Protein AF-0000000077297675 (afdb_homodimer)

Structure (mmCIF, N/CA/C/O backbone):
data_AF-0000000077297675-model_v1
#
loop_
_entity.id
_entity.type
_entity.pdbx_description
1 polymer 'Major facilitator superfamily (MFS) profile domain-containing protein'
#
loop_
_atom_site.group_PDB
_atom_site.id
_atom_site.type_symbol
_atom_site.label_atom_id
_atom_site.label_alt_id
_atom_site.label_comp_id
_atom_site.label_asym_id
_atom_site.label_entity_id
_atom_site.label_seq_id
_atom_site.pdbx_PDB_ins_code
_atom_site.Cartn_x
_atom_site.Cartn_y
_atom_site.Cartn_z
_atom_site.occupancy
_atom_site.B_iso_or_equiv
_atom_site.auth_seq_id
_atom_site.auth_comp_id
_atom_site.auth_asym_id
_atom_site.auth_atom_id
_atom_site.pdbx_PDB_model_num
ATOM 1 N N . MET A 1 1 ? -4.754 31.578 22.578 1 31.5 1 MET A N 1
ATOM 2 C CA . MET A 1 1 ? -5.328 30.578 21.688 1 31.5 1 MET A CA 1
ATOM 3 C C . MET A 1 1 ? -4.312 30.125 20.641 1 31.5 1 MET A C 1
ATOM 5 O O . MET A 1 1 ? -4.191 28.938 20.359 1 31.5 1 MET A O 1
ATOM 9 N N . GLN A 1 2 ? -3.596 31.109 20.078 1 37.38 2 GLN A N 1
ATOM 10 C CA . GLN A 1 2 ? -2.492 30.844 19.172 1 37.38 2 GLN A CA 1
ATOM 11 C C . GLN A 1 2 ? -1.352 30.125 19.875 1 37.38 2 GLN A C 1
ATOM 13 O O . GLN A 1 2 ? -0.746 29.219 19.312 1 37.38 2 GLN A O 1
ATOM 18 N N . GLN A 1 3 ? -1.033 30.656 21 1 40.38 3 GLN A N 1
ATOM 19 C CA . GLN A 1 3 ? 0.045 30.047 21.781 1 40.38 3 GLN A CA 1
ATOM 20 C C . GLN A 1 3 ? -0.269 28.594 22.109 1 40.38 3 GLN A C 1
ATOM 22 O O . GLN A 1 3 ? 0.629 27.75 22.141 1 40.38 3 GLN A O 1
ATOM 27 N N . GLU A 1 4 ? -1.447 28.344 22.531 1 36.88 4 GLU A N 1
ATOM 28 C CA . GLU A 1 4 ? -1.86 27 22.906 1 36.88 4 GLU A CA 1
ATOM 29 C C . GLU A 1 4 ? -1.846 26.047 21.719 1 36.88 4 GLU A C 1
ATOM 31 O O . GLU A 1 4 ? -1.468 24.875 21.844 1 36.88 4 GLU A O 1
ATOM 36 N N . TRP A 1 5 ? -2.299 26.609 20.609 1 38.66 5 TRP A N 1
ATOM 37 C CA . TRP A 1 5 ? -2.293 25.859 19.344 1 38.66 5 TRP A CA 1
ATOM 38 C C . TRP A 1 5 ? -0.867 25.531 18.922 1 38.66 5 TRP A C 1
ATOM 40 O O . TRP A 1 5 ? -0.585 24.422 18.469 1 38.66 5 TRP A O 1
ATOM 50 N N . GLU A 1 6 ? -0.001 26.594 19.047 1 42.31 6 GLU A N 1
ATOM 51 C CA . GLU A 1 6 ? 1.434 26.438 18.828 1 42.31 6 GLU A CA 1
ATOM 52 C C . GLU A 1 6 ? 2.018 25.406 19.797 1 42.31 6 GLU A C 1
ATOM 54 O O . GLU A 1 6 ? 2.93 24.656 19.422 1 42.31 6 GLU A O 1
ATOM 59 N N . GLU A 1 7 ? 1.528 25.5 20.922 1 42.31 7 GLU A N 1
ATOM 60 C CA . GLU A 1 7 ? 1.979 24.547 21.938 1 42.31 7 GLU A CA 1
ATOM 61 C C . GLU A 1 7 ? 1.49 23.125 21.625 1 42.31 7 GLU A C 1
ATOM 63 O O . GLU A 1 7 ? 2.189 22.156 21.891 1 42.31 7 GLU A O 1
ATOM 68 N N . VAL A 1 8 ? 0.262 23 21.188 1 42.06 8 VAL A N 1
ATOM 69 C CA . VAL A 1 8 ? -0.403 21.75 20.797 1 42.06 8 VAL A CA 1
ATOM 70 C C . VAL A 1 8 ? 0.281 21.156 19.578 1 42.06 8 VAL A C 1
ATOM 72 O O . VAL A 1 8 ? 0.437 19.938 19.484 1 42.06 8 VAL A O 1
ATOM 75 N N . VAL A 1 9 ? 0.647 22.047 18.594 1 44.69 9 VAL A N 1
ATOM 76 C CA . 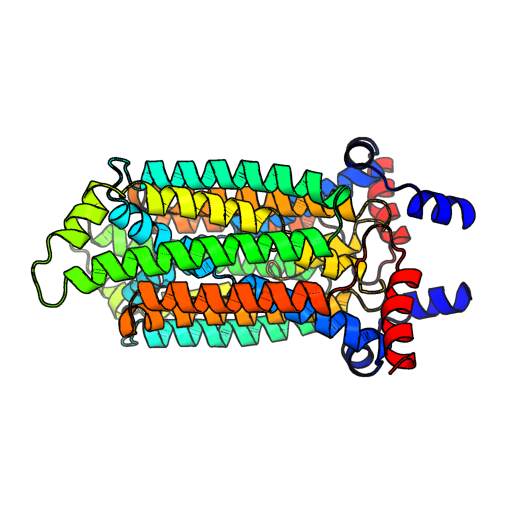VAL A 1 9 ? 1.457 21.734 17.422 1 44.69 9 VAL A CA 1
ATOM 77 C C . VAL A 1 9 ? 2.859 21.312 17.859 1 44.69 9 VAL A C 1
ATOM 79 O O . VAL A 1 9 ? 3.5 20.484 17.203 1 44.69 9 VAL A O 1
ATOM 82 N N . ARG A 1 10 ? 3.256 22.016 18.875 1 43.56 10 ARG A N 1
ATOM 83 C CA . ARG A 1 10 ? 4.609 21.812 19.375 1 43.56 10 ARG A CA 1
ATOM 84 C C . ARG A 1 10 ? 4.719 20.516 20.156 1 43.56 10 ARG A C 1
ATOM 86 O O . ARG A 1 10 ? 5.758 19.844 20.125 1 43.56 10 ARG A O 1
ATOM 93 N N . ASN A 1 11 ? 3.59 20.188 20.906 1 44.19 11 ASN A N 1
ATOM 94 C CA . ASN A 1 11 ? 3.775 19.016 21.766 1 44.19 11 ASN A CA 1
ATOM 95 C C . ASN A 1 11 ? 3.531 17.719 21 1 44.19 11 ASN A C 1
ATOM 97 O O . ASN A 1 11 ? 2.402 17.438 20.578 1 44.19 11 ASN A O 1
ATOM 101 N N . LYS A 1 12 ? 4.508 17.281 20.328 1 51.09 12 LYS A N 1
ATOM 102 C CA . LYS A 1 12 ? 4.59 16 19.641 1 51.09 12 LYS A CA 1
ATOM 103 C C . LYS A 1 12 ? 3.852 14.914 20.422 1 51.09 12 LYS A C 1
ATOM 105 O O . LYS A 1 12 ? 4.23 14.586 21.547 1 51.09 12 LYS A O 1
ATOM 110 N N . ALA A 1 13 ? 2.482 14.891 20.312 1 56.06 13 ALA A N 1
ATOM 111 C CA . ALA A 1 13 ? 1.707 13.875 21.031 1 56.06 13 ALA A CA 1
ATOM 112 C C . ALA A 1 13 ? 2.143 12.469 20.625 1 56.06 13 ALA A C 1
ATOM 114 O O . ALA A 1 13 ? 2.424 12.211 19.453 1 56.06 13 ALA A O 1
ATOM 115 N N . SER A 1 14 ? 2.74 11.766 21.578 1 60.38 14 SER A N 1
ATOM 116 C CA . SER A 1 14 ? 3.113 10.359 21.469 1 60.38 14 SER A CA 1
ATOM 117 C C . SER A 1 14 ? 1.898 9.492 21.172 1 60.38 14 SER A C 1
ATOM 119 O O . SER A 1 14 ? 0.759 9.953 21.266 1 60.38 14 SER A O 1
ATOM 121 N N . LEU A 1 15 ? 2.145 8.383 20.594 1 65.62 15 LEU A N 1
ATOM 122 C CA . LEU A 1 15 ? 1.132 7.352 20.391 1 65.62 15 LEU A CA 1
ATOM 123 C C . LEU A 1 15 ? 0.217 7.23 21.594 1 65.62 15 LEU A C 1
ATOM 125 O O . LEU A 1 15 ? -0.991 7.027 21.453 1 65.62 15 LEU A O 1
ATOM 129 N N . ARG A 1 16 ? 0.778 7.551 22.641 1 65 16 ARG A N 1
ATOM 130 C CA . ARG A 1 16 ? 0.019 7.434 23.875 1 65 16 ARG A CA 1
ATOM 131 C C . ARG A 1 16 ? -1.012 8.555 24 1 65 16 ARG A C 1
ATOM 133 O O . ARG A 1 16 ? -2.135 8.32 24.453 1 65 16 ARG A O 1
ATOM 140 N N . ASP A 1 17 ? -0.664 9.625 23.625 1 66.06 17 ASP A N 1
ATOM 141 C CA . ASP A 1 17 ? -1.58 10.766 23.703 1 66.06 17 ASP A CA 1
ATOM 142 C C . ASP A 1 17 ? -2.766 10.578 22.75 1 66.06 17 ASP A C 1
ATOM 144 O O . ASP A 1 17 ? -3.885 10.992 23.062 1 66.06 17 ASP A O 1
ATOM 148 N N . LEU A 1 18 ? -2.438 9.914 21.719 1 68.25 18 LEU A N 1
ATOM 149 C CA . LEU A 1 18 ? -3.461 9.641 20.703 1 68.25 18 LEU A CA 1
ATOM 150 C C . LEU A 1 18 ? -4.52 8.688 21.25 1 68.25 18 LEU A C 1
ATOM 152 O O . LEU A 1 18 ? -5.711 8.852 20.984 1 68.25 18 LEU A O 1
ATOM 156 N N . LEU A 1 19 ? -4.035 7.867 22.062 1 69.06 19 LEU A N 1
ATOM 157 C CA . LEU A 1 19 ? -4.93 6.809 22.516 1 69.06 19 LEU A CA 1
ATOM 158 C C . LEU A 1 19 ? -5.676 7.234 23.781 1 69.06 19 LEU A C 1
ATOM 160 O O . LEU A 1 19 ? -6.656 6.594 24.172 1 69.06 19 LEU A O 1
ATOM 164 N N . VAL A 1 20 ? -5.316 8.32 24.312 1 66.06 20 VAL A N 1
ATOM 165 C CA . VAL A 1 20 ? -5.887 8.68 25.609 1 66.06 20 VAL A CA 1
ATOM 166 C C . VAL A 1 20 ? -6.934 9.781 25.422 1 66.06 20 VAL A C 1
ATOM 168 O O . VAL A 1 20 ? -7.973 9.773 26.078 1 66.06 20 VAL A O 1
ATOM 171 N N . LYS A 1 21 ? -6.707 10.672 24.5 1 71.31 21 LYS A N 1
ATOM 172 C CA . LYS A 1 21 ? -7.629 11.797 24.375 1 71.31 21 LYS A CA 1
ATOM 173 C C . LYS A 1 21 ? -8.781 11.453 23.438 1 71.31 21 LYS A C 1
ATOM 175 O O . LYS A 1 21 ? -8.57 11.148 22.266 1 71.31 21 LYS A O 1
ATOM 180 N N . PRO A 1 22 ? -9.938 11.406 24.016 1 70.5 22 PRO A N 1
ATOM 181 C CA . PRO A 1 22 ? -11.117 11.039 23.234 1 70.5 22 PRO A CA 1
ATOM 182 C C . PRO A 1 22 ? -11.242 11.844 21.953 1 70.5 22 PRO A C 1
ATOM 184 O O . PRO A 1 22 ? -11.797 11.344 20.953 1 70.5 22 PRO A O 1
ATOM 187 N N . GLN A 1 23 ? -10.75 13 21.953 1 73.69 23 GLN A N 1
ATOM 188 C CA . GLN A 1 23 ? -10.852 13.859 20.781 1 73.69 23 GLN A CA 1
ATOM 189 C C . GLN A 1 23 ? -10.086 13.273 19.609 1 73.69 23 GLN A C 1
ATOM 191 O O . GLN A 1 23 ? -10.453 13.484 18.453 1 73.69 23 GLN A O 1
ATOM 196 N N . HIS A 1 24 ? -9.141 12.477 19.984 1 79 24 HIS A N 1
ATOM 197 C CA . HIS A 1 24 ? -8.312 11.906 18.922 1 79 24 HIS A CA 1
ATOM 198 C C . HIS A 1 24 ? -8.727 10.477 18.609 1 79 24 HIS A C 1
ATOM 200 O O . HIS A 1 24 ? -8.383 9.938 17.547 1 79 24 HIS A O 1
ATOM 206 N N . LEU A 1 25 ? -9.555 9.914 19.422 1 82.94 25 LEU A N 1
ATOM 207 C CA . LEU A 1 25 ? -9.914 8.508 19.266 1 82.94 25 LEU A CA 1
ATOM 208 C C . LEU A 1 25 ? -10.992 8.336 18.203 1 82.94 25 LEU A C 1
ATOM 210 O O . LEU A 1 25 ? -10.984 7.348 17.469 1 82.94 25 LEU A O 1
ATOM 214 N N . ARG A 1 26 ? -11.875 9.25 18.156 1 85.75 26 ARG A N 1
ATOM 215 C CA . ARG A 1 26 ? -12.961 9.117 17.203 1 85.75 26 ARG A CA 1
ATOM 216 C C . ARG A 1 26 ? -12.438 9.234 15.766 1 85.75 26 ARG A C 1
ATOM 218 O O . ARG A 1 26 ? -12.727 8.383 14.922 1 85.75 26 ARG A O 1
ATOM 225 N N . PRO A 1 27 ? -11.602 10.266 15.523 1 87.38 27 PRO A N 1
ATOM 226 C CA . PRO A 1 27 ? -11.016 10.336 14.18 1 87.38 27 PRO A CA 1
ATOM 227 C C . PRO A 1 27 ? -10.133 9.125 13.859 1 87.38 27 PRO A C 1
ATOM 229 O O . PRO A 1 27 ? -10.102 8.672 12.711 1 87.38 27 PRO A O 1
ATOM 232 N N . LEU A 1 28 ? -9.492 8.68 14.852 1 88.88 28 LEU A N 1
ATOM 233 C CA . LEU A 1 28 ? -8.648 7.504 14.656 1 88.88 28 LEU A CA 1
ATOM 234 C C . LEU A 1 28 ? -9.5 6.281 14.32 1 88.88 28 LEU A C 1
ATOM 236 O O . LEU A 1 28 ? -9.156 5.508 13.422 1 88.88 28 LEU A O 1
ATOM 240 N N . PHE A 1 29 ? -10.562 6.117 15.039 1 90.88 29 PHE A N 1
ATOM 241 C CA . PHE A 1 29 ? -11.469 5 14.805 1 90.88 29 PHE A CA 1
ATOM 242 C C . PHE A 1 29 ? -12.031 5.051 13.391 1 90.88 29 PHE A C 1
ATOM 244 O O . PHE A 1 29 ? -12.07 4.035 12.695 1 90.88 29 PHE A O 1
ATOM 251 N N . VAL A 1 30 ? -12.438 6.18 12.961 1 91.69 30 VAL A N 1
ATOM 252 C CA . VAL A 1 30 ? -13.031 6.348 11.641 1 91.69 30 VAL A CA 1
ATOM 253 C C . VAL A 1 30 ? -12 6.031 10.562 1 91.69 30 VAL A C 1
ATOM 255 O O . VAL A 1 30 ? -12.281 5.289 9.617 1 91.69 30 VAL A O 1
ATOM 258 N N . THR A 1 31 ? -10.836 6.574 10.719 1 92.19 31 THR A N 1
ATOM 259 C CA . THR A 1 31 ? -9.797 6.395 9.711 1 92.19 31 THR A CA 1
ATOM 260 C C . THR A 1 31 ? -9.352 4.938 9.648 1 92.19 31 THR A C 1
ATOM 262 O O . THR A 1 31 ? -9.18 4.375 8.57 1 92.19 31 THR A O 1
ATOM 265 N N . VAL A 1 32 ? -9.195 4.324 10.758 1 93.38 32 VAL A N 1
ATOM 266 C CA . VAL A 1 32 ? -8.781 2.926 10.828 1 93.38 32 VAL A CA 1
ATOM 267 C C . VAL A 1 32 ? -9.844 2.035 10.195 1 93.38 32 VAL A C 1
ATOM 269 O O . VAL A 1 32 ? -9.523 1.135 9.414 1 93.38 32 VAL A O 1
ATOM 272 N N . CYS A 1 33 ? -11.07 2.27 10.539 1 94.75 33 CYS A N 1
ATOM 273 C CA . CYS A 1 33 ? -12.164 1.464 10.008 1 94.75 33 CYS A CA 1
ATOM 274 C C . CYS A 1 33 ? -12.25 1.594 8.484 1 94.75 33 CYS A C 1
ATOM 276 O O . CYS A 1 33 ? -12.438 0.6 7.785 1 94.75 33 CYS A O 1
ATOM 278 N N . VAL A 1 34 ? -12.148 2.77 8.031 1 94.25 34 VAL A N 1
ATOM 279 C CA . VAL A 1 34 ? -12.234 2.994 6.59 1 94.25 34 VAL A CA 1
ATOM 280 C C . VAL A 1 34 ? -11.07 2.291 5.887 1 94.25 34 VAL A C 1
ATOM 282 O O . VAL A 1 34 ? -11.242 1.738 4.801 1 94.25 34 VAL A O 1
ATOM 285 N N . MET A 1 35 ? -9.953 2.258 6.52 1 93.12 35 MET A N 1
ATOM 286 C CA . MET A 1 35 ? -8.797 1.576 5.957 1 93.12 35 MET A CA 1
ATOM 287 C C . MET A 1 35 ? -9.016 0.067 5.918 1 93.12 35 MET A C 1
ATOM 289 O O . MET A 1 35 ? -8.656 -0.592 4.941 1 93.12 35 MET A O 1
ATOM 293 N N . VAL A 1 36 ? -9.539 -0.368 6.945 1 94 36 VAL A N 1
ATOM 294 C CA . VAL A 1 36 ? -9.836 -1.794 7.02 1 94 36 VAL A CA 1
ATOM 295 C C . VAL A 1 36 ? -10.828 -2.174 5.922 1 94 36 VAL A C 1
ATOM 297 O O . VAL A 1 36 ? -10.656 -3.197 5.254 1 94 36 VAL A O 1
ATOM 300 N N . PHE A 1 37 ? -11.82 -1.339 5.773 1 94.94 37 PHE A N 1
ATOM 301 C CA . PHE A 1 37 ? -12.82 -1.604 4.742 1 94.94 37 PHE A CA 1
ATOM 302 C C . PHE A 1 37 ? -12.211 -1.482 3.352 1 94.94 37 PHE A C 1
ATOM 304 O O . PHE A 1 37 ? -12.609 -2.197 2.43 1 94.94 37 PHE A O 1
ATOM 311 N N . MET A 1 38 ? -11.281 -0.607 3.193 1 92.94 38 MET A N 1
ATOM 312 C CA . MET A 1 38 ? -10.586 -0.476 1.919 1 92.94 38 MET A CA 1
ATOM 313 C C . MET A 1 38 ? -9.867 -1.772 1.555 1 92.94 38 MET A C 1
ATOM 315 O O . MET A 1 38 ? -9.969 -2.242 0.42 1 92.94 38 MET A O 1
ATOM 319 N N . GLN A 1 39 ? -9.242 -2.336 2.506 1 89.69 39 GLN A N 1
ATOM 320 C CA . GLN A 1 39 ? -8.5 -3.566 2.252 1 89.69 39 GLN A CA 1
ATOM 321 C C . GLN A 1 39 ? -9.445 -4.754 2.09 1 89.69 39 GLN A C 1
ATOM 323 O O . GLN A 1 39 ? -9.188 -5.652 1.284 1 89.69 39 GLN A O 1
ATOM 328 N N . THR A 1 40 ? -10.539 -4.746 2.822 1 91.06 40 THR A N 1
ATOM 329 C CA . THR A 1 40 ? -11.461 -5.875 2.787 1 91.06 40 THR A CA 1
ATOM 330 C C . THR A 1 40 ? -12.406 -5.77 1.589 1 91.06 40 THR A C 1
ATOM 332 O O . THR A 1 40 ? -13.203 -6.672 1.341 1 91.06 40 THR A O 1
ATOM 335 N N . SER A 1 41 ? -12.305 -4.688 0.915 1 89.81 41 SER A N 1
ATOM 336 C CA . SER A 1 41 ? -13.117 -4.523 -0.287 1 89.81 41 SER A CA 1
ATOM 337 C C . SER A 1 41 ? -12.68 -5.488 -1.386 1 89.81 41 SER A C 1
ATOM 339 O O . SER A 1 41 ? -13.414 -5.723 -2.344 1 89.81 41 SER A O 1
ATOM 341 N N . GLY A 1 42 ? -11.539 -6.133 -1.254 1 82.75 42 GLY A N 1
ATOM 342 C CA . GLY A 1 42 ? -11.164 -7.219 -2.143 1 82.75 42 GLY A CA 1
ATOM 343 C C . GLY A 1 42 ? -10.234 -6.777 -3.258 1 82.75 42 GLY A C 1
ATOM 344 O O . GLY A 1 42 ? -10.141 -7.441 -4.293 1 82.75 42 GLY A O 1
ATOM 345 N N . ILE A 1 43 ? -9.586 -5.629 -3.088 1 81.31 43 ILE A N 1
ATOM 346 C CA . ILE A 1 43 ? -8.727 -5.141 -4.164 1 81.31 43 ILE A CA 1
ATOM 347 C C . ILE A 1 43 ? -7.582 -6.125 -4.395 1 81.31 43 ILE A C 1
ATOM 349 O O . ILE A 1 43 ? -7.293 -6.496 -5.535 1 81.31 43 ILE A O 1
ATOM 353 N N . MET A 1 44 ? -7.055 -6.672 -3.41 1 78.56 44 MET A N 1
ATOM 354 C CA . MET A 1 44 ? -5.914 -7.578 -3.529 1 78.56 44 MET A CA 1
ATOM 355 C C . MET A 1 44 ? -6.352 -8.93 -4.074 1 78.56 44 MET A C 1
ATOM 357 O O . MET A 1 44 ? -5.785 -9.422 -5.055 1 78.56 44 MET A O 1
ATOM 361 N N . PRO A 1 45 ? -7.352 -9.508 -3.539 1 77.56 45 PRO A N 1
ATOM 362 C CA . PRO A 1 45 ? -7.816 -10.781 -4.09 1 77.56 45 PRO A CA 1
ATOM 363 C C . PRO A 1 45 ? -8.289 -10.656 -5.539 1 77.56 45 PRO A C 1
ATOM 365 O O . PRO A 1 45 ? -8.102 -11.586 -6.332 1 77.56 45 PRO A O 1
ATOM 368 N N . VAL A 1 46 ? -8.953 -9.578 -5.852 1 81.12 46 VAL A N 1
ATOM 369 C CA . VAL A 1 46 ? -9.461 -9.391 -7.207 1 81.12 46 VAL A CA 1
ATOM 370 C C . VAL A 1 46 ? -8.289 -9.273 -8.18 1 81.12 46 VAL A C 1
ATOM 372 O O . VAL A 1 46 ? -8.305 -9.875 -9.258 1 81.12 46 VAL A O 1
ATOM 375 N N . LEU A 1 47 ? -7.223 -8.578 -7.773 1 74.88 47 LEU A N 1
ATOM 376 C CA . LEU A 1 47 ? -6.035 -8.445 -8.609 1 74.88 47 LEU A CA 1
ATOM 377 C C . LEU A 1 47 ? -5.312 -9.781 -8.742 1 74.88 47 LEU A C 1
ATOM 379 O O . LEU A 1 47 ? -4.738 -10.078 -9.797 1 74.88 47 LEU A O 1
ATOM 383 N N . GLY A 1 48 ? -5.398 -10.547 -7.777 1 71.25 48 GLY A N 1
ATOM 384 C CA . GLY A 1 48 ? -4.77 -11.859 -7.797 1 71.25 48 GLY A CA 1
ATOM 385 C C . GLY A 1 48 ? -5.543 -12.883 -8.609 1 71.25 48 GLY A C 1
ATOM 386 O O . GLY A 1 48 ? -5 -13.914 -9 1 71.25 48 GLY A O 1
ATOM 387 N N . ASN A 1 49 ? -6.773 -12.617 -8.852 1 74.5 49 ASN A N 1
ATOM 388 C CA . ASN A 1 49 ? -7.629 -13.555 -9.57 1 74.5 49 ASN A CA 1
ATOM 389 C C . ASN A 1 49 ? -7.941 -13.055 -10.984 1 74.5 49 ASN A C 1
ATOM 391 O O . ASN A 1 49 ? -8.914 -13.5 -11.594 1 74.5 49 ASN A O 1
ATOM 395 N N . LEU A 1 50 ? -7.16 -12.172 -11.305 1 74 50 LEU A N 1
ATOM 396 C CA . LEU A 1 50 ? -7.434 -11.625 -12.633 1 74 50 LEU A CA 1
ATOM 397 C C . LEU A 1 50 ? -7.434 -12.719 -13.688 1 74 50 LEU A C 1
ATOM 399 O O . LEU A 1 50 ? -8.312 -12.75 -14.555 1 74 50 LEU A O 1
ATOM 403 N N . SER A 1 51 ? -6.516 -13.656 -13.555 1 70.94 51 SER A N 1
ATOM 404 C CA . SER A 1 51 ? -6.402 -14.719 -14.547 1 70.94 51 SER A CA 1
ATOM 405 C C . SER A 1 51 ? -7.633 -15.625 -14.531 1 70.94 51 SER A C 1
ATOM 407 O O . SER A 1 51 ? -8.117 -16.047 -15.578 1 70.94 51 SER A O 1
ATOM 409 N N . VAL A 1 52 ? -8.086 -15.883 -13.391 1 69.25 52 VAL A N 1
ATOM 410 C CA . VAL A 1 52 ? -9.258 -16.75 -13.227 1 69.25 52 VAL A CA 1
ATOM 411 C C . VAL A 1 52 ? -10.492 -16.047 -13.805 1 69.25 52 VAL A C 1
ATOM 413 O O . VAL A 1 52 ? -11.312 -16.688 -14.469 1 69.25 52 VAL A O 1
ATOM 416 N N . ILE A 1 53 ? -10.562 -14.828 -13.547 1 74.5 53 ILE A N 1
ATOM 417 C CA . ILE A 1 53 ? -11.711 -14.047 -14.023 1 74.5 53 ILE A CA 1
ATOM 418 C C . ILE A 1 53 ? -11.656 -13.93 -15.539 1 74.5 53 ILE A C 1
ATOM 420 O O . ILE A 1 53 ? -12.688 -14.062 -16.219 1 74.5 53 ILE A O 1
ATOM 424 N N . PHE A 1 54 ? -10.469 -13.773 -16.031 1 75.31 54 PHE A N 1
ATOM 425 C CA . PHE A 1 54 ? -10.305 -13.656 -17.469 1 75.31 54 PHE A CA 1
ATOM 426 C C . PHE A 1 54 ? -10.625 -14.984 -18.156 1 75.31 54 PHE A C 1
ATOM 428 O O . PHE A 1 54 ? -11.25 -15 -19.219 1 75.31 54 PHE A O 1
ATOM 435 N N . LYS A 1 55 ? -10.133 -16.047 -17.594 1 73.06 55 LYS A N 1
ATOM 436 C CA . LYS A 1 55 ? -10.43 -17.375 -18.156 1 73.06 55 LYS A CA 1
ATOM 437 C C . LYS A 1 55 ? -11.922 -17.656 -18.125 1 73.06 55 LYS A C 1
ATOM 439 O O . LYS A 1 55 ? -12.469 -18.234 -19.078 1 73.06 55 LYS A O 1
ATOM 444 N N . ALA A 1 56 ? -12.477 -17.297 -17.047 1 69.38 56 ALA A N 1
ATOM 445 C CA . ALA A 1 56 ? -13.914 -17.531 -16.906 1 69.38 56 ALA A CA 1
ATOM 446 C C . ALA A 1 56 ? -14.695 -16.703 -17.922 1 69.38 56 ALA A C 1
ATOM 448 O O . ALA A 1 56 ? -15.781 -17.094 -18.344 1 69.38 56 ALA A O 1
ATOM 449 N N . ALA A 1 57 ? -14.109 -15.492 -18.125 1 65.94 57 ALA A N 1
ATOM 450 C CA . ALA A 1 57 ? -14.75 -14.633 -19.125 1 65.94 57 ALA A CA 1
ATOM 451 C C . ALA A 1 57 ? -14.648 -15.242 -20.516 1 65.94 57 ALA A C 1
ATOM 453 O O . ALA A 1 57 ? -15.383 -14.852 -21.438 1 65.94 57 ALA A O 1
ATOM 454 N N . GLY A 1 58 ? -13.898 -16.359 -20.562 1 60.72 58 GLY A N 1
ATOM 455 C CA . GLY A 1 58 ? -13.797 -17 -21.859 1 60.72 58 GLY A CA 1
ATOM 456 C C . GLY A 1 58 ? -13.406 -16.047 -22.969 1 60.72 58 GLY A C 1
ATOM 457 O O . GLY A 1 58 ? -13.766 -16.25 -24.125 1 60.72 58 GLY A O 1
ATOM 458 N N . SER A 1 59 ? -13.031 -14.867 -22.531 1 57.34 59 SER A N 1
ATOM 459 C CA . SER A 1 59 ? -12.797 -13.859 -23.562 1 57.34 59 SER A CA 1
ATOM 460 C C . SER A 1 59 ? -11.695 -14.297 -24.516 1 57.34 59 SER A C 1
ATOM 462 O O . SER A 1 59 ? -10.766 -15.008 -24.125 1 57.34 59 SER A O 1
ATOM 464 N N . SER A 1 60 ? -12.07 -14.312 -25.719 1 61.44 60 SER A N 1
ATOM 465 C CA . SER A 1 60 ? -11.109 -14.523 -26.797 1 61.44 60 SER A CA 1
ATOM 466 C C . SER A 1 60 ? -9.867 -13.648 -26.609 1 61.44 60 SER A C 1
ATOM 468 O O . SER A 1 60 ? -8.875 -13.812 -27.312 1 61.44 60 SER A O 1
ATOM 470 N N . LEU A 1 61 ? -10.008 -12.914 -25.625 1 64.06 61 LEU A N 1
ATOM 471 C CA . LEU A 1 61 ? -8.859 -12.039 -25.453 1 64.06 61 LEU A CA 1
ATOM 472 C C . LEU A 1 61 ? -7.766 -12.727 -24.641 1 64.06 61 LEU A C 1
ATOM 474 O O . LEU A 1 61 ? -8.062 -13.5 -23.719 1 64.06 61 LEU A O 1
ATOM 478 N N . SER A 1 62 ? -6.68 -12.633 -25.125 1 68.81 62 SER A N 1
ATOM 479 C CA . SER A 1 62 ? -5.535 -13.156 -24.391 1 68.81 62 SER A CA 1
ATOM 480 C C . SER A 1 62 ? -5.449 -12.555 -23 1 68.81 62 SER A C 1
ATOM 482 O O . SER A 1 62 ? -5.887 -11.43 -22.766 1 68.81 62 SER A O 1
ATOM 484 N N . PRO A 1 63 ? -5.137 -13.344 -21.969 1 67.94 63 PRO A N 1
ATOM 485 C CA . PRO A 1 63 ? -4.953 -12.844 -20.594 1 67.94 63 PRO A CA 1
ATOM 486 C C . PRO A 1 63 ? -4.141 -11.555 -20.547 1 67.94 63 PRO A C 1
ATOM 488 O O . PRO A 1 63 ? -4.43 -10.664 -19.734 1 67.94 63 PRO A O 1
ATOM 491 N N . ASN A 1 64 ? -3.287 -11.414 -21.484 1 70.56 64 ASN A N 1
ATOM 492 C CA . ASN A 1 64 ? -2.451 -10.219 -21.531 1 70.56 64 ASN A CA 1
ATOM 493 C C . ASN A 1 64 ? -3.246 -8.992 -21.984 1 70.56 64 ASN A C 1
ATOM 495 O O . ASN A 1 64 ? -3.082 -7.902 -21.438 1 70.56 64 ASN A O 1
ATOM 499 N N . THR A 1 65 ? -4.055 -9.242 -22.906 1 74.12 65 THR A N 1
ATOM 500 C CA . THR A 1 65 ? -4.859 -8.141 -23.438 1 74.12 65 THR A CA 1
ATOM 501 C C . THR A 1 65 ? -5.902 -7.707 -22.406 1 74.12 65 THR A C 1
ATOM 503 O O . THR A 1 65 ? -6.164 -6.512 -22.25 1 74.12 65 THR A O 1
ATOM 506 N N . SER A 1 66 ? -6.434 -8.68 -21.719 1 75.25 66 SER A N 1
ATOM 507 C CA . SER A 1 66 ? -7.418 -8.367 -20.703 1 75.25 66 SER A CA 1
ATOM 508 C C . SER A 1 66 ? -6.789 -7.586 -19.547 1 75.25 66 SER A C 1
ATOM 510 O O . SER A 1 66 ? -7.391 -6.641 -19.031 1 75.25 66 SER A O 1
ATOM 512 N N . ALA A 1 67 ? -5.594 -7.961 -19.219 1 72.56 67 ALA A N 1
ATOM 513 C CA . ALA A 1 67 ? -4.867 -7.273 -18.156 1 72.56 67 ALA A CA 1
ATOM 514 C C . ALA A 1 67 ? -4.562 -5.828 -18.547 1 72.56 67 ALA A C 1
ATOM 516 O O . ALA A 1 67 ? -4.676 -4.918 -17.719 1 72.56 67 ALA A O 1
ATOM 517 N N . MET A 1 68 ? -4.277 -5.703 -19.75 1 76.62 68 MET A N 1
ATOM 518 C CA . MET A 1 68 ? -3.979 -4.367 -20.25 1 76.62 68 MET A CA 1
ATOM 519 C C . MET A 1 68 ? -5.223 -3.484 -20.219 1 76.62 68 MET A C 1
ATOM 521 O O . MET A 1 68 ? -5.141 -2.303 -19.891 1 76.62 68 MET A O 1
ATOM 525 N N . LEU A 1 69 ? -6.273 -4.07 -20.641 1 79 69 LEU A N 1
ATOM 526 C CA . LEU A 1 69 ? -7.527 -3.32 -20.641 1 79 69 LEU A CA 1
ATOM 527 C C . LEU A 1 69 ? -7.895 -2.857 -19.234 1 79 69 LEU A C 1
ATOM 529 O O . LEU A 1 69 ? -8.273 -1.701 -19.047 1 79 69 LEU A O 1
ATOM 533 N N . VAL A 1 70 ? -7.758 -3.773 -18.344 1 79.94 70 VAL A N 1
ATOM 534 C CA . VAL A 1 70 ? -8.062 -3.439 -16.953 1 79.94 70 VAL A CA 1
ATOM 535 C C . VAL A 1 70 ? -7.109 -2.355 -16.469 1 79.94 70 VAL A C 1
ATOM 537 O O . VAL A 1 70 ? -7.52 -1.426 -15.766 1 79.94 70 VAL A O 1
ATOM 540 N N . GLY A 1 71 ? -5.895 -2.432 -16.875 1 79.12 71 GLY A N 1
ATOM 541 C CA . GLY A 1 71 ? -4.906 -1.429 -16.516 1 79.12 71 GLY A CA 1
ATOM 542 C C . GLY A 1 71 ? -5.242 -0.044 -17.031 1 79.12 71 GLY A C 1
ATOM 543 O O . GLY A 1 71 ? -5.16 0.939 -16.297 1 79.12 71 GLY A O 1
ATOM 544 N N . VAL A 1 72 ? -5.621 -0.006 -18.219 1 82.88 72 VAL A N 1
ATOM 545 C CA . VAL A 1 72 ? -5.965 1.263 -18.844 1 82.88 72 VAL A CA 1
ATOM 546 C C . VAL A 1 72 ? -7.168 1.882 -18.141 1 82.88 72 VAL A C 1
ATOM 548 O O . VAL A 1 72 ? -7.191 3.086 -17.875 1 82.88 72 VAL A O 1
ATOM 551 N N . VAL A 1 73 ? -8.117 1.065 -17.922 1 84.62 73 VAL A N 1
ATOM 552 C CA . VAL A 1 73 ? -9.328 1.541 -17.266 1 84.62 73 VAL A CA 1
ATOM 553 C C . VAL A 1 73 ? -8.992 2.053 -15.859 1 84.62 73 VAL A C 1
ATOM 555 O O . VAL A 1 73 ? -9.539 3.061 -15.414 1 84.62 73 VAL A O 1
ATOM 558 N N . GLN A 1 74 ? -8.117 1.345 -15.25 1 83.06 74 GLN A N 1
ATOM 559 C CA . GLN A 1 74 ? -7.719 1.746 -13.906 1 83.06 74 GLN A CA 1
ATOM 560 C C . GLN A 1 74 ? -7.035 3.109 -13.914 1 83.06 74 GLN A C 1
ATOM 562 O O . GLN A 1 74 ? -7.25 3.926 -13.016 1 83.06 74 GLN A O 1
ATOM 567 N N . VAL A 1 75 ? -6.246 3.309 -14.906 1 82.31 75 VAL A N 1
ATOM 568 C CA . VAL A 1 75 ? -5.566 4.59 -15.039 1 82.31 75 VAL A CA 1
ATOM 569 C C . VAL A 1 75 ? -6.59 5.703 -15.25 1 82.31 75 VAL A C 1
ATOM 571 O O . VAL A 1 75 ? -6.551 6.73 -14.578 1 82.31 75 VAL A O 1
ATOM 574 N N . LEU A 1 76 ? -7.465 5.477 -16.062 1 85.44 76 LEU A N 1
ATOM 575 C CA . LEU A 1 76 ? -8.484 6.477 -16.359 1 85.44 76 LEU A CA 1
ATOM 576 C C . LEU A 1 76 ? -9.375 6.734 -15.148 1 85.44 76 LEU A C 1
ATOM 578 O O . LEU A 1 76 ? -9.703 7.887 -14.852 1 85.44 76 LEU A O 1
ATOM 582 N N . ALA A 1 77 ? -9.719 5.684 -14.547 1 86.62 77 ALA A N 1
ATOM 583 C CA . ALA A 1 77 ? -10.57 5.812 -13.367 1 86.62 77 ALA A CA 1
ATOM 584 C C . ALA A 1 77 ? -9.844 6.566 -12.258 1 86.62 77 ALA A C 1
ATOM 586 O O . ALA A 1 77 ? -10.453 7.371 -11.547 1 86.62 77 ALA A O 1
ATOM 587 N N . SER A 1 78 ? -8.617 6.293 -12.117 1 84.19 78 SER A N 1
ATOM 588 C CA . SER A 1 78 ? -7.824 6.965 -11.086 1 84.19 78 SER A CA 1
ATOM 589 C C . SER A 1 78 ? -7.734 8.461 -11.352 1 84.19 78 SER A C 1
ATOM 591 O O . SER A 1 78 ? -7.863 9.273 -10.43 1 84.19 78 SER A O 1
ATOM 593 N N . VAL A 1 79 ? -7.531 8.789 -12.562 1 82.44 79 VAL A N 1
ATOM 594 C CA . VAL A 1 79 ? -7.449 10.188 -12.953 1 82.44 79 VAL A CA 1
ATOM 595 C C . VAL A 1 79 ? -8.789 10.883 -12.68 1 82.44 79 VAL A C 1
ATOM 597 O O . VAL A 1 79 ? -8.828 11.977 -12.133 1 82.44 79 VAL A O 1
ATOM 600 N N . THR A 1 80 ? -9.773 10.242 -13.07 1 82.5 80 THR A N 1
ATOM 601 C CA . THR A 1 80 ? -11.109 10.797 -12.867 1 82.5 80 THR A CA 1
ATOM 602 C C . THR A 1 80 ? -11.406 10.969 -11.383 1 82.5 80 THR A C 1
ATOM 604 O O . THR A 1 80 ? -12 11.969 -10.969 1 82.5 80 THR A O 1
ATOM 607 N N . SER A 1 81 ? -11.016 10.016 -10.633 1 80.62 81 SER A N 1
ATOM 608 C CA . SER A 1 81 ? -11.25 10.062 -9.195 1 80.62 81 SER A CA 1
ATOM 609 C C . SER A 1 81 ? -10.508 11.234 -8.555 1 80.62 81 SER A C 1
ATOM 611 O O . SER A 1 81 ? -11.047 11.922 -7.691 1 80.62 81 SER A O 1
ATOM 613 N N . ALA A 1 82 ? -9.312 11.469 -8.992 1 76.19 82 ALA A N 1
ATOM 614 C CA . ALA A 1 82 ? -8.508 12.562 -8.453 1 76.19 82 ALA A CA 1
ATOM 615 C C . ALA A 1 82 ? -9.188 13.914 -8.695 1 76.19 82 ALA A C 1
ATOM 617 O O . ALA A 1 82 ? -9.102 14.812 -7.867 1 76.19 82 ALA A O 1
ATOM 618 N N . LEU A 1 83 ? -9.852 13.977 -9.766 1 76.12 83 LEU A N 1
ATOM 619 C CA . LEU A 1 83 ? -10.523 15.227 -10.125 1 76.12 83 LEU A CA 1
ATOM 620 C C . LEU A 1 83 ? -11.844 15.367 -9.383 1 76.12 83 LEU A C 1
ATOM 622 O O . LEU A 1 83 ? -12.242 16.469 -9.023 1 76.12 83 LEU A O 1
ATOM 626 N N . LEU A 1 84 ? -12.453 14.297 -9.109 1 77.06 84 LEU A N 1
ATOM 627 C CA . LEU A 1 84 ? -13.773 14.312 -8.492 1 77.06 84 LEU A CA 1
ATOM 628 C C . LEU A 1 84 ? -13.664 14.555 -6.992 1 77.06 84 LEU A C 1
ATOM 630 O O . LEU A 1 84 ? -14.594 15.086 -6.375 1 77.06 84 LEU A O 1
ATOM 634 N N . VAL A 1 85 ? -12.555 14.188 -6.422 1 73.75 85 VAL A N 1
ATOM 635 C CA . VAL A 1 85 ? -12.383 14.258 -4.977 1 73.75 85 VAL A CA 1
ATOM 636 C C . VAL A 1 85 ? -12.422 15.711 -4.52 1 73.75 85 VAL A C 1
ATOM 638 O O . VAL A 1 85 ? -12.859 16.016 -3.406 1 73.75 85 VAL A O 1
ATOM 641 N N . ASP A 1 86 ? -12.031 16.625 -5.402 1 71.69 86 ASP A N 1
ATOM 642 C CA . ASP A 1 86 ? -12.008 18.047 -5.055 1 71.69 86 ASP A CA 1
ATOM 643 C C . ASP A 1 86 ? -13.398 18.656 -5.145 1 71.69 86 ASP A C 1
ATOM 645 O O . ASP A 1 86 ? -13.664 19.719 -4.551 1 71.69 86 ASP A O 1
ATOM 649 N N . HIS A 1 87 ? -14.234 17.922 -5.801 1 76.88 87 HIS A N 1
ATOM 650 C CA . HIS A 1 87 ? -15.516 18.547 -6.066 1 76.88 87 HIS A CA 1
ATOM 651 C C . HIS A 1 87 ? -16.656 17.844 -5.332 1 76.88 87 HIS A C 1
ATOM 653 O O . HIS A 1 87 ? -17.688 18.438 -5.062 1 76.88 87 HIS A O 1
ATOM 659 N N . THR A 1 88 ? -16.453 16.625 -5.066 1 80.19 88 THR A N 1
ATOM 660 C CA . THR A 1 88 ? -17.5 15.836 -4.441 1 80.19 88 THR A CA 1
ATOM 661 C C . THR A 1 88 ? -17.141 15.492 -2.998 1 80.19 88 THR A C 1
ATOM 663 O O . THR A 1 88 ? -15.953 15.367 -2.666 1 80.19 88 THR A O 1
ATOM 666 N N . GLY A 1 89 ? -18.125 15.477 -2.193 1 83 89 GLY A N 1
ATOM 667 C CA . GLY A 1 89 ? -17.906 15.133 -0.795 1 83 89 GLY A CA 1
ATOM 668 C C . GLY A 1 89 ? -17.297 13.758 -0.605 1 83 89 GLY A C 1
ATOM 669 O O . GLY A 1 89 ? -17.453 12.875 -1.444 1 83 89 GLY A O 1
ATOM 670 N N . ARG A 1 90 ? -16.562 13.625 0.486 1 86.38 90 ARG A N 1
ATOM 671 C CA . ARG A 1 90 ? -15.883 12.375 0.804 1 86.38 90 ARG A CA 1
ATOM 672 C C . ARG A 1 90 ? -16.891 11.273 1.129 1 86.38 90 ARG A C 1
ATOM 674 O O . ARG A 1 90 ? -16.75 10.148 0.655 1 86.38 90 ARG A O 1
ATOM 681 N N . LYS A 1 91 ? -17.891 11.68 1.812 1 90.44 91 LYS A N 1
ATOM 682 C CA . LYS A 1 91 ? -18.875 10.703 2.252 1 90.44 91 LYS A CA 1
ATOM 683 C C . LYS A 1 91 ? -19.625 10.109 1.065 1 90.44 91 LYS A C 1
ATOM 685 O O . LYS A 1 91 ? -19.812 8.898 0.98 1 90.44 91 LYS A O 1
ATOM 690 N N . VAL A 1 92 ? -20.031 10.898 0.219 1 91.19 92 VAL A N 1
ATOM 691 C CA . VAL A 1 92 ? -20.812 10.477 -0.939 1 91.19 92 VAL A CA 1
ATOM 692 C C . VAL A 1 92 ? -19.969 9.578 -1.834 1 91.19 92 VAL A C 1
ATOM 694 O O . VAL A 1 92 ? -20.453 8.547 -2.318 1 91.19 92 VAL A O 1
ATOM 697 N N . LEU A 1 93 ? -18.797 9.922 -2.027 1 91.75 93 LEU A N 1
ATOM 698 C CA . LEU A 1 93 ? -17.906 9.141 -2.883 1 91.75 93 LEU A CA 1
ATOM 699 C C . LEU A 1 93 ? -17.641 7.773 -2.27 1 91.75 93 LEU A C 1
ATOM 701 O O . LEU A 1 93 ? -17.578 6.77 -2.984 1 91.75 93 LEU A O 1
ATOM 705 N N . LEU A 1 94 ? -17.484 7.734 -0.97 1 93.88 94 LEU A N 1
ATOM 706 C CA . LEU A 1 94 ? -17.234 6.465 -0.293 1 93.88 94 LEU A CA 1
ATOM 707 C C . LEU A 1 94 ? -18.438 5.539 -0.413 1 93.88 94 LEU A C 1
ATOM 709 O O . LEU A 1 94 ? -18.281 4.352 -0.711 1 93.88 94 LEU A O 1
ATOM 713 N N . VAL A 1 95 ? -19.594 6.094 -0.173 1 95.31 95 VAL A N 1
ATOM 714 C CA . VAL A 1 95 ? -20.812 5.297 -0.218 1 95.31 95 VAL A CA 1
ATOM 715 C C . VAL A 1 95 ? -21.047 4.793 -1.639 1 95.31 95 VAL A C 1
ATOM 717 O O . VAL A 1 95 ? -21.391 3.625 -1.84 1 95.31 95 VAL A O 1
ATOM 720 N N . LEU A 1 96 ? -20.828 5.641 -2.568 1 93.88 96 LEU A N 1
ATOM 721 C CA . LEU A 1 96 ? -21.016 5.258 -3.965 1 93.88 96 LEU A CA 1
ATOM 722 C C . LEU A 1 96 ? -20 4.188 -4.367 1 93.88 96 LEU A C 1
ATOM 724 O O . LEU A 1 96 ? -20.344 3.221 -5.043 1 93.88 96 LEU A O 1
ATOM 728 N N . SER A 1 97 ? -18.781 4.395 -4.008 1 94.88 97 SER A N 1
ATOM 729 C CA . SER A 1 97 ? -17.719 3.436 -4.297 1 94.88 97 SER A CA 1
ATOM 730 C C . SER A 1 97 ? -18.031 2.062 -3.717 1 94.88 97 SER A C 1
ATOM 732 O O . SER A 1 97 ? -17.984 1.056 -4.426 1 94.88 97 SER A O 1
ATOM 734 N N . ALA A 1 98 ? -18.375 2.047 -2.477 1 96.06 98 ALA A N 1
ATOM 735 C CA . ALA A 1 98 ? -18.672 0.787 -1.794 1 96.06 98 ALA A CA 1
ATOM 736 C C . ALA A 1 98 ? -19.891 0.101 -2.398 1 96.06 98 ALA A C 1
ATOM 738 O O . ALA A 1 98 ? -19.922 -1.124 -2.537 1 96.06 98 ALA A O 1
ATOM 739 N N . SER A 1 99 ? -20.906 0.874 -2.707 1 96.69 99 SER A N 1
ATOM 740 C CA . SER A 1 99 ? -22.125 0.318 -3.283 1 96.69 99 SER A CA 1
ATOM 741 C C . SER A 1 99 ? -21.859 -0.306 -4.648 1 96.69 99 SER A C 1
ATOM 743 O O . SER A 1 99 ? -22.328 -1.409 -4.938 1 96.69 99 SER A O 1
ATOM 745 N N . VAL A 1 100 ? -21.156 0.414 -5.48 1 96 100 VAL A N 1
ATOM 746 C CA . VAL A 1 100 ? -20.828 -0.084 -6.812 1 96 100 VAL A CA 1
ATOM 747 C C . VAL A 1 100 ? -19.984 -1.352 -6.699 1 96 100 VAL A C 1
ATOM 749 O O . VAL A 1 100 ? -20.219 -2.33 -7.41 1 96 100 VAL A O 1
ATOM 752 N N . MET A 1 101 ? -19.078 -1.364 -5.828 1 95.94 101 MET A N 1
ATOM 753 C CA . MET A 1 101 ? -18.219 -2.527 -5.637 1 95.94 101 MET A CA 1
ATOM 754 C C . MET A 1 101 ? -19.016 -3.717 -5.117 1 95.94 101 MET A C 1
ATOM 756 O O . MET A 1 101 ? -18.797 -4.852 -5.547 1 95.94 101 MET A O 1
ATOM 760 N N . SER A 1 102 ? -19.859 -3.393 -4.191 1 96.56 102 SER A N 1
ATOM 761 C CA . SER A 1 102 ? -20.688 -4.461 -3.656 1 96.56 102 SER A CA 1
ATOM 762 C C . SER A 1 102 ? -21.531 -5.102 -4.75 1 96.56 102 SER A C 1
ATOM 764 O O . SER A 1 102 ? -21.578 -6.328 -4.879 1 96.56 102 SER A O 1
ATOM 766 N N . LEU A 1 103 ? -22.172 -4.301 -5.473 1 96 103 LEU A N 1
ATOM 767 C CA . LEU A 1 103 ? -23.047 -4.789 -6.531 1 96 103 LEU A CA 1
ATOM 768 C C . LEU A 1 103 ? -22.266 -5.605 -7.551 1 96 103 LEU A C 1
ATOM 770 O O . LEU A 1 103 ? -22.703 -6.668 -7.984 1 96 103 LEU A O 1
ATOM 774 N N . THR A 1 104 ? -21.125 -5.133 -7.961 1 95.06 104 THR A N 1
ATOM 775 C CA . THR A 1 104 ? -20.312 -5.816 -8.953 1 95.06 104 THR A CA 1
ATOM 776 C C . THR A 1 104 ? -19.812 -7.16 -8.422 1 95.06 104 THR A C 1
ATOM 778 O O . THR A 1 104 ? -19.812 -8.156 -9.141 1 95.06 104 THR A O 1
ATOM 781 N N . LEU A 1 105 ? -19.422 -7.215 -7.164 1 93.94 105 LEU A N 1
ATOM 782 C CA . LEU A 1 105 ? -18.922 -8.453 -6.566 1 93.94 105 LEU A CA 1
ATOM 783 C C . LEU A 1 105 ? -20.047 -9.469 -6.406 1 93.94 105 LEU A C 1
ATOM 785 O O . LEU A 1 105 ? -19.812 -10.68 -6.523 1 93.94 105 LEU A O 1
ATOM 789 N N . VAL A 1 106 ? -21.25 -8.992 -6.137 1 94.38 106 VAL A N 1
ATOM 790 C CA . VAL A 1 106 ? -22.391 -9.891 -6.051 1 94.38 106 VAL A CA 1
ATOM 791 C C . VAL A 1 106 ? -22.641 -10.547 -7.41 1 94.38 106 VAL A C 1
ATOM 793 O O . VAL A 1 106 ? -22.875 -11.758 -7.492 1 94.38 106 VAL A O 1
ATOM 796 N N . VAL A 1 107 ? -22.578 -9.742 -8.43 1 92.12 107 VAL A N 1
ATOM 797 C CA . VAL A 1 107 ? -22.828 -10.25 -9.773 1 92.12 107 VAL A CA 1
ATOM 798 C C . VAL A 1 107 ? -21.75 -11.25 -10.156 1 92.12 107 VAL A C 1
ATOM 800 O O . VAL A 1 107 ? -22.031 -12.312 -10.719 1 92.12 107 VAL A O 1
ATOM 803 N N . LEU A 1 108 ? -20.516 -10.977 -9.867 1 88.06 108 LEU A N 1
ATOM 804 C CA . LEU A 1 108 ? -19.422 -11.883 -10.164 1 88.06 108 LEU A CA 1
ATOM 805 C C . LEU A 1 108 ? -19.547 -13.172 -9.359 1 88.06 108 LEU A C 1
ATOM 807 O O . LEU A 1 108 ? -19.266 -14.258 -9.875 1 88.06 108 LEU A O 1
ATOM 811 N N . GLY A 1 109 ? -19.828 -12.961 -8.094 1 87.69 109 GLY A N 1
ATOM 812 C CA . GLY A 1 109 ? -20.031 -14.133 -7.262 1 87.69 109 GLY A CA 1
ATOM 813 C C . GLY A 1 109 ? -21.109 -15.062 -7.793 1 87.69 109 GLY A C 1
ATOM 814 O O . GLY A 1 109 ? -20.922 -16.281 -7.816 1 87.69 109 GLY A O 1
ATOM 815 N N . ILE A 1 110 ? -22.219 -14.516 -8.188 1 87.12 110 ILE A N 1
ATOM 816 C CA . ILE A 1 110 ? -23.328 -15.297 -8.734 1 87.12 110 ILE A CA 1
ATOM 817 C C . ILE A 1 110 ? -22.891 -15.938 -10.055 1 87.12 110 ILE A C 1
ATOM 819 O O . ILE A 1 110 ? -23.234 -17.094 -10.336 1 87.12 110 ILE A O 1
ATOM 823 N N . TYR A 1 111 ? -22.188 -15.203 -10.828 1 84.56 111 TYR A N 1
ATOM 824 C CA . TYR A 1 111 ? -21.688 -15.727 -12.094 1 84.56 111 TYR A CA 1
ATOM 825 C C . TYR A 1 111 ? -20.812 -16.953 -11.875 1 84.56 111 TYR A C 1
ATOM 827 O O . TYR A 1 111 ? -20.984 -17.969 -12.547 1 84.56 111 TYR A O 1
ATOM 835 N N . PHE A 1 112 ? -19.922 -16.969 -10.984 1 83.19 112 PHE A N 1
ATOM 836 C CA . PHE A 1 112 ? -19.016 -18.078 -10.719 1 83.19 112 PHE A CA 1
ATOM 837 C C . PHE A 1 112 ? -19.766 -19.234 -10.062 1 83.19 112 PHE A C 1
ATOM 839 O O . PHE A 1 112 ? -19.438 -20.406 -10.281 1 83.19 112 PHE A O 1
ATOM 846 N N . ALA A 1 113 ? -20.734 -18.891 -9.312 1 81.88 113 ALA A N 1
ATOM 847 C CA . ALA A 1 113 ? -21.547 -19.938 -8.727 1 81.88 113 ALA A CA 1
ATOM 848 C C . ALA A 1 113 ? -22.297 -20.734 -9.797 1 81.88 113 ALA A C 1
ATOM 850 O O . ALA A 1 113 ? -22.453 -21.953 -9.688 1 81.88 113 ALA A O 1
ATOM 851 N N . LEU A 1 114 ? -22.688 -20.016 -10.789 1 77.5 114 LEU A N 1
ATOM 852 C CA . LEU A 1 114 ? -23.422 -20.656 -11.875 1 77.5 114 LEU A CA 1
ATOM 853 C C . LEU A 1 114 ? -22.5 -21.516 -12.727 1 77.5 114 LEU A C 1
ATOM 855 O O . LEU A 1 114 ? -22.906 -22.578 -13.219 1 77.5 114 LEU A O 1
ATOM 859 N N . ILE A 1 115 ? -21.297 -21.078 -12.844 1 73.56 115 ILE A N 1
ATOM 860 C CA . ILE A 1 115 ? -20.328 -21.828 -13.641 1 73.56 115 ILE A CA 1
ATOM 861 C C . ILE A 1 115 ? -19.812 -23.016 -12.836 1 73.56 115 ILE A C 1
ATOM 863 O O . ILE A 1 115 ? -19.656 -24.109 -13.375 1 73.56 115 ILE A O 1
ATOM 867 N N . GLU A 1 116 ? -19.344 -22.75 -11.562 1 66.06 116 GLU A N 1
ATOM 868 C CA . GLU A 1 116 ? -18.828 -23.812 -10.688 1 66.06 116 GLU A CA 1
ATOM 869 C C . GLU A 1 116 ? -19.906 -24.859 -10.398 1 66.06 116 GLU A C 1
ATOM 871 O O . GLU A 1 116 ? -19.594 -26.031 -10.234 1 66.06 116 GLU A O 1
ATOM 876 N N . GLY A 1 117 ? -20.953 -24.453 -9.953 1 58.78 117 GLY A N 1
ATOM 877 C CA . GLY A 1 117 ? -22.031 -25.406 -9.727 1 58.78 117 GLY A CA 1
ATOM 878 C C . GLY A 1 117 ? -22.25 -26.344 -10.898 1 58.78 117 GLY A C 1
ATOM 879 O O . GLY A 1 117 ? -22.766 -27.453 -10.727 1 58.78 117 GLY A O 1
ATOM 880 N N . ASP A 1 118 ? -21.969 -25.891 -12.086 1 50.97 118 ASP A N 1
ATOM 881 C CA . ASP A 1 118 ? -22.125 -26.812 -13.195 1 50.97 118 ASP A CA 1
ATOM 882 C C . ASP A 1 118 ? -21.016 -27.859 -13.211 1 50.97 118 ASP A C 1
ATOM 884 O O . ASP A 1 118 ? -21.156 -28.922 -13.812 1 50.97 118 ASP A O 1
ATOM 888 N N . GLU A 1 119 ? -19.844 -27.562 -12.852 1 45.38 119 GLU A N 1
ATOM 889 C CA . GLU A 1 119 ? -18.812 -28.594 -12.945 1 45.38 119 GLU A CA 1
ATOM 890 C C . GLU A 1 119 ? -19.078 -29.734 -11.961 1 45.38 119 GLU A C 1
ATOM 892 O O . GLU A 1 119 ? -18.469 -30.797 -12.055 1 45.38 119 GLU A O 1
ATOM 897 N N . GLY A 1 120 ? -19.219 -29.625 -10.656 1 39.72 120 GLY A N 1
ATOM 898 C CA . GLY A 1 120 ? -19.438 -30.844 -9.898 1 39.72 120 GLY A CA 1
ATOM 899 C C . GLY A 1 120 ? -20.453 -31.766 -10.555 1 39.72 120 GLY A C 1
ATOM 900 O O . GLY A 1 120 ? -20.219 -32.969 -10.648 1 39.72 120 GLY A O 1
ATOM 901 N N . GLY A 1 121 ? -21.719 -32.062 -10.148 1 36.44 121 GLY A N 1
ATOM 902 C CA . GLY A 1 121 ? -22.656 -33.062 -10.641 1 36.44 121 GLY A CA 1
ATOM 903 C C . GLY A 1 121 ? -23.188 -32.719 -12.031 1 36.44 121 GLY A C 1
ATOM 904 O O . GLY A 1 121 ? -22.625 -31.906 -12.742 1 36.44 121 GLY A O 1
ATOM 905 N N . GLY A 1 122 ? -24.641 -32.469 -12.156 1 33.94 122 GLY A N 1
ATOM 906 C CA . GLY A 1 122 ? -25.5 -32.562 -13.328 1 33.94 122 GLY A CA 1
ATOM 907 C C . GLY A 1 122 ? -25.078 -31.594 -14.438 1 33.94 122 GLY A C 1
ATOM 908 O O . GLY A 1 122 ? -24.484 -30.547 -14.172 1 33.94 122 GLY A O 1
ATOM 909 N N . GLY A 1 123 ? -24.641 -31.922 -15.719 1 38.62 123 GLY A N 1
ATOM 910 C CA . GLY A 1 123 ? -24.609 -31.578 -17.125 1 38.62 123 GLY A CA 1
ATOM 911 C C . GLY A 1 123 ? -25.328 -30.281 -17.438 1 38.62 123 GLY A C 1
ATOM 912 O O . GLY A 1 123 ? -25.828 -30.078 -18.547 1 38.62 123 GLY A O 1
ATOM 913 N N . SER A 1 124 ? -25.812 -29.562 -16.469 1 43.56 124 SER A N 1
ATOM 914 C CA . SER A 1 124 ? -26.938 -28.734 -16.891 1 43.56 124 SER A CA 1
ATOM 915 C C . SER A 1 124 ? -26.469 -27.625 -17.828 1 43.56 124 SER A C 1
ATOM 917 O O . SER A 1 124 ? -25.422 -27.016 -17.609 1 43.56 124 SER A O 1
ATOM 919 N N . ARG A 1 125 ? -26.828 -27.531 -19.094 1 48.88 125 ARG A N 1
ATOM 920 C CA . ARG A 1 125 ? -26.906 -26.656 -20.266 1 48.88 125 ARG A CA 1
ATOM 921 C C . ARG A 1 125 ? -26.656 -25.203 -19.875 1 48.88 125 ARG A C 1
ATOM 923 O O . ARG A 1 125 ? -26.5 -24.344 -20.75 1 48.88 125 ARG A O 1
ATOM 930 N N . SER A 1 126 ? -26.641 -24.781 -18.5 1 51.69 126 SER A N 1
ATOM 931 C CA . SER A 1 126 ? -26.734 -23.391 -18.094 1 51.69 126 SER A CA 1
ATOM 932 C C . SER A 1 126 ? -25.359 -22.781 -17.906 1 51.69 126 SER A C 1
ATOM 934 O O . SER A 1 126 ? -25.125 -21.625 -18.312 1 51.69 126 SER A O 1
ATOM 936 N N . GLY A 1 127 ? -24.312 -23.5 -17.328 1 55.84 127 GLY A N 1
ATOM 937 C CA . GLY A 1 127 ? -22.969 -22.984 -17.172 1 55.84 127 GLY A CA 1
ATOM 938 C C . GLY A 1 127 ? -22.266 -22.734 -18.5 1 55.84 127 GLY A C 1
ATOM 939 O O . GLY A 1 127 ? -21.594 -21.719 -18.672 1 55.84 127 GLY A O 1
ATOM 940 N N . GLU A 1 128 ? -22.375 -23.797 -19.281 1 58.41 128 GLU A N 1
ATOM 941 C CA . GLU A 1 128 ? -21.844 -23.672 -20.625 1 58.41 128 GLU A CA 1
ATOM 942 C C . GLU A 1 128 ? -22.5 -22.5 -21.359 1 58.41 128 GLU A C 1
ATOM 944 O O . GLU A 1 128 ? -21.828 -21.766 -22.094 1 58.41 128 GLU A O 1
ATOM 949 N N . TRP A 1 129 ? -23.828 -22.469 -21.156 1 56.84 129 TRP A N 1
ATOM 950 C CA . TRP A 1 129 ? -24.547 -21.359 -21.781 1 56.84 129 TRP A CA 1
ATOM 951 C C . TRP A 1 129 ? -24.016 -20.016 -21.25 1 56.84 129 TRP A C 1
ATOM 953 O O . TRP A 1 129 ? -23.812 -19.078 -22.016 1 56.84 129 TRP A O 1
ATOM 963 N N . VAL A 1 130 ? -23.781 -20 -19.984 1 58 130 VAL A N 1
ATOM 964 C CA . VAL A 1 130 ? -23.328 -18.766 -19.344 1 58 130 VAL A CA 1
ATOM 965 C C . VAL A 1 130 ? -21.922 -18.422 -19.828 1 58 130 VAL A C 1
ATOM 967 O O . VAL A 1 130 ? -21.625 -17.266 -20.141 1 58 130 VAL A O 1
ATOM 970 N N . GLU A 1 131 ? -21.156 -19.422 -19.859 1 60.62 131 GLU A N 1
ATOM 971 C CA . GLU A 1 131 ? -19.797 -19.203 -20.344 1 60.62 131 GLU A CA 1
ATOM 972 C C . GLU A 1 131 ? -19.781 -18.766 -21.797 1 60.62 131 GLU A C 1
ATOM 974 O O . GLU A 1 131 ? -18.984 -17.906 -22.188 1 60.62 131 GLU A O 1
ATOM 979 N N . GLU A 1 132 ? -20.703 -19.391 -22.5 1 61.56 132 GLU A N 1
ATOM 980 C CA . GLU A 1 132 ? -20.766 -19.109 -23.938 1 61.56 132 GLU A CA 1
ATOM 981 C C . GLU A 1 132 ? -21.406 -17.75 -24.203 1 61.56 132 GLU A C 1
ATOM 983 O O . GLU A 1 132 ? -20.969 -17.016 -25.094 1 61.56 132 GLU A O 1
ATOM 988 N N . HIS A 1 133 ? -22.344 -17.391 -23.438 1 62.12 133 HIS A N 1
ATOM 989 C CA . HIS A 1 133 ? -23.109 -16.203 -23.781 1 62.12 133 HIS A CA 1
ATOM 990 C C . HIS A 1 133 ? -22.75 -15.031 -22.891 1 62.12 133 HIS A C 1
ATOM 992 O O . HIS A 1 133 ? -22.922 -13.875 -23.266 1 62.12 133 HIS A O 1
ATOM 998 N N . LEU A 1 134 ? -22.219 -15.305 -21.828 1 65.38 134 LEU A N 1
ATOM 999 C CA . LEU A 1 134 ? -22 -14.227 -20.859 1 65.38 134 LEU A CA 1
ATOM 1000 C C . LEU A 1 134 ? -20.516 -14.109 -20.5 1 65.38 134 LEU A C 1
ATOM 1002 O O . LEU A 1 134 ? -20.172 -13.727 -19.391 1 65.38 134 LEU A O 1
ATOM 1006 N N . SER A 1 135 ? -19.719 -14.422 -21.438 1 68.31 135 SER A N 1
ATOM 1007 C CA . SER A 1 135 ? -18.281 -14.438 -21.203 1 68.31 135 SER A CA 1
ATOM 1008 C C . SER A 1 135 ? -17.734 -13.023 -21 1 68.31 135 SER A C 1
ATOM 1010 O O . SER A 1 135 ? -16.656 -12.836 -20.438 1 68.31 135 SER A O 1
ATOM 1012 N N . TRP A 1 136 ? -18.594 -12.062 -21.469 1 74.44 136 TRP A N 1
ATOM 1013 C CA . TRP A 1 136 ? -18.125 -10.688 -21.375 1 74.44 136 TRP A CA 1
ATOM 1014 C C . TRP A 1 136 ? -18.469 -10.086 -20.016 1 74.44 136 TRP A C 1
ATOM 1016 O O . TRP A 1 136 ? -17.922 -9.055 -19.625 1 74.44 136 TRP A O 1
ATOM 1026 N N . LEU A 1 137 ? -19.328 -10.734 -19.281 1 81.88 137 LEU A N 1
ATOM 1027 C CA . LEU A 1 137 ? -19.875 -10.18 -18.047 1 81.88 137 LEU A CA 1
ATOM 1028 C C . LEU A 1 137 ? -18.797 -10.031 -16.984 1 81.88 137 LEU A C 1
ATOM 1030 O O . LEU A 1 137 ? -18.672 -8.977 -16.359 1 81.88 137 LEU A O 1
ATOM 1034 N N . PRO A 1 138 ? -17.938 -11.078 -16.828 1 83.38 138 PRO A N 1
ATOM 1035 C CA . PRO A 1 138 ? -16.938 -10.953 -15.773 1 83.38 138 PRO A CA 1
ATOM 1036 C C . PRO A 1 138 ? -15.961 -9.805 -16.016 1 83.38 138 PRO A C 1
ATOM 1038 O O . PRO A 1 138 ? -15.609 -9.078 -15.086 1 83.38 138 PRO A O 1
ATOM 1041 N N . LEU A 1 139 ? -15.656 -9.625 -17.234 1 83.69 139 LEU A N 1
ATOM 1042 C CA . LEU A 1 139 ? -14.711 -8.562 -17.562 1 83.69 139 LEU A CA 1
ATOM 1043 C C . LEU A 1 139 ? -15.352 -7.191 -17.375 1 83.69 139 LEU A C 1
ATOM 1045 O O . LEU A 1 139 ? -14.719 -6.281 -16.828 1 83.69 139 LEU A O 1
ATOM 1049 N N . THR A 1 140 ? -16.5 -7.094 -17.859 1 87.38 140 THR A N 1
ATOM 1050 C CA . THR A 1 140 ? -17.203 -5.824 -17.75 1 87.38 140 THR A CA 1
ATOM 1051 C C . THR A 1 140 ? -17.422 -5.441 -16.297 1 87.38 140 THR A C 1
ATOM 1053 O O . THR A 1 140 ? -17.188 -4.297 -15.906 1 87.38 140 THR A O 1
ATOM 1056 N N . PHE A 1 141 ? -17.828 -6.375 -15.516 1 89.94 141 PHE A N 1
ATOM 1057 C CA . PHE A 1 141 ? -18.109 -6.082 -14.117 1 89.94 141 PHE A CA 1
ATOM 1058 C C . PHE A 1 141 ? -16.812 -5.891 -13.336 1 89.94 141 PHE A C 1
ATOM 1060 O O . PHE A 1 141 ? -16.797 -5.168 -12.336 1 89.94 141 PHE A O 1
ATOM 1067 N N . LEU A 1 142 ? -15.773 -6.535 -13.828 1 88.31 142 LEU A N 1
ATOM 1068 C CA . LEU A 1 142 ? -14.453 -6.277 -13.25 1 88.31 142 LEU A CA 1
ATOM 1069 C C . LEU A 1 142 ? -14.031 -4.832 -13.484 1 88.31 142 LEU A C 1
ATOM 1071 O O . LEU A 1 142 ? -13.5 -4.184 -12.586 1 88.31 142 LEU A O 1
ATOM 1075 N N . ILE A 1 143 ? -14.305 -4.375 -14.648 1 88.81 143 ILE A N 1
ATOM 1076 C CA . ILE A 1 143 ? -13.969 -3.006 -15.016 1 88.81 143 ILE A CA 1
ATOM 1077 C C . ILE A 1 143 ? -14.766 -2.029 -14.156 1 88.81 143 ILE A C 1
ATOM 1079 O O . ILE A 1 143 ? -14.211 -1.066 -13.617 1 88.81 143 ILE A O 1
ATOM 1083 N N . ILE A 1 144 ? -15.969 -2.32 -13.977 1 93.12 144 ILE A N 1
ATOM 1084 C CA . ILE A 1 144 ? -16.828 -1.466 -13.164 1 93.12 144 ILE A CA 1
ATOM 1085 C C . ILE A 1 144 ? -16.359 -1.497 -11.711 1 93.12 144 ILE A C 1
ATOM 1087 O O . ILE A 1 144 ? -16.422 -0.483 -11.016 1 93.12 144 ILE A O 1
ATOM 1091 N N . TYR A 1 145 ? -15.945 -2.611 -11.328 1 93.62 145 TYR A N 1
ATOM 1092 C CA . TYR A 1 145 ? -15.422 -2.75 -9.977 1 93.62 145 TYR A CA 1
ATOM 1093 C C . TYR A 1 145 ? -14.234 -1.82 -9.75 1 93.62 145 TYR A C 1
ATOM 1095 O O . TYR A 1 145 ? -14.188 -1.089 -8.758 1 93.62 145 TYR A O 1
ATOM 1103 N N . PHE A 1 146 ? -13.328 -1.822 -10.633 1 89.62 146 PHE A N 1
ATOM 1104 C CA . PHE A 1 146 ? -12.125 -1.016 -10.492 1 89.62 146 PHE A CA 1
ATOM 1105 C C . PHE A 1 146 ? -12.453 0.47 -10.578 1 89.62 146 PHE A C 1
ATOM 1107 O O . PHE A 1 146 ? -11.844 1.285 -9.883 1 89.62 146 PHE A O 1
ATOM 1114 N N . ILE A 1 147 ? -13.359 0.771 -11.43 1 90.69 147 ILE A N 1
ATOM 1115 C CA . ILE A 1 147 ? -13.805 2.158 -11.523 1 90.69 147 ILE A CA 1
ATOM 1116 C C . ILE A 1 147 ? -14.398 2.6 -10.188 1 90.69 147 ILE A C 1
ATOM 1118 O O . ILE A 1 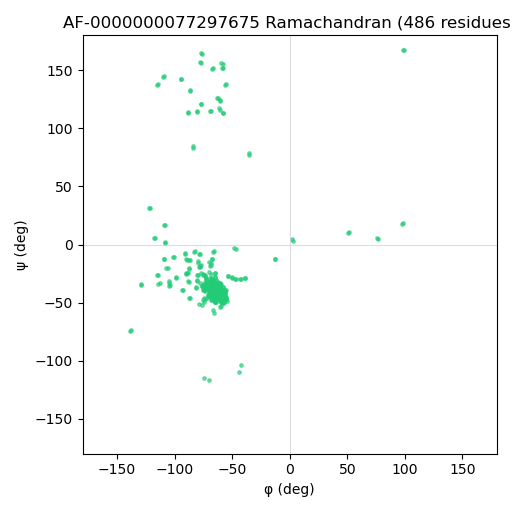147 ? -14.102 3.691 -9.695 1 90.69 147 ILE A O 1
ATOM 1122 N N . GLY A 1 148 ? -15.25 1.72 -9.672 1 92.56 148 GLY A N 1
ATOM 1123 C CA . GLY A 1 148 ? -15.836 2.01 -8.375 1 92.56 148 GLY A CA 1
ATOM 1124 C C . GLY A 1 148 ? -14.812 2.148 -7.266 1 92.56 148 GLY A C 1
ATOM 1125 O O . GLY A 1 148 ? -14.906 3.057 -6.438 1 92.56 148 GLY A O 1
ATOM 1126 N N . PHE A 1 149 ? -13.844 1.404 -7.297 1 91.88 149 PHE A N 1
ATOM 1127 C CA . PHE A 1 149 ? -12.797 1.443 -6.285 1 91.88 149 PHE A CA 1
ATOM 1128 C C . PHE A 1 149 ? -12 2.742 -6.375 1 91.88 149 PHE A C 1
ATOM 1130 O O . PHE A 1 149 ? -11.75 3.393 -5.359 1 91.88 149 PHE A O 1
ATOM 1137 N N . CYS A 1 150 ? -11.641 3.133 -7.566 1 87.5 150 CYS A N 1
ATOM 1138 C CA . CYS A 1 150 ? -10.82 4.32 -7.773 1 87.5 150 CYS A CA 1
ATOM 1139 C C . CYS A 1 150 ? -11.594 5.586 -7.426 1 87.5 150 CYS A C 1
ATOM 1141 O O . CYS A 1 150 ? -11.008 6.582 -7.004 1 87.5 150 CYS A O 1
ATOM 1143 N N . LEU A 1 151 ? -12.852 5.504 -7.516 1 86 151 LEU A N 1
ATOM 1144 C CA . LEU A 1 151 ? -13.68 6.688 -7.301 1 86 151 LEU A CA 1
ATOM 1145 C C . LEU A 1 151 ? -13.773 7.023 -5.816 1 86 151 LEU A C 1
ATOM 1147 O O . LEU A 1 151 ? -13.969 8.188 -5.449 1 86 151 LEU A O 1
ATOM 1151 N N . GLY A 1 152 ? -13.602 6.008 -4.977 1 89.5 152 GLY A N 1
ATOM 1152 C CA . GLY A 1 152 ? -13.82 6.285 -3.564 1 89.5 152 GLY A CA 1
ATOM 1153 C C . GLY A 1 152 ? -12.781 5.645 -2.662 1 89.5 152 GLY A C 1
ATOM 1154 O O . GLY A 1 152 ? -11.797 6.281 -2.295 1 89.5 152 GLY A O 1
ATOM 1155 N N . PHE A 1 153 ? -12.867 4.414 -2.516 1 90.69 153 PHE A N 1
ATOM 1156 C CA . PHE A 1 153 ? -12.078 3.699 -1.52 1 90.69 153 PHE A CA 1
ATOM 1157 C C . PHE A 1 153 ? -10.609 3.678 -1.909 1 90.69 153 PHE A C 1
ATOM 1159 O O . PHE A 1 153 ? -9.742 3.463 -1.062 1 90.69 153 PHE A O 1
ATOM 1166 N N . GLY A 1 154 ? -10.359 3.979 -3.094 1 86.38 154 GLY A N 1
ATOM 1167 C CA . GLY A 1 154 ? -8.969 3.986 -3.521 1 86.38 154 GLY A CA 1
ATOM 1168 C C . GLY A 1 154 ? -8.227 5.234 -3.094 1 86.38 154 GLY A C 1
ATOM 1169 O O . GLY A 1 154 ? -6.996 5.23 -3.002 1 86.38 154 GLY A O 1
ATOM 1170 N N . THR A 1 155 ? -8.898 6.285 -2.777 1 86.12 155 THR A N 1
ATOM 1171 C CA . THR A 1 155 ? -8.227 7.559 -2.549 1 86.12 155 THR A CA 1
ATOM 1172 C C . THR A 1 155 ? -8.656 8.164 -1.215 1 86.12 155 THR A C 1
ATOM 1174 O O . THR A 1 155 ? -7.82 8.672 -0.462 1 86.12 155 THR A O 1
ATOM 1177 N N . ILE A 1 156 ? -9.883 7.957 -0.861 1 87.94 156 ILE A N 1
ATOM 1178 C CA . ILE A 1 156 ? -10.508 8.734 0.202 1 87.94 156 ILE A CA 1
ATOM 1179 C C . ILE A 1 156 ? -9.914 8.344 1.551 1 87.94 156 ILE A C 1
ATOM 1181 O O . ILE A 1 156 ? -9.672 9.195 2.404 1 87.94 156 ILE A O 1
ATOM 1185 N N . PRO A 1 157 ? -9.617 7.082 1.756 1 90.44 157 PRO A N 1
ATOM 1186 C CA . PRO A 1 157 ? -9.055 6.727 3.062 1 90.44 157 PRO A CA 1
ATOM 1187 C C . PRO A 1 157 ? -7.734 7.43 3.35 1 90.44 157 PRO A C 1
ATOM 1189 O O . PRO A 1 157 ? -7.484 7.844 4.484 1 90.44 157 PRO A O 1
ATOM 1192 N N . TRP A 1 158 ? -7.043 7.629 2.396 1 86.44 158 TRP A N 1
ATOM 1193 C CA . TRP A 1 158 ? -5.758 8.297 2.561 1 86.44 158 TRP A CA 1
ATOM 1194 C C . TRP A 1 158 ? -5.945 9.797 2.773 1 86.44 158 TRP A C 1
ATOM 1196 O O . TRP A 1 158 ? -5.199 10.422 3.531 1 86.44 158 TRP A O 1
ATOM 1206 N N . LEU A 1 159 ? -6.891 10.336 2.137 1 84 159 LEU A N 1
ATOM 1207 C CA . LEU A 1 159 ? -7.207 11.742 2.334 1 84 159 LEU A CA 1
ATOM 1208 C C . LEU A 1 159 ? -7.719 11.992 3.748 1 84 159 LEU A C 1
ATOM 1210 O O . LEU A 1 159 ? -7.355 12.992 4.375 1 84 159 LEU A O 1
ATOM 1214 N N . LEU A 1 160 ? -8.555 11.039 4.176 1 87.38 160 LEU A N 1
ATOM 1215 C CA . LEU A 1 160 ? -9.086 11.18 5.523 1 87.38 160 LEU A CA 1
ATOM 1216 C C . LEU A 1 160 ? -7.973 11.141 6.562 1 87.38 160 LEU A C 1
ATOM 1218 O O . LEU A 1 160 ? -8.023 11.859 7.562 1 87.38 160 LEU A O 1
ATOM 1222 N N . MET A 1 161 ? -7.027 10.359 6.281 1 86.38 161 MET A N 1
ATOM 1223 C CA . MET A 1 161 ? -5.887 10.242 7.184 1 86.38 161 MET A CA 1
ATOM 1224 C C . MET A 1 161 ? -5.133 11.562 7.281 1 86.38 161 MET A C 1
ATOM 1226 O O . MET A 1 161 ? -4.641 11.93 8.352 1 86.38 161 MET A O 1
ATOM 1230 N N . SER A 1 162 ? -5.125 12.336 6.262 1 80 162 SER A N 1
ATOM 1231 C CA . SER A 1 162 ? -4.402 13.609 6.238 1 80 162 SER A CA 1
ATOM 1232 C C . SER A 1 162 ? -5.266 14.742 6.781 1 80 162 SER A C 1
ATOM 1234 O O . SER A 1 162 ? -4.742 15.742 7.281 1 80 162 SER A O 1
ATOM 1236 N N . GLU A 1 163 ? -6.527 14.633 6.805 1 79.44 163 GLU A N 1
ATOM 1237 C CA . GLU A 1 163 ? -7.445 15.719 7.141 1 79.44 163 GLU A CA 1
ATOM 1238 C C . GLU A 1 163 ? -7.898 15.625 8.594 1 79.44 163 GLU A C 1
ATOM 1240 O O . GLU A 1 163 ? -8.242 16.641 9.211 1 79.44 163 GLU A O 1
ATOM 1245 N N . LEU A 1 164 ? -7.93 14.477 9.125 1 83.62 164 LEU A N 1
ATOM 1246 C CA . LEU A 1 164 ? -8.625 14.281 10.391 1 83.62 164 LEU A CA 1
ATOM 1247 C C . LEU A 1 164 ? -7.672 14.508 11.562 1 83.62 164 LEU A C 1
ATOM 1249 O O . LEU A 1 164 ? -8.117 14.703 12.703 1 83.62 164 LEU A O 1
ATOM 1253 N N . PHE A 1 165 ? -6.445 14.57 11.273 1 81.5 165 PHE A N 1
ATOM 1254 C CA . PHE A 1 165 ? -5.504 14.648 12.383 1 81.5 165 PHE A CA 1
ATOM 1255 C C . PHE A 1 165 ? -4.77 15.977 12.375 1 81.5 165 PHE A C 1
ATOM 1257 O O . PHE A 1 165 ? -4.41 16.484 11.312 1 81.5 165 PHE A O 1
ATOM 1264 N N . SER A 1 166 ? -4.664 16.5 13.602 1 75.94 166 SER A N 1
ATOM 1265 C CA . SER A 1 166 ? -3.838 17.703 13.758 1 75.94 166 SER A CA 1
ATOM 1266 C C . SER A 1 166 ? -2.367 17.391 13.492 1 75.94 166 SER A C 1
ATOM 1268 O O . SER A 1 166 ? -1.926 16.25 13.664 1 75.94 166 SER A O 1
ATOM 1270 N N . PRO A 1 167 ? -1.685 18.391 13.047 1 71.62 167 PRO A N 1
ATOM 1271 C CA . PRO A 1 167 ? -0.264 18.188 12.75 1 71.62 167 PRO A CA 1
ATOM 1272 C C . PRO A 1 167 ? 0.501 17.594 13.938 1 71.62 167 PRO A C 1
ATOM 1274 O O . PRO A 1 167 ? 1.464 16.844 13.742 1 71.62 167 PRO A O 1
ATOM 1277 N N . ALA A 1 168 ? 0.015 17.859 15.125 1 71.25 168 ALA A N 1
ATOM 1278 C CA . ALA A 1 168 ? 0.722 17.438 16.328 1 71.25 168 ALA A CA 1
ATOM 1279 C C . ALA A 1 168 ? 0.615 15.922 16.531 1 71.25 168 ALA A C 1
ATOM 1281 O O . ALA A 1 168 ? 1.522 15.297 17.078 1 71.25 168 ALA A O 1
ATOM 1282 N N . VAL A 1 169 ? -0.431 15.352 16.078 1 78 169 VAL A N 1
ATOM 1283 C CA . VAL A 1 169 ? -0.655 13.93 16.344 1 78 169 VAL A CA 1
ATOM 1284 C C . VAL A 1 169 ? -0.696 13.164 15.016 1 78 169 VAL A C 1
ATOM 1286 O O . VAL A 1 169 ? -0.904 11.945 15.008 1 78 169 VAL A O 1
ATOM 1289 N N . ARG A 1 170 ? -0.443 13.789 13.992 1 77.75 170 ARG A N 1
ATOM 1290 C CA . ARG A 1 170 ? -0.617 13.219 12.656 1 77.75 170 ARG A CA 1
ATOM 1291 C C . ARG A 1 170 ? 0.386 12.102 12.406 1 77.75 170 ARG A C 1
ATOM 1293 O O . ARG A 1 170 ? 0.033 11.055 11.844 1 77.75 170 ARG A O 1
ATO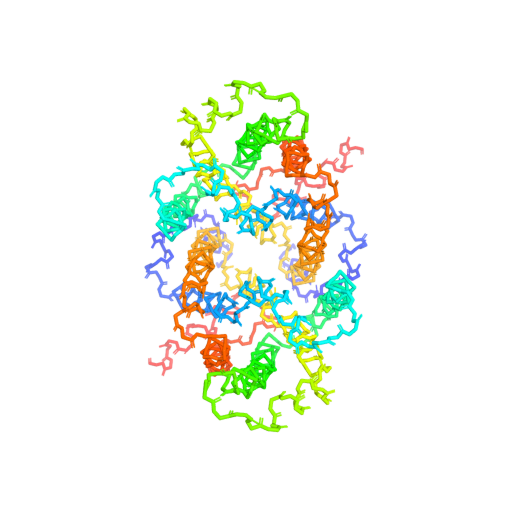M 1300 N N . ASP A 1 171 ? 1.545 12.297 12.828 1 74.75 171 ASP A N 1
ATOM 1301 C CA . ASP A 1 171 ? 2.578 11.305 12.562 1 74.75 171 ASP A CA 1
ATOM 1302 C C . ASP A 1 171 ? 2.264 9.984 13.266 1 74.75 171 ASP A C 1
ATOM 1304 O O . ASP A 1 171 ? 2.311 8.922 12.648 1 74.75 171 ASP A O 1
ATOM 1308 N N . ALA A 1 172 ? 1.94 10.094 14.484 1 78.75 172 ALA A N 1
ATOM 1309 C CA . ALA A 1 172 ? 1.622 8.906 15.273 1 78.75 172 ALA A CA 1
ATOM 1310 C C . ALA A 1 172 ? 0.354 8.227 14.766 1 78.75 172 ALA A C 1
ATOM 1312 O O . ALA A 1 172 ? 0.298 7.004 14.656 1 78.75 172 ALA A O 1
ATOM 1313 N N . ALA A 1 173 ? -0.624 9.039 14.5 1 83.75 173 ALA A N 1
ATOM 1314 C CA . ALA A 1 173 ? -1.893 8.5 14.016 1 83.75 173 ALA A CA 1
ATOM 1315 C C . ALA A 1 173 ? -1.72 7.844 12.648 1 83.75 173 ALA A C 1
ATOM 1317 O O . ALA A 1 173 ? -2.244 6.754 12.406 1 83.75 173 ALA A O 1
ATOM 1318 N N . SER A 1 174 ? -0.997 8.469 11.797 1 84 174 SER A N 1
ATOM 1319 C CA . SER A 1 174 ? -0.765 7.926 10.469 1 84 174 SER A CA 1
ATOM 1320 C C . SER A 1 174 ? 0.029 6.625 10.531 1 84 174 SER A C 1
ATOM 1322 O O . SER A 1 174 ? -0.225 5.695 9.766 1 84 174 SER A O 1
ATOM 1324 N N . GLY A 1 175 ? 1.022 6.656 11.445 1 80.56 175 GLY A N 1
ATOM 1325 C CA . GLY A 1 175 ? 1.763 5.422 11.641 1 80.56 175 GLY A CA 1
ATOM 1326 C C . GLY A 1 175 ? 0.877 4.25 12.016 1 80.56 175 GLY A C 1
ATOM 1327 O O . GLY A 1 175 ? 1.023 3.152 11.469 1 80.56 175 GLY A O 1
ATOM 1328 N N . LEU A 1 176 ? -0.026 4.488 12.844 1 84.56 176 LEU A N 1
ATOM 1329 C CA . LEU A 1 176 ? -0.937 3.445 13.305 1 84.56 176 LEU A CA 1
ATOM 1330 C C . LEU A 1 176 ? -1.887 3.02 12.195 1 84.56 176 LEU A C 1
ATOM 1332 O O . LEU A 1 176 ? -2.152 1.828 12.023 1 84.56 176 LEU A O 1
ATOM 1336 N N . VAL A 1 177 ? -2.404 3.969 11.516 1 88.94 177 VAL A N 1
ATOM 1337 C CA . VAL A 1 177 ? -3.35 3.697 10.438 1 88.94 177 VAL A CA 1
ATOM 1338 C C . VAL A 1 177 ? -2.67 2.865 9.352 1 88.94 177 VAL A C 1
ATOM 1340 O O . VAL A 1 177 ? -3.24 1.888 8.859 1 88.94 177 VAL A O 1
ATOM 1343 N N . ILE A 1 178 ? -1.49 3.211 9.047 1 86.56 178 ILE A N 1
ATOM 1344 C CA . ILE A 1 178 ? -0.75 2.516 8 1 86.56 178 ILE A CA 1
ATOM 1345 C C . ILE A 1 178 ? -0.399 1.104 8.461 1 86.56 178 ILE A C 1
ATOM 1347 O O . ILE A 1 178 ? -0.456 0.154 7.68 1 86.56 178 ILE A O 1
ATOM 1351 N N . MET A 1 179 ? -0.093 1.065 9.719 1 85.56 179 MET A N 1
ATOM 1352 C CA . MET A 1 179 ? 0.169 -0.25 10.297 1 85.56 179 MET A CA 1
ATOM 1353 C C . MET A 1 179 ? -1.045 -1.16 10.148 1 85.56 179 MET A C 1
ATOM 1355 O O . MET A 1 179 ? -0.915 -2.314 9.734 1 85.56 179 MET A O 1
ATOM 1359 N N . VAL A 1 180 ? -2.137 -0.688 10.516 1 89.12 180 VAL A N 1
ATOM 1360 C CA . VAL A 1 180 ? -3.367 -1.466 10.422 1 89.12 180 VAL A CA 1
ATOM 1361 C C . VAL A 1 180 ? -3.645 -1.813 8.961 1 89.12 180 VAL A C 1
ATOM 1363 O O . VAL A 1 180 ? -4.094 -2.922 8.648 1 89.12 180 VAL A O 1
ATOM 1366 N N . ASN A 1 181 ? -3.389 -0.852 8.117 1 87.94 181 ASN A N 1
ATOM 1367 C CA . ASN A 1 181 ? -3.574 -1.08 6.684 1 87.94 181 ASN A CA 1
ATOM 1368 C C . ASN A 1 181 ? -2.787 -2.297 6.207 1 87.94 181 ASN A C 1
ATOM 1370 O O . ASN A 1 181 ? -3.34 -3.178 5.547 1 87.94 181 ASN A O 1
ATOM 1374 N N . TRP A 1 182 ? -1.604 -2.377 6.574 1 82.69 182 TRP A N 1
ATOM 1375 C CA . TRP A 1 182 ? -0.744 -3.457 6.105 1 82.69 182 TRP A CA 1
ATOM 1376 C C . TRP A 1 182 ? -1.086 -4.77 6.805 1 82.69 182 TRP A C 1
ATOM 1378 O O . TRP A 1 182 ? -1.032 -5.84 6.191 1 82.69 182 TRP A O 1
ATOM 1388 N N . ILE A 1 183 ? -1.4 -4.684 8.039 1 85.62 183 ILE A N 1
ATOM 1389 C CA . ILE A 1 183 ? -1.793 -5.887 8.766 1 85.62 183 ILE A CA 1
ATOM 1390 C C . ILE A 1 183 ? -3.025 -6.508 8.109 1 85.62 183 ILE A C 1
ATOM 1392 O O . ILE A 1 183 ? -3.066 -7.715 7.867 1 85.62 183 ILE A O 1
ATOM 1396 N N . VAL A 1 184 ? -3.992 -5.723 7.836 1 89.06 184 VAL A N 1
ATOM 1397 C CA . VAL A 1 184 ? -5.223 -6.199 7.215 1 89.06 184 VAL A CA 1
ATOM 1398 C C . VAL A 1 184 ? -4.945 -6.633 5.777 1 89.06 184 VAL A C 1
ATOM 1400 O O . VAL A 1 184 ? -5.477 -7.645 5.316 1 89.06 184 VAL A O 1
ATOM 1403 N N . SER A 1 185 ? -4.164 -5.812 5.086 1 85.31 185 SER A N 1
ATOM 1404 C CA . SER A 1 185 ? -3.812 -6.141 3.709 1 85.31 185 SER A CA 1
ATOM 1405 C C . SER A 1 185 ? -3.148 -7.512 3.621 1 85.31 185 SER A C 1
ATOM 1407 O O . SER A 1 185 ? -3.518 -8.336 2.779 1 85.31 185 SER A O 1
ATOM 1409 N N . PHE A 1 186 ? -2.254 -7.789 4.465 1 80.38 186 PHE A N 1
ATOM 1410 C CA . PHE A 1 186 ? -1.562 -9.07 4.48 1 80.38 186 PHE A CA 1
ATOM 1411 C C . PHE A 1 186 ? -2.496 -10.188 4.93 1 80.38 186 PHE A C 1
ATOM 1413 O O . PHE A 1 186 ? -2.443 -11.297 4.402 1 80.38 186 PHE A O 1
ATOM 1420 N N . GLY A 1 187 ? -3.232 -9.867 5.891 1 83.62 187 GLY A N 1
ATOM 1421 C CA . GLY A 1 187 ? -4.219 -10.844 6.332 1 83.62 187 GLY A CA 1
ATOM 1422 C C . GLY A 1 187 ? -5.145 -11.305 5.223 1 83.62 187 GLY A C 1
ATOM 1423 O O . GLY A 1 187 ? -5.348 -12.508 5.039 1 83.62 187 GLY A O 1
ATOM 1424 N N . ILE A 1 188 ? -5.625 -10.391 4.488 1 83.56 188 ILE A N 1
ATOM 1425 C CA . ILE A 1 188 ? -6.555 -10.703 3.408 1 83.56 188 ILE A CA 1
ATOM 1426 C C . ILE A 1 188 ? -5.82 -11.438 2.293 1 83.56 188 ILE A C 1
ATOM 1428 O O . ILE A 1 188 ? -6.367 -12.367 1.694 1 83.56 188 ILE A O 1
ATOM 1432 N N . THR A 1 189 ? -4.613 -11.016 1.983 1 76.31 189 THR A N 1
ATOM 1433 C CA . THR A 1 189 ? -3.826 -11.625 0.916 1 76.31 189 THR A CA 1
ATOM 1434 C C . THR A 1 189 ? -3.525 -13.086 1.232 1 76.31 189 THR A C 1
ATOM 1436 O O . THR A 1 189 ? -3.594 -13.945 0.35 1 76.31 189 THR A O 1
ATOM 1439 N N . PHE A 1 190 ? -3.297 -13.445 2.475 1 76.31 190 PHE A N 1
ATOM 1440 C CA . PHE A 1 190 ? -2.877 -14.789 2.852 1 76.31 190 PHE A CA 1
ATOM 1441 C C . PHE A 1 190 ? -4.086 -15.672 3.135 1 76.31 190 PHE A C 1
ATOM 1443 O O . PHE A 1 190 ? -4.008 -16.891 3.004 1 76.31 190 PHE A O 1
ATOM 1450 N N . VAL A 1 191 ? -5.102 -15.047 3.486 1 77.12 191 VAL A N 1
ATOM 1451 C CA . VAL A 1 191 ? -6.281 -15.828 3.846 1 77.12 191 VAL A CA 1
ATOM 1452 C C . VAL A 1 191 ? -7.133 -16.078 2.604 1 77.12 191 VAL A C 1
ATOM 1454 O O . VAL A 1 191 ? -7.867 -17.078 2.537 1 77.12 191 VAL A O 1
ATOM 1457 N N . PHE A 1 192 ? -7.035 -15.297 1.689 1 77 192 PHE A N 1
ATOM 1458 C CA . PHE A 1 192 ? -7.93 -15.344 0.54 1 77 192 PHE A CA 1
ATOM 1459 C C . PHE A 1 192 ? -7.691 -16.594 -0.286 1 77 192 PHE A C 1
ATOM 1461 O O . PHE A 1 192 ? -8.641 -17.281 -0.677 1 77 192 PHE A O 1
ATOM 1468 N N . GLN A 1 193 ? -6.453 -16.891 -0.545 1 72.38 193 GLN A N 1
ATOM 1469 C CA . GLN A 1 193 ? -6.172 -18.016 -1.428 1 72.38 193 GLN A CA 1
ATOM 1470 C C . GLN A 1 193 ? -6.629 -19.344 -0.803 1 72.38 193 GLN A C 1
ATOM 1472 O O . GLN A 1 193 ? -7.344 -20.109 -1.438 1 72.38 193 GLN A O 1
ATOM 1477 N N . PRO A 1 194 ? -6.199 -19.531 0.47 1 73.06 194 PRO A N 1
ATOM 1478 C CA . PRO A 1 194 ? -6.703 -20.75 1.108 1 73.06 194 PRO A CA 1
ATOM 1479 C C . PRO A 1 194 ? -8.227 -20.781 1.204 1 73.06 194 PRO A C 1
ATOM 1481 O O . PRO A 1 194 ? -8.836 -21.844 1.106 1 73.06 194 PRO A O 1
ATOM 1484 N N . LEU A 1 195 ? -8.812 -19.688 1.405 1 79.62 195 LEU A N 1
ATOM 1485 C CA . LEU A 1 195 ? -10.266 -19.625 1.475 1 79.62 195 LEU A CA 1
ATOM 1486 C C . LEU A 1 195 ? -10.891 -19.938 0.122 1 79.62 195 LEU A C 1
ATOM 1488 O O . LEU A 1 195 ? -11.914 -20.625 0.054 1 79.62 195 LEU A O 1
ATOM 1492 N N . GLN A 1 196 ? -10.336 -19.5 -0.88 1 79.25 196 GLN A N 1
ATOM 1493 C CA . GLN A 1 196 ? -10.828 -19.766 -2.227 1 79.25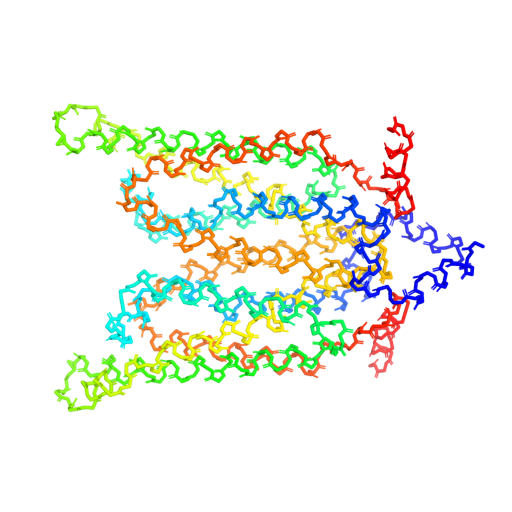 196 GLN A CA 1
ATOM 1494 C C . GLN A 1 196 ? -10.68 -21.25 -2.58 1 79.25 196 GLN A C 1
ATOM 1496 O O . GLN A 1 196 ? -11.539 -21.812 -3.256 1 79.25 196 GLN A O 1
ATOM 1501 N N . ASP A 1 197 ? -9.633 -21.828 -2.166 1 75 197 ASP A N 1
ATOM 1502 C CA . ASP A 1 197 ? -9.383 -23.25 -2.436 1 75 197 ASP A CA 1
ATOM 1503 C C . ASP A 1 197 ? -10.359 -24.125 -1.664 1 75 197 ASP A C 1
ATOM 1505 O O . ASP A 1 197 ? -10.695 -25.234 -2.107 1 75 197 ASP A O 1
ATOM 1509 N N . SER A 1 198 ? -10.758 -23.594 -0.562 1 79.94 198 SER A N 1
ATOM 1510 C CA . SER A 1 198 ? -11.625 -24.406 0.293 1 79.94 198 SER A CA 1
ATOM 1511 C C . SER A 1 198 ? -13.094 -24.25 -0.098 1 79.94 198 SER A C 1
ATOM 1513 O O . SER A 1 198 ? -13.812 -25.234 -0.225 1 79.94 198 SER A O 1
ATOM 1515 N N . VAL A 1 199 ? -13.57 -22.969 -0.317 1 80.62 199 VAL A N 1
ATOM 1516 C CA . VAL A 1 199 ? -15 -22.734 -0.482 1 80.62 199 VAL A CA 1
ATOM 1517 C C . VAL A 1 199 ? -15.305 -22.375 -1.938 1 80.62 199 VAL A C 1
ATOM 1519 O O . VAL A 1 199 ? -16.453 -22.422 -2.367 1 80.62 199 VAL A O 1
ATOM 1522 N N . GLY A 1 200 ? -14.336 -22.109 -2.662 1 77.75 200 GLY A N 1
ATOM 1523 C CA . GLY A 1 200 ? -14.539 -21.75 -4.059 1 77.75 200 GLY A CA 1
ATOM 1524 C C . GLY A 1 200 ? -14.531 -20.25 -4.301 1 77.75 200 GLY A C 1
ATOM 1525 O O . GLY A 1 200 ? -14.625 -19.469 -3.361 1 77.75 200 GLY A O 1
ATOM 1526 N N . ALA A 1 201 ? -14.445 -19.891 -5.512 1 78.12 201 ALA A N 1
ATOM 1527 C CA . ALA A 1 201 ? -14.352 -18.484 -5.918 1 78.12 201 ALA A CA 1
ATOM 1528 C C . ALA A 1 201 ? -15.672 -17.766 -5.695 1 78.12 201 ALA A C 1
ATOM 1530 O O . ALA A 1 201 ? -15.688 -16.594 -5.309 1 78.12 201 ALA A O 1
ATOM 1531 N N . SER A 1 202 ? -16.781 -18.422 -5.918 1 84.56 202 SER A N 1
ATOM 1532 C CA . SER A 1 202 ? -18.109 -17.812 -5.805 1 84.56 202 SER A CA 1
ATOM 1533 C C . SER A 1 202 ? -18.359 -17.297 -4.395 1 84.56 202 SER A C 1
ATOM 1535 O O . SER A 1 202 ? -18.75 -16.156 -4.207 1 84.56 202 SER A O 1
ATOM 1537 N N . TRP A 1 203 ? -18.062 -18.094 -3.441 1 86.81 203 TRP A N 1
ATOM 1538 C CA . TRP A 1 203 ? -18.328 -17.734 -2.053 1 86.81 203 TRP A CA 1
ATOM 1539 C C . TRP A 1 203 ? -17.391 -16.609 -1.599 1 86.81 203 TRP A C 1
ATOM 1541 O O . TRP A 1 203 ? -17.797 -15.75 -0.817 1 86.81 203 TRP A O 1
ATOM 1551 N N . VAL A 1 204 ? -16.203 -16.625 -2.068 1 85.62 204 VAL A N 1
ATOM 1552 C CA . VAL A 1 204 ? -15.234 -15.602 -1.695 1 85.62 204 VAL A CA 1
ATOM 1553 C C . VAL A 1 204 ? -15.711 -14.242 -2.193 1 85.62 204 VAL A C 1
ATOM 1555 O O . VAL A 1 204 ? -15.672 -13.258 -1.454 1 85.62 204 VAL A O 1
ATOM 1558 N N . PHE A 1 205 ? -16.219 -14.219 -3.412 1 89.69 205 PHE A N 1
ATOM 1559 C CA . PHE A 1 205 ? -16.672 -12.953 -3.973 1 89.69 205 PHE A CA 1
ATOM 1560 C C . PHE A 1 205 ? -17.922 -12.461 -3.24 1 89.69 205 PHE A C 1
ATOM 1562 O O . PHE A 1 205 ? -18.094 -11.25 -3.037 1 89.69 205 PHE A O 1
ATOM 1569 N N . LEU A 1 206 ? -18.688 -13.359 -2.809 1 92.12 206 LEU A N 1
ATOM 1570 C CA . LEU A 1 206 ? -19.891 -12.977 -2.08 1 92.12 206 LEU A CA 1
ATOM 1571 C C . LEU A 1 206 ? -19.547 -12.453 -0.692 1 92.12 206 LEU A C 1
ATOM 1573 O O . LEU A 1 206 ? -20.188 -11.523 -0.196 1 92.12 206 LEU A O 1
ATOM 1577 N N . ILE A 1 207 ? -18.609 -13.031 -0.106 1 93.06 207 ILE A N 1
ATOM 1578 C CA . ILE A 1 207 ? -18.156 -12.555 1.197 1 93.06 207 ILE A CA 1
ATOM 1579 C C . ILE A 1 207 ? -17.594 -11.148 1.066 1 93.06 207 ILE A C 1
ATOM 1581 O O . ILE A 1 207 ? -17.891 -10.266 1.878 1 93.06 207 ILE A O 1
ATOM 1585 N N . LEU A 1 208 ? -16.828 -10.984 0.062 1 93.19 208 LEU A N 1
ATOM 1586 C CA . LEU A 1 208 ? -16.266 -9.664 -0.191 1 93.19 208 LEU A CA 1
ATOM 1587 C C . LEU A 1 208 ? -17.359 -8.648 -0.461 1 93.19 208 LEU A C 1
ATOM 1589 O O . LEU A 1 208 ? -17.266 -7.492 -0.039 1 93.19 208 LEU A O 1
ATOM 1593 N N . ALA A 1 209 ? -18.344 -9.125 -1.188 1 95.56 209 ALA A N 1
ATOM 1594 C CA . ALA A 1 209 ? -19.484 -8.25 -1.45 1 95.56 209 ALA A CA 1
ATOM 1595 C C . ALA A 1 209 ? -20.156 -7.816 -0.148 1 95.56 209 ALA A C 1
ATOM 1597 O O . ALA A 1 209 ? -20.578 -6.668 -0.014 1 95.56 209 ALA A O 1
ATOM 1598 N N . GLY A 1 210 ? -20.266 -8.758 0.738 1 96.06 210 GLY A N 1
ATOM 1599 C CA . GLY A 1 210 ? -20.828 -8.445 2.045 1 96.06 210 GLY A CA 1
ATOM 1600 C C . GLY A 1 210 ? -20.031 -7.398 2.797 1 96.06 210 GLY A C 1
ATOM 1601 O O . GLY A 1 210 ? -20.594 -6.5 3.418 1 96.06 210 GLY A O 1
ATOM 1602 N N . PHE A 1 211 ? -18.766 -7.477 2.732 1 95.38 211 PHE A N 1
ATOM 1603 C CA . PHE A 1 211 ? -17.906 -6.496 3.381 1 95.38 211 PHE A CA 1
ATOM 1604 C C . PHE A 1 211 ? -18.062 -5.125 2.732 1 95.38 211 PHE A C 1
ATOM 1606 O O . PHE A 1 211 ? -18.016 -4.102 3.416 1 95.38 211 PHE A O 1
ATOM 1613 N N . CYS A 1 212 ? -18.188 -5.152 1.45 1 96.19 212 CYS A N 1
ATOM 1614 C CA . CYS A 1 212 ? -18.391 -3.889 0.751 1 96.19 212 CYS A CA 1
ATOM 1615 C C . CYS A 1 212 ? -19.703 -3.24 1.158 1 96.19 212 CYS A C 1
ATOM 1617 O O . CYS A 1 212 ? -19.781 -2.018 1.29 1 96.19 212 CYS A O 1
ATOM 1619 N N . LEU A 1 213 ? -20.703 -4.09 1.32 1 96.5 213 LEU A N 1
ATOM 1620 C CA . LEU A 1 213 ? -21.984 -3.568 1.773 1 96.5 213 LEU A CA 1
ATOM 1621 C C . LEU A 1 213 ? -21.859 -2.971 3.172 1 96.5 213 LEU A C 1
ATOM 1623 O O . LEU A 1 213 ? -22.422 -1.904 3.443 1 96.5 213 LEU A O 1
ATOM 1627 N N . LEU A 1 214 ? -21.188 -3.664 3.973 1 96.62 214 LEU A N 1
ATOM 1628 C CA . LEU A 1 214 ? -20.953 -3.154 5.32 1 96.62 214 LEU A CA 1
ATOM 1629 C C . LEU A 1 214 ? -20.188 -1.844 5.277 1 96.62 214 LEU A C 1
ATOM 1631 O O . LEU A 1 214 ? -20.422 -0.947 6.09 1 96.62 214 LEU A O 1
ATOM 1635 N N . ALA A 1 215 ? -19.25 -1.798 4.438 1 95.88 215 ALA A N 1
ATOM 1636 C CA . ALA A 1 215 ? -18.469 -0.58 4.27 1 95.88 215 ALA A CA 1
ATOM 1637 C C . ALA A 1 215 ? -19.344 0.586 3.832 1 95.88 215 ALA A C 1
ATOM 1639 O O . ALA A 1 215 ? -19.156 1.721 4.273 1 95.88 215 ALA A O 1
ATOM 1640 N N . ALA A 1 216 ? -20.297 0.287 2.941 1 96.19 216 ALA A N 1
ATOM 1641 C CA . ALA A 1 216 ? -21.219 1.321 2.484 1 96.19 216 ALA A CA 1
ATOM 1642 C C . ALA A 1 216 ? -22.078 1.845 3.637 1 96.19 216 ALA A C 1
ATOM 1644 O O . ALA A 1 216 ? -22.25 3.057 3.787 1 96.19 216 ALA A O 1
ATOM 1645 N N . ILE A 1 217 ? -22.531 0.939 4.398 1 96.12 217 ILE A N 1
ATOM 1646 C CA . ILE A 1 217 ? -23.375 1.302 5.535 1 96.12 217 ILE A CA 1
ATOM 1647 C C . ILE A 1 217 ? -22.547 2.09 6.555 1 96.12 217 ILE A C 1
ATOM 1649 O O . ILE A 1 217 ? -23 3.119 7.062 1 96.12 217 ILE A O 1
ATOM 1653 N N . PHE A 1 218 ? -21.422 1.646 6.828 1 95.12 218 PHE A N 1
ATOM 1654 C CA . PHE A 1 218 ? -20.547 2.32 7.777 1 95.12 218 PHE A CA 1
ATOM 1655 C C . PHE A 1 218 ? -20.203 3.725 7.297 1 95.12 218 PHE A C 1
ATOM 1657 O O . PHE A 1 218 ? -20.219 4.676 8.086 1 95.12 218 PHE A O 1
ATOM 1664 N N . SER A 1 219 ? -19.844 3.803 6.082 1 94 219 SER A N 1
ATOM 1665 C CA . SER A 1 219 ? -19.469 5.102 5.52 1 94 219 SER A CA 1
ATOM 1666 C C . SER A 1 219 ? -20.656 6.07 5.559 1 94 219 SER A C 1
ATOM 1668 O O . SER A 1 219 ? -20.469 7.266 5.801 1 94 219 SER A O 1
ATOM 1670 N N . ALA A 1 220 ? -21.859 5.637 5.363 1 93.06 220 ALA A N 1
ATOM 1671 C CA . ALA A 1 220 ? -23.047 6.484 5.348 1 93.06 220 ALA A CA 1
ATOM 1672 C C . ALA A 1 220 ? -23.422 6.941 6.754 1 93.06 220 ALA A C 1
ATOM 1674 O O . ALA A 1 220 ? -23.906 8.055 6.941 1 93.06 220 ALA A O 1
ATOM 1675 N N . LEU A 1 221 ? -23.031 6.156 7.715 1 91.44 221 LEU A N 1
ATOM 1676 C CA . LEU A 1 221 ? -23.531 6.441 9.055 1 91.44 221 LEU A CA 1
ATOM 1677 C C . LEU A 1 221 ? -22.453 7.078 9.922 1 91.44 221 LEU A C 1
ATOM 1679 O O . LEU A 1 221 ? -22.75 7.879 10.805 1 91.44 221 LEU A O 1
ATOM 1683 N N . VAL A 1 222 ? -21.25 6.77 9.727 1 89.19 222 VAL A N 1
ATOM 1684 C CA . VAL A 1 222 ? -20.25 7.109 10.727 1 89.19 222 VAL A CA 1
ATOM 1685 C C . VAL A 1 222 ? -19.266 8.133 10.148 1 89.19 222 VAL A C 1
ATOM 1687 O O . VAL A 1 222 ? -18.797 9.023 10.867 1 89.19 222 VAL A O 1
ATOM 1690 N N . VAL A 1 223 ? -18.953 8.117 8.938 1 88.94 223 VAL A N 1
ATOM 1691 C CA . VAL A 1 223 ? -17.938 8.977 8.359 1 88.94 223 VAL A CA 1
ATOM 1692 C C . VAL A 1 223 ? -18.484 10.391 8.18 1 88.94 223 VAL A C 1
ATOM 1694 O O . VAL A 1 223 ? -19.531 10.578 7.559 1 88.94 223 VAL A O 1
ATOM 1697 N N . PRO A 1 224 ? -17.875 11.336 8.773 1 83.62 224 PRO A N 1
ATOM 1698 C CA . PRO A 1 224 ? -18.312 12.727 8.602 1 83.62 224 PRO A CA 1
ATOM 1699 C C . PRO A 1 224 ? -17.859 13.32 7.273 1 83.62 224 PRO A C 1
ATOM 1701 O O . PRO A 1 224 ? -16.938 12.797 6.637 1 83.62 224 PRO A O 1
ATOM 1704 N N . GLU A 1 225 ? -18.578 14.289 6.898 1 80.5 225 GLU A N 1
ATOM 1705 C CA . GLU A 1 225 ? -18.188 15.031 5.707 1 80.5 225 GLU A CA 1
ATOM 1706 C C . GLU A 1 225 ? -17.078 16.047 6.031 1 80.5 225 GLU A C 1
ATOM 1708 O O . GLU A 1 225 ? -17.297 16.953 6.836 1 80.5 225 GLU A O 1
ATOM 1713 N N . THR A 1 226 ? -15.883 15.883 5.496 1 76.69 226 THR A N 1
ATOM 1714 C CA . THR A 1 226 ? -14.734 16.719 5.852 1 76.69 226 THR A CA 1
ATOM 1715 C C . THR A 1 226 ? -14.375 17.656 4.711 1 76.69 226 THR A C 1
ATOM 1717 O O . THR A 1 226 ? -13.477 18.484 4.84 1 76.69 226 THR A O 1
ATOM 1720 N N . LYS A 1 227 ? -15.125 17.578 3.705 1 76.19 227 LYS A N 1
ATOM 1721 C CA . LYS A 1 227 ? -14.766 18.422 2.568 1 76.19 227 LYS A CA 1
ATOM 1722 C C . LYS A 1 227 ? -14.828 19.906 2.932 1 76.19 227 LYS A C 1
ATOM 1724 O O . LYS A 1 227 ? -15.852 20.375 3.439 1 76.19 227 LYS A O 1
ATOM 1729 N N . GLY A 1 228 ? -13.727 20.594 2.676 1 68.38 228 GLY A N 1
ATOM 1730 C CA . GLY A 1 228 ? -13.719 22.047 2.832 1 68.38 228 GLY A CA 1
ATOM 1731 C C . GLY A 1 228 ? -13.656 22.484 4.281 1 68.38 228 GLY A C 1
ATOM 1732 O O . GLY A 1 228 ? -13.789 23.672 4.578 1 68.38 228 GLY A O 1
ATOM 1733 N N . LEU A 1 229 ? -13.508 21.5 5.152 1 72 229 LEU A N 1
ATOM 1734 C CA . LEU A 1 229 ? -13.484 21.859 6.566 1 72 229 LEU A CA 1
ATOM 1735 C C . LEU A 1 229 ? -12.055 22.047 7.055 1 72 229 LEU A C 1
ATOM 1737 O O . LEU A 1 229 ? -11.141 21.375 6.57 1 72 229 LEU A O 1
ATOM 1741 N N . THR A 1 230 ? -11.984 23.031 7.91 1 68.06 230 THR A N 1
ATOM 1742 C CA . THR A 1 230 ? -10.711 23.219 8.594 1 68.06 230 THR A CA 1
ATOM 1743 C C . THR A 1 230 ? -10.539 22.172 9.695 1 68.06 230 THR A C 1
ATOM 1745 O O . THR A 1 230 ? -11.492 21.484 10.062 1 68.06 230 THR A O 1
ATOM 1748 N N . LEU A 1 231 ? -9.336 22.062 10.125 1 68.19 231 LEU A N 1
ATOM 1749 C CA . LEU A 1 231 ? -9.039 21.078 11.172 1 68.19 231 LEU A CA 1
ATOM 1750 C C . LEU A 1 231 ? -9.891 21.359 12.414 1 68.19 231 LEU A C 1
ATOM 1752 O O . LEU A 1 231 ? -10.344 20.422 13.07 1 68.19 231 LEU A O 1
ATOM 1756 N N . GLN A 1 232 ? -10.062 22.594 12.641 1 68.75 232 GLN A N 1
ATOM 1757 C CA . GLN A 1 232 ? -10.852 22.969 13.812 1 68.75 232 GLN A CA 1
ATOM 1758 C C . GLN A 1 232 ? -12.312 22.547 13.648 1 68.75 232 GLN A C 1
ATOM 1760 O O . GLN A 1 232 ? -12.93 22.047 14.594 1 68.75 232 GLN A O 1
ATOM 1765 N N . GLN A 1 233 ? -12.789 22.75 12.484 1 73.12 233 GLN A N 1
ATOM 1766 C CA . GLN A 1 233 ? -14.172 22.391 12.203 1 73.12 233 GLN A CA 1
ATOM 1767 C C . GLN A 1 233 ? -14.359 20.875 12.242 1 73.12 233 GLN A C 1
ATOM 1769 O O . GLN A 1 233 ? -15.383 20.375 12.711 1 73.12 233 GLN A O 1
ATOM 1774 N N . VAL A 1 234 ? -13.336 20.188 11.805 1 72.38 234 VAL A N 1
ATOM 1775 C CA . VAL A 1 234 ? -13.367 18.734 11.82 1 72.38 234 VAL A CA 1
ATOM 1776 C C . VAL A 1 234 ? -13.359 18.234 13.258 1 72.38 234 VAL A C 1
ATOM 1778 O O . VAL A 1 234 ? -14.102 17.297 13.602 1 72.38 234 VAL A O 1
ATOM 1781 N N . SER A 1 235 ? -12.531 18.797 14.055 1 70.75 235 SER A N 1
ATOM 1782 C CA . SER A 1 235 ? -12.461 18.422 15.461 1 70.75 235 SER A CA 1
ATOM 1783 C C . SER A 1 235 ? -13.789 18.688 16.172 1 70.75 235 SER A C 1
ATOM 1785 O O . SER A 1 235 ? -14.203 17.906 17.031 1 70.75 235 SER A O 1
ATOM 1787 N N . ALA A 1 236 ? -14.438 19.75 15.789 1 73.56 236 ALA A N 1
ATOM 1788 C CA . ALA A 1 236 ? -15.719 20.109 16.391 1 73.56 236 ALA A CA 1
ATOM 1789 C C . ALA A 1 236 ? -16.797 19.094 16.031 1 73.56 236 ALA A C 1
ATOM 1791 O O . ALA A 1 236 ? -17.734 18.875 16.812 1 73.56 236 ALA A O 1
ATOM 1792 N N . LEU A 1 237 ? -16.641 18.5 14.875 1 72.56 237 LEU A N 1
ATOM 1793 C CA . LEU A 1 237 ? -17.594 17.469 14.453 1 72.56 237 LEU A CA 1
ATOM 1794 C C . LEU A 1 237 ? -17.516 16.25 15.367 1 72.56 237 LEU A C 1
ATOM 1796 O O . LEU A 1 237 ? -18.531 15.617 15.625 1 72.56 237 LEU A O 1
ATOM 1800 N N . PHE A 1 238 ? -16.359 15.953 15.891 1 74.69 238 PHE A N 1
ATOM 1801 C CA . PHE A 1 238 ? -16.188 14.758 16.703 1 74.69 238 PHE A CA 1
ATOM 1802 C C . PHE A 1 238 ? -16.5 15.055 18.172 1 74.69 238 PHE A C 1
ATOM 1804 O O . PHE A 1 238 ? -16.844 14.148 18.938 1 74.69 238 PHE A O 1
ATOM 1811 N N . THR A 1 239 ? -16.25 16.203 18.547 1 66.5 239 THR A N 1
ATOM 1812 C CA . THR A 1 239 ? -16.578 16.594 19.922 1 66.5 239 THR A CA 1
ATOM 1813 C C . THR A 1 239 ? -18.078 16.812 20.078 1 66.5 239 THR A C 1
ATOM 1815 O O . THR A 1 239 ? -18.641 16.516 21.141 1 66.5 239 THR A O 1
ATOM 1818 N N . ALA A 1 240 ? -18.625 17.516 19.188 1 59.22 240 ALA A N 1
ATOM 1819 C CA . ALA A 1 240 ? -20.062 17.766 19.266 1 59.22 240 ALA A CA 1
ATOM 1820 C C . ALA A 1 240 ? -20.844 16.453 19.328 1 59.22 240 ALA A C 1
ATOM 1822 O O . ALA A 1 240 ? -21.875 16.375 20 1 59.22 240 ALA A O 1
ATOM 1823 N N . THR A 1 241 ? -20.359 15.539 18.562 1 53.69 241 THR A N 1
ATOM 1824 C CA . THR A 1 241 ? -21.062 14.266 18.594 1 53.69 241 THR A CA 1
ATOM 1825 C C . THR A 1 241 ? -20.906 13.578 19.953 1 53.69 241 THR A C 1
ATOM 1827 O O . THR A 1 241 ? -21.797 12.844 20.391 1 53.69 241 THR A O 1
ATOM 1830 N N . SER A 1 242 ? -19.781 13.781 20.578 1 51.56 242 SER A N 1
ATOM 1831 C CA . SER A 1 242 ? -19.594 13.227 21.922 1 51.56 242 SER A CA 1
ATOM 1832 C C . SER A 1 242 ? -20.5 13.914 22.938 1 51.56 242 SER A C 1
ATOM 1834 O O . SER A 1 242 ? -20.906 13.312 23.922 1 51.56 242 SER A O 1
ATOM 1836 N N . SER A 1 243 ? -20.703 15.242 22.688 1 45.09 243 SER A N 1
ATOM 1837 C CA . SER A 1 243 ? -21.562 15.938 23.641 1 45.09 243 SER A CA 1
ATOM 1838 C C . SER A 1 243 ? -23.031 15.547 23.438 1 45.09 243 SER A C 1
ATOM 1840 O O . SER A 1 243 ? -23.844 15.695 24.359 1 45.09 243 SER A O 1
ATOM 1842 N N . GLU A 1 244 ? -23.391 15.336 22.266 1 39.84 244 GLU A N 1
ATOM 1843 C CA . GLU A 1 244 ? -24.797 14.992 22.125 1 39.84 244 GLU A CA 1
ATOM 1844 C C . GLU A 1 244 ? -25.047 13.531 22.5 1 39.84 244 GLU A C 1
ATOM 1846 O O . GLU A 1 244 ? -26.203 13.102 22.609 1 39.84 244 GLU A O 1
ATOM 1851 N N . ALA A 1 245 ? -23.922 12.906 22.688 1 39.19 245 ALA A N 1
ATOM 1852 C CA . ALA A 1 245 ? -24.25 11.641 23.328 1 39.19 245 ALA A CA 1
ATOM 1853 C C . ALA A 1 245 ? -24.141 11.75 24.844 1 39.19 245 ALA A C 1
ATOM 1855 O O . ALA A 1 245 ? -23.297 12.484 25.375 1 39.19 245 ALA A O 1
ATOM 1856 N N . MET B 1 1 ? -0.335 38.312 8.867 1 31.06 1 MET B N 1
ATOM 1857 C CA . MET B 1 1 ? 0.289 37 8.648 1 31.06 1 MET B CA 1
ATOM 1858 C C . MET B 1 1 ? -0.697 35.875 8.93 1 31.06 1 MET B C 1
ATOM 1860 O O . MET B 1 1 ? -0.774 34.906 8.172 1 31.06 1 MET B O 1
ATOM 1864 N N . GLN B 1 2 ? -1.429 36 10.055 1 37.31 2 GLN B N 1
ATOM 1865 C CA . GLN B 1 2 ? -2.51 35.094 10.398 1 37.31 2 GLN B CA 1
ATOM 1866 C C . GLN B 1 2 ? -3.635 35.156 9.375 1 37.31 2 GLN B C 1
ATOM 1868 O O . GLN B 1 2 ? -4.203 34.125 9 1 37.31 2 GLN B O 1
ATOM 1873 N N . GLN B 1 3 ? -3.975 36.344 9.062 1 40.25 3 GLN B N 1
ATOM 1874 C CA . GLN B 1 3 ? -5.043 36.562 8.086 1 40.25 3 GLN B CA 1
ATOM 1875 C C . GLN B 1 3 ? -4.691 35.938 6.742 1 40.25 3 GLN B C 1
ATOM 1877 O O . GLN B 1 3 ? -5.559 35.406 6.055 1 40.25 3 GLN B O 1
ATOM 1882 N N . GLU B 1 4 ? -3.512 36.125 6.312 1 36.91 4 GLU B N 1
ATOM 1883 C CA . GLU B 1 4 ? -3.059 35.625 5.02 1 36.91 4 GLU B CA 1
ATOM 1884 C C . GLU B 1 4 ? -3.023 34.094 5.008 1 36.91 4 GLU B C 1
ATOM 1886 O O . GLU B 1 4 ? -3.363 33.469 4.004 1 36.91 4 GLU B O 1
ATOM 1891 N N . TRP B 1 5 ? -2.576 33.594 6.133 1 38.72 5 TRP B N 1
ATOM 1892 C CA . TRP B 1 5 ? -2.537 32.156 6.32 1 38.72 5 TRP B CA 1
ATOM 1893 C C . TRP B 1 5 ? -3.945 31.562 6.316 1 38.72 5 TRP B C 1
ATOM 1895 O O . TRP B 1 5 ? -4.184 30.5 5.719 1 38.72 5 TRP B O 1
ATOM 1905 N N . GLU B 1 6 ? -4.84 32.312 7.055 1 42.44 6 GLU B N 1
ATOM 1906 C CA . GLU B 1 6 ? -6.266 31.984 7.035 1 42.44 6 GLU B CA 1
ATOM 1907 C C . GLU B 1 6 ? -6.828 32.062 5.617 1 42.44 6 GLU B C 1
ATOM 1909 O O . GLU B 1 6 ? -7.711 31.297 5.246 1 42.44 6 GLU B O 1
ATOM 1914 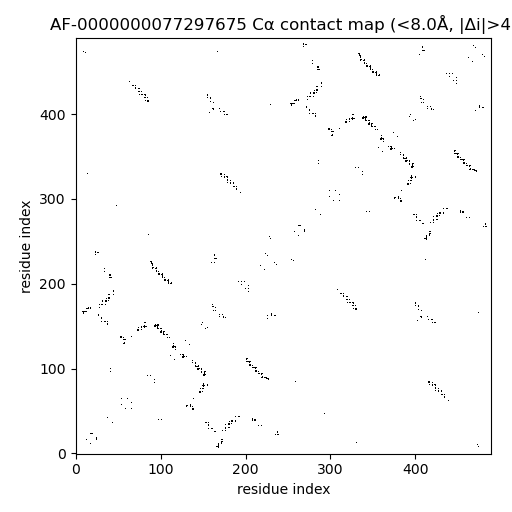N N . GLU B 1 7 ? -6.363 33.031 5.012 1 42.53 7 GLU B N 1
ATOM 1915 C CA . GLU B 1 7 ? -6.797 33.219 3.629 1 42.53 7 GLU B CA 1
ATOM 1916 C C . GLU B 1 7 ? -6.254 32.094 2.729 1 42.53 7 GLU B C 1
ATOM 1918 O O . GLU B 1 7 ? -6.922 31.688 1.784 1 42.53 7 GLU B O 1
ATOM 1923 N N . VAL B 1 8 ? -5.02 31.734 2.908 1 42.56 8 VAL B N 1
ATOM 1924 C CA . VAL B 1 8 ? -4.305 30.688 2.182 1 42.56 8 VAL B CA 1
ATOM 1925 C C . VAL B 1 8 ? -4.945 29.328 2.465 1 42.56 8 VAL B C 1
ATOM 1927 O O . VAL B 1 8 ? -5.059 28.484 1.568 1 42.56 8 VAL B O 1
ATOM 1930 N N . VAL B 1 9 ? -5.309 29.094 3.764 1 44.66 9 VAL B N 1
ATOM 1931 C CA . VAL B 1 9 ? -6.09 27.953 4.23 1 44.66 9 VAL B CA 1
ATOM 1932 C C . VAL B 1 9 ? -7.48 27.984 3.596 1 44.66 9 VAL B C 1
ATOM 1934 O O . VAL B 1 9 ? -8.07 26.938 3.336 1 44.66 9 VAL B O 1
ATOM 1937 N N . ARG B 1 10 ? -7.918 29.203 3.494 1 43.56 10 ARG B N 1
ATOM 1938 C CA . ARG B 1 10 ? -9.273 29.422 2.99 1 43.56 10 ARG B CA 1
ATOM 1939 C C . ARG B 1 10 ? -9.336 29.203 1.481 1 43.56 10 ARG B C 1
ATOM 1941 O O . ARG B 1 10 ? -10.344 28.719 0.959 1 43.56 10 ARG B O 1
ATOM 1948 N N . ASN B 1 11 ? -8.211 29.625 0.78 1 44.09 11 ASN B N 1
ATOM 1949 C CA . ASN B 1 11 ? -8.359 29.547 -0.669 1 44.09 11 ASN B CA 1
ATOM 1950 C C . ASN B 1 11 ? -8.047 28.156 -1.2 1 44.09 11 ASN B C 1
ATOM 1952 O O . ASN B 1 11 ? -6.898 27.703 -1.134 1 44.09 11 ASN B O 1
ATOM 1956 N N . LYS B 1 12 ? -8.984 27.328 -1.172 1 51.28 12 LYS B N 1
ATOM 1957 C CA . LYS B 1 12 ? -9.008 26 -1.76 1 51.28 12 LYS B CA 1
ATOM 1958 C C . LYS B 1 12 ? -8.227 25.969 -3.074 1 51.28 12 LYS B C 1
ATOM 1960 O O . LYS B 1 12 ? -8.602 26.641 -4.035 1 51.28 12 LYS B O 1
ATOM 1965 N N . ALA B 1 13 ? -6.867 25.938 -2.996 1 56 13 ALA B N 1
ATOM 1966 C CA . ALA B 1 13 ? -6.059 25.906 -4.215 1 56 13 ALA B CA 1
ATOM 1967 C C . ALA B 1 13 ? -6.418 24.703 -5.082 1 56 13 ALA B C 1
ATOM 1969 O O . ALA B 1 13 ? -6.652 23.609 -4.57 1 56 13 ALA B O 1
ATOM 1970 N N . SER B 1 14 ? -6.996 25 -6.258 1 60.34 14 SER B N 1
ATOM 1971 C CA . SER B 1 14 ? -7.301 24.016 -7.301 1 60.34 14 SER B CA 1
ATOM 1972 C C . SER B 1 14 ? -6.039 23.312 -7.777 1 60.34 14 SER B C 1
ATOM 1974 O O . SER B 1 14 ? -4.926 23.719 -7.449 1 60.34 14 SER B O 1
ATOM 1976 N N . LEU B 1 15 ? -6.199 22.172 -8.289 1 65.5 15 LEU B N 1
ATOM 1977 C CA . LEU B 1 15 ? -5.133 21.406 -8.945 1 65.5 15 LEU B CA 1
ATOM 1978 C C . LEU B 1 15 ? -4.242 22.344 -9.766 1 65.5 15 LEU B C 1
ATOM 1980 O O . LEU B 1 15 ? -3.021 22.156 -9.805 1 65.5 15 LEU B O 1
ATOM 1984 N N . ARG B 1 16 ? -4.84 23.328 -10.18 1 65.19 16 ARG B N 1
ATOM 1985 C CA . ARG B 1 16 ? -4.105 24.266 -11.016 1 65.19 16 ARG B CA 1
ATOM 1986 C C . ARG B 1 16 ? -3.133 25.094 -10.188 1 65.19 16 ARG B C 1
ATOM 1988 O O . ARG B 1 16 ? -2.01 25.375 -10.617 1 65.19 16 ARG B O 1
ATOM 1995 N N . ASP B 1 17 ? -3.531 25.438 -9.117 1 66.38 17 ASP B N 1
ATOM 1996 C CA . ASP B 1 17 ? -2.67 26.25 -8.258 1 66.38 17 ASP B CA 1
ATOM 1997 C C . ASP B 1 17 ? -1.454 25.438 -7.793 1 66.38 17 ASP B C 1
ATOM 1999 O O . ASP B 1 17 ? -0.364 26 -7.637 1 66.38 17 ASP B O 1
ATOM 2003 N N . LEU B 1 18 ? -1.708 24.203 -7.684 1 68.62 18 LEU B N 1
ATOM 2004 C CA . LEU B 1 18 ? -0.65 23.297 -7.254 1 68.62 18 LEU B CA 1
ATOM 2005 C C . LEU B 1 18 ? 0.439 23.188 -8.32 1 68.62 18 LEU B C 1
ATOM 2007 O O . LEU B 1 18 ? 1.627 23.141 -7.992 1 68.62 18 LEU B O 1
ATOM 2011 N N . LEU B 1 19 ? -0.037 23.312 -9.461 1 69.06 19 LEU B N 1
ATOM 2012 C CA . LEU B 1 19 ? 0.897 23.062 -10.547 1 69.06 19 LEU B CA 1
ATOM 2013 C C . LEU B 1 19 ? 1.594 24.344 -10.977 1 69.06 19 LEU B C 1
ATOM 2015 O O . LEU B 1 19 ? 2.588 24.312 -11.703 1 69.06 19 LEU B O 1
ATOM 2019 N N . VAL B 1 20 ? 1.16 25.422 -10.461 1 66.31 20 VAL B N 1
ATOM 2020 C CA . VAL B 1 20 ? 1.681 26.688 -10.969 1 66.31 20 VAL B CA 1
ATOM 2021 C C . VAL B 1 20 ? 2.678 27.266 -9.969 1 66.31 20 VAL B C 1
ATOM 2023 O O . VAL B 1 20 ? 3.703 27.828 -10.359 1 66.31 20 VAL B O 1
ATOM 2026 N N . LYS B 1 21 ? 2.447 27.078 -8.711 1 71.44 21 LYS B N 1
ATOM 2027 C CA . LYS B 1 21 ? 3.318 27.703 -7.723 1 71.44 21 LYS B CA 1
ATOM 2028 C C . LYS B 1 21 ? 4.508 26.812 -7.383 1 71.44 21 LYS B C 1
ATOM 2030 O O . LYS B 1 21 ? 4.328 25.688 -6.906 1 71.44 21 LYS B O 1
ATOM 2035 N N . PRO B 1 22 ? 5.648 27.297 -7.762 1 70.38 22 PRO B N 1
ATOM 2036 C CA . PRO B 1 22 ? 6.863 26.5 -7.539 1 70.38 22 PRO B CA 1
ATOM 2037 C C . PRO B 1 22 ? 6.98 26 -6.105 1 70.38 22 PRO B C 1
ATOM 2039 O O . PRO B 1 22 ? 7.57 24.938 -5.871 1 70.38 22 PRO B O 1
ATOM 2042 N N . GLN B 1 23 ? 6.434 26.688 -5.227 1 73.75 23 GLN B N 1
ATOM 2043 C CA . GLN B 1 23 ? 6.52 26.312 -3.822 1 73.75 23 GLN B CA 1
ATOM 2044 C C . GLN B 1 23 ? 5.801 24.984 -3.568 1 73.75 23 GLN B C 1
ATOM 2046 O O . GLN B 1 23 ? 6.18 24.234 -2.674 1 73.75 23 GLN B O 1
ATOM 2051 N N . HIS B 1 24 ? 4.887 24.75 -4.445 1 78.94 24 HIS B N 1
ATOM 2052 C CA . HIS B 1 24 ? 4.105 23.531 -4.254 1 78.94 24 HIS B CA 1
ATOM 2053 C C . HIS B 1 24 ? 4.594 22.422 -5.172 1 78.94 24 HIS B C 1
ATOM 2055 O O . HIS B 1 24 ? 4.297 21.234 -4.941 1 78.94 24 HIS B O 1
ATOM 2061 N N . LEU B 1 25 ? 5.43 22.766 -6.102 1 82.88 25 LEU B N 1
ATOM 2062 C CA . LEU B 1 25 ? 5.855 21.781 -7.098 1 82.88 25 LEU B CA 1
ATOM 2063 C C . LEU B 1 25 ? 6.961 20.891 -6.543 1 82.88 25 LEU B C 1
ATOM 2065 O O . LEU B 1 25 ? 7.023 19.703 -6.867 1 82.88 25 LEU B O 1
ATOM 2069 N N . ARG B 1 26 ? 7.809 21.469 -5.781 1 85.81 26 ARG B N 1
ATOM 2070 C CA . ARG B 1 26 ? 8.922 20.672 -5.266 1 85.81 26 ARG B CA 1
ATOM 2071 C C . ARG B 1 26 ? 8.43 19.609 -4.301 1 85.81 26 ARG B C 1
ATOM 2073 O O . ARG B 1 26 ? 8.781 18.422 -4.438 1 85.81 26 ARG B O 1
ATOM 2080 N N . PRO B 1 27 ? 7.543 20.016 -3.357 1 87.31 27 PRO B N 1
ATOM 2081 C CA . PRO B 1 27 ? 6.988 18.969 -2.49 1 87.31 27 PRO B CA 1
ATOM 2082 C C . PRO B 1 27 ? 6.18 17.922 -3.26 1 87.31 27 PRO B C 1
ATOM 2084 O O . PRO B 1 27 ? 6.191 16.75 -2.904 1 87.31 27 PRO B O 1
ATOM 2087 N N . LEU B 1 28 ? 5.547 18.406 -4.238 1 88.75 28 LEU B N 1
ATOM 2088 C CA . LEU B 1 28 ? 4.77 17.484 -5.059 1 88.75 28 LEU B CA 1
ATOM 2089 C C . LEU B 1 28 ? 5.684 16.516 -5.793 1 88.75 28 LEU B C 1
ATOM 2091 O O . LEU B 1 28 ? 5.398 15.312 -5.855 1 88.75 28 LEU B O 1
ATOM 2095 N N . PHE B 1 29 ? 6.723 17.031 -6.324 1 90.75 29 PHE B N 1
ATOM 2096 C CA . PHE B 1 29 ? 7.688 16.188 -7.035 1 90.75 29 PHE B CA 1
ATOM 2097 C C . PHE B 1 29 ? 8.281 15.141 -6.105 1 90.75 29 PHE B C 1
ATOM 2099 O O . PHE B 1 29 ? 8.398 13.969 -6.473 1 90.75 29 PHE B O 1
ATOM 2106 N N . VAL B 1 30 ? 8.641 15.516 -4.961 1 91.62 30 VAL B N 1
ATOM 2107 C CA . VAL B 1 30 ? 9.258 14.617 -3.998 1 91.62 30 VAL B CA 1
ATOM 2108 C C . VAL B 1 30 ? 8.273 13.523 -3.6 1 91.62 30 VAL B C 1
ATOM 2110 O O . VAL B 1 30 ? 8.617 12.344 -3.588 1 91.62 30 VAL B O 1
ATOM 2113 N N . THR B 1 31 ? 7.09 13.922 -3.287 1 92.25 31 THR B N 1
ATOM 2114 C CA . THR B 1 31 ? 6.086 12.969 -2.828 1 92.25 31 THR B CA 1
ATOM 2115 C C . THR B 1 31 ? 5.707 12 -3.947 1 92.25 31 THR B C 1
ATOM 2117 O O . THR B 1 31 ? 5.594 10.797 -3.721 1 92.25 31 THR B O 1
ATOM 2120 N N . VAL B 1 32 ? 5.555 12.484 -5.137 1 93.31 32 VAL B N 1
ATOM 2121 C CA . VAL B 1 32 ? 5.203 11.656 -6.285 1 93.31 32 VAL B CA 1
ATOM 2122 C C . VAL B 1 32 ? 6.328 10.664 -6.566 1 93.31 32 VAL B C 1
ATOM 2124 O O . VAL B 1 32 ? 6.07 9.477 -6.801 1 93.31 32 VAL B O 1
ATOM 2127 N N . CYS B 1 33 ? 7.535 11.133 -6.543 1 94.69 33 CYS B N 1
ATOM 2128 C CA . CYS B 1 33 ? 8.68 10.273 -6.82 1 94.69 33 CYS B CA 1
ATOM 2129 C C . CYS B 1 33 ? 8.797 9.164 -5.777 1 94.69 33 CYS B C 1
ATOM 2131 O O . CYS B 1 33 ? 9.047 8.008 -6.113 1 94.69 33 CYS B O 1
ATOM 2133 N N . VAL B 1 34 ? 8.641 9.531 -4.586 1 94.25 34 VAL B N 1
ATOM 2134 C CA . VAL B 1 34 ? 8.75 8.547 -3.514 1 94.25 34 VAL B CA 1
ATOM 2135 C C . VAL B 1 34 ? 7.645 7.508 -3.656 1 94.25 34 VAL B C 1
ATOM 2137 O O . VAL B 1 34 ? 7.863 6.32 -3.408 1 94.25 34 VAL B O 1
ATOM 2140 N N . MET B 1 35 ? 6.52 7.926 -4.09 1 93.19 35 MET B N 1
ATOM 2141 C CA . MET B 1 35 ? 5.41 7.004 -4.305 1 93.19 35 MET B CA 1
ATOM 2142 C C . MET B 1 35 ? 5.703 6.051 -5.461 1 93.19 35 MET B C 1
ATOM 2144 O O . MET B 1 35 ? 5.398 4.859 -5.383 1 93.19 35 MET B O 1
ATOM 2148 N N . VAL B 1 36 ? 6.219 6.625 -6.426 1 94.06 36 VAL B N 1
ATOM 2149 C CA . VAL B 1 36 ? 6.586 5.816 -7.586 1 94.06 36 VAL B CA 1
ATOM 2150 C C . VAL B 1 36 ? 7.617 4.766 -7.18 1 94.06 36 VAL B C 1
ATOM 2152 O O . VAL B 1 36 ? 7.516 3.602 -7.574 1 94.06 36 VAL B O 1
ATOM 2155 N N . PHE B 1 37 ? 8.57 5.207 -6.41 1 94.94 37 PHE B N 1
ATOM 2156 C CA . PHE B 1 37 ? 9.609 4.281 -5.957 1 94.94 37 PHE B CA 1
ATOM 2157 C C . PHE B 1 37 ? 9.023 3.236 -5.016 1 94.94 37 PHE B C 1
ATOM 2159 O O . PHE B 1 37 ? 9.477 2.09 -4.996 1 94.94 37 PHE B O 1
ATOM 2166 N N . MET B 1 38 ? 8.07 3.604 -4.246 1 93 38 MET B N 1
ATOM 2167 C CA . MET B 1 38 ? 7.391 2.65 -3.373 1 93 38 MET B CA 1
ATOM 2168 C C . MET B 1 38 ? 6.75 1.528 -4.184 1 93 38 MET B C 1
ATOM 2170 O O . MET B 1 38 ? 6.898 0.352 -3.852 1 93 38 MET B O 1
ATOM 2174 N N . GLN B 1 39 ? 6.117 1.897 -5.242 1 89.69 39 GLN B N 1
ATOM 2175 C CA . GLN B 1 39 ? 5.445 0.901 -6.066 1 89.69 39 GLN B CA 1
ATOM 2176 C C . GLN B 1 39 ? 6.449 0.089 -6.883 1 89.69 39 GLN B C 1
ATOM 2178 O O . GLN B 1 39 ? 6.258 -1.109 -7.094 1 89.69 39 GLN B O 1
ATOM 2183 N N . THR B 1 40 ? 7.543 0.739 -7.281 1 91.06 40 THR B N 1
ATOM 2184 C CA . THR B 1 40 ? 8.523 0.06 -8.125 1 91.06 40 THR B CA 1
ATOM 2185 C C . THR B 1 40 ? 9.477 -0.773 -7.277 1 91.06 40 THR B C 1
ATOM 2187 O O . THR B 1 40 ? 10.32 -1.494 -7.812 1 91.06 40 THR B O 1
ATOM 2190 N N . SER B 1 41 ? 9.352 -0.649 -6.027 1 89.88 41 SER B N 1
ATOM 2191 C CA . SER B 1 41 ? 10.18 -1.453 -5.137 1 89.88 41 SER B CA 1
ATOM 2192 C C . SER B 1 41 ? 9.812 -2.932 -5.223 1 89.88 41 SER B C 1
ATOM 2194 O O . SER B 1 41 ? 10.578 -3.793 -4.793 1 89.88 41 SER B O 1
ATOM 2196 N N . GLY B 1 42 ? 8.695 -3.277 -5.836 1 82.94 42 GLY B N 1
ATOM 2197 C CA . GLY B 1 42 ? 8.383 -4.664 -6.145 1 82.94 42 GLY B CA 1
ATOM 2198 C C . GLY B 1 42 ? 7.465 -5.312 -5.133 1 82.94 42 GLY B C 1
ATOM 2199 O O . GLY B 1 42 ? 7.418 -6.539 -5.023 1 82.94 42 GLY B O 1
ATOM 2200 N N . ILE B 1 43 ? 6.789 -4.508 -4.344 1 81.5 43 ILE B N 1
ATOM 2201 C CA . ILE B 1 43 ? 5.93 -5.09 -3.316 1 81.5 43 ILE B CA 1
ATOM 2202 C C . ILE B 1 43 ? 4.836 -5.93 -3.969 1 81.5 43 ILE B C 1
ATOM 2204 O O . ILE B 1 43 ? 4.586 -7.066 -3.557 1 81.5 43 ILE B O 1
ATOM 2208 N N . MET B 1 44 ? 4.281 -5.5 -5.035 1 78.56 44 MET B N 1
ATOM 2209 C CA . MET B 1 44 ? 3.186 -6.207 -5.695 1 78.56 44 MET B CA 1
ATOM 2210 C C . MET B 1 44 ? 3.695 -7.453 -6.414 1 78.56 44 MET B C 1
ATOM 2212 O O . MET B 1 44 ? 3.178 -8.547 -6.203 1 78.56 44 MET B O 1
ATOM 2216 N N . PRO B 1 45 ? 4.738 -7.355 -7.141 1 77.56 45 PRO B N 1
ATOM 2217 C CA . PRO B 1 45 ? 5.277 -8.555 -7.789 1 77.56 45 PRO B CA 1
ATOM 2218 C C . PRO B 1 45 ? 5.773 -9.594 -6.785 1 77.56 45 PRO B C 1
ATOM 2220 O O . PRO B 1 45 ? 5.648 -10.797 -7.027 1 77.56 45 PRO B O 1
ATOM 2223 N N . VAL B 1 46 ? 6.371 -9.141 -5.754 1 81.44 46 VAL B N 1
ATOM 2224 C CA . VAL B 1 46 ? 6.895 -10.062 -4.754 1 81.44 46 VAL B CA 1
ATOM 2225 C C . VAL B 1 46 ? 5.742 -10.812 -4.086 1 81.44 46 VAL B C 1
ATOM 2227 O O . VAL B 1 46 ? 5.816 -12.023 -3.887 1 81.44 46 VAL B O 1
ATOM 2230 N N . LEU B 1 47 ? 4.656 -10.117 -3.803 1 75 47 LEU B N 1
ATOM 2231 C CA . LEU B 1 47 ? 3.482 -10.75 -3.209 1 75 47 LEU B CA 1
ATOM 2232 C C . LEU B 1 47 ? 2.826 -11.711 -4.191 1 75 47 LEU B C 1
ATOM 2234 O O . LEU B 1 47 ? 2.287 -12.742 -3.789 1 75 47 LEU B O 1
ATOM 2238 N N . GLY B 1 48 ? 2.918 -11.422 -5.41 1 71.19 48 GLY B N 1
ATOM 2239 C CA . GLY B 1 48 ? 2.35 -12.273 -6.441 1 71.19 48 GLY B CA 1
ATOM 2240 C C . GLY B 1 48 ? 3.189 -13.508 -6.727 1 71.19 48 GLY B C 1
ATOM 2241 O O . GLY B 1 48 ? 2.699 -14.477 -7.309 1 71.19 48 GLY B O 1
ATOM 2242 N N . ASN B 1 49 ? 4.414 -13.477 -6.32 1 74.5 49 ASN B N 1
ATOM 2243 C CA . ASN B 1 49 ? 5.328 -14.586 -6.594 1 74.5 49 ASN B CA 1
ATOM 2244 C C . ASN B 1 49 ? 5.652 -15.367 -5.324 1 74.5 49 ASN B C 1
ATOM 2246 O O . ASN B 1 49 ? 6.664 -16.078 -5.27 1 74.5 49 ASN B O 1
ATOM 2250 N N . LEU B 1 50 ? 4.852 -15.117 -4.457 1 74 50 LEU B N 1
ATOM 2251 C CA . LEU B 1 50 ? 5.133 -15.805 -3.199 1 74 50 LEU B CA 1
ATOM 2252 C C . LEU B 1 50 ? 5.211 -17.312 -3.41 1 74 50 LEU B C 1
ATOM 2254 O O . LEU B 1 50 ? 6.105 -17.969 -2.881 1 74 50 LEU B O 1
ATOM 2258 N N . SER B 1 51 ? 4.312 -17.844 -4.234 1 70.88 51 SER B N 1
ATOM 2259 C CA . SER B 1 51 ? 4.273 -19.281 -4.457 1 70.88 51 SER B CA 1
ATOM 2260 C C . SER B 1 51 ? 5.535 -19.766 -5.16 1 70.88 51 SER B C 1
ATOM 2262 O O . SER B 1 51 ? 6.062 -20.828 -4.828 1 70.88 51 SER B O 1
ATOM 2264 N N . VAL B 1 52 ? 5.992 -19 -6.059 1 69 52 VAL B N 1
ATOM 2265 C CA . VAL B 1 52 ? 7.191 -19.344 -6.809 1 69 52 VAL B CA 1
ATOM 2266 C C . VAL B 1 52 ? 8.406 -19.312 -5.887 1 69 52 VAL B C 1
ATOM 2268 O O . VAL B 1 52 ? 9.273 -20.188 -5.961 1 69 52 VAL B O 1
ATOM 2271 N N . ILE B 1 53 ? 8.43 -18.359 -5.074 1 74.56 53 ILE B N 1
ATOM 2272 C CA . ILE B 1 53 ? 9.547 -18.188 -4.148 1 74.56 53 ILE B CA 1
ATOM 2273 C C . ILE B 1 53 ? 9.531 -19.312 -3.119 1 74.56 53 ILE B C 1
ATOM 2275 O O . ILE B 1 53 ? 10.578 -19.875 -2.787 1 74.56 53 ILE B O 1
ATOM 2279 N N . PHE B 1 54 ? 8.336 -19.656 -2.713 1 75.38 54 PHE B N 1
ATOM 2280 C CA . PHE B 1 54 ? 8.211 -20.719 -1.729 1 75.38 54 PHE B CA 1
ATOM 2281 C C . PHE B 1 54 ? 8.609 -22.062 -2.338 1 75.38 54 PHE B C 1
ATOM 2283 O O . PHE B 1 54 ? 9.258 -22.891 -1.685 1 75.38 54 PHE B O 1
ATOM 2290 N N . LYS B 1 55 ? 8.148 -22.312 -3.541 1 73 55 LYS B N 1
ATOM 2291 C CA . LYS B 1 55 ? 8.508 -23.547 -4.23 1 73 55 LYS B CA 1
ATOM 2292 C C . LYS B 1 55 ? 10.016 -23.641 -4.449 1 73 55 LYS B C 1
ATOM 2294 O O . LYS B 1 55 ? 10.609 -24.703 -4.305 1 73 55 LYS B O 1
ATOM 2299 N N . ALA B 1 56 ? 10.523 -22.531 -4.828 1 69.19 56 ALA B N 1
ATOM 2300 C CA . ALA B 1 56 ? 11.961 -22.5 -5.066 1 69.19 56 ALA B CA 1
ATOM 2301 C C . ALA B 1 56 ? 12.742 -22.75 -3.779 1 69.19 56 ALA B C 1
ATOM 2303 O O . ALA B 1 56 ? 13.859 -23.266 -3.812 1 69.19 56 ALA B O 1
ATOM 2304 N N . ALA B 1 57 ? 12.102 -22.203 -2.711 1 66.25 57 ALA B N 1
ATOM 2305 C CA . ALA B 1 57 ? 12.742 -22.406 -1.413 1 66.25 57 ALA B CA 1
ATOM 2306 C C . ALA B 1 57 ? 12.711 -23.891 -1.024 1 66.25 57 ALA B C 1
ATOM 2308 O O . ALA B 1 57 ? 13.453 -24.312 -0.14 1 66.25 57 ALA B O 1
ATOM 2309 N N . GLY B 1 58 ? 12 -24.625 -1.87 1 61.12 58 GLY B N 1
ATOM 2310 C CA . GLY B 1 58 ? 11.969 -26.047 -1.568 1 61.12 58 GLY B CA 1
ATOM 2311 C C . GLY B 1 58 ? 11.578 -26.344 -0.134 1 61.12 58 GLY B C 1
ATOM 2312 O O . GLY B 1 58 ? 11.984 -27.375 0.427 1 61.12 58 GLY B O 1
ATOM 2313 N N . SER B 1 59 ? 11.125 -25.297 0.5 1 57.66 59 SER B N 1
ATOM 2314 C CA . SER B 1 59 ? 10.875 -25.484 1.925 1 57.66 59 SER B CA 1
ATOM 2315 C C . SER B 1 59 ? 9.836 -26.578 2.164 1 57.66 59 SER B C 1
ATOM 2317 O O . SER B 1 59 ? 8.93 -26.766 1.354 1 57.66 59 SER B O 1
ATOM 2319 N N . SER B 1 60 ? 10.266 -27.469 2.91 1 61.88 60 SER B N 1
ATOM 2320 C CA . SER B 1 60 ? 9.352 -28.5 3.395 1 61.88 60 SER B CA 1
ATOM 2321 C C . SER B 1 60 ? 8.07 -27.891 3.947 1 61.88 60 SER B C 1
ATOM 2323 O O . SER B 1 60 ? 7.109 -28.609 4.234 1 61.88 60 SER B O 1
ATOM 2325 N N . LEU B 1 61 ? 8.125 -26.672 3.906 1 64.56 61 LEU B N 1
ATOM 2326 C CA . LEU B 1 61 ? 6.926 -26.047 4.461 1 64.56 61 LEU B CA 1
ATOM 2327 C C . LEU B 1 61 ? 5.848 -25.906 3.391 1 64.56 61 LEU B C 1
ATOM 2329 O O . LEU B 1 61 ? 6.156 -25.641 2.225 1 64.56 61 LEU B O 1
ATOM 2333 N N . SER B 1 62 ? 4.777 -26.281 3.77 1 69 62 SER B N 1
ATOM 2334 C CA . SER B 1 62 ? 3.639 -26.094 2.877 1 69 62 SER B CA 1
ATOM 2335 C C . SER B 1 62 ? 3.488 -24.625 2.473 1 69 62 SER B C 1
ATOM 2337 O O . SER B 1 62 ? 3.865 -23.719 3.227 1 69 62 SER B O 1
ATOM 2339 N N . PRO B 1 63 ? 3.211 -24.312 1.201 1 68.19 63 PRO B N 1
ATOM 2340 C CA . PRO B 1 63 ? 2.969 -22.953 0.74 1 68.19 63 PRO B CA 1
ATOM 2341 C C . PRO B 1 63 ? 2.086 -22.156 1.697 1 68.19 63 PRO B C 1
ATOM 2343 O O . PRO B 1 63 ? 2.311 -20.953 1.897 1 68.19 63 PRO B O 1
ATOM 2346 N N . ASN B 1 64 ? 1.238 -22.859 2.373 1 70.69 64 ASN B N 1
ATOM 2347 C CA . ASN B 1 64 ? 0.343 -22.188 3.314 1 70.69 64 ASN B CA 1
ATOM 2348 C C . ASN B 1 64 ? 1.083 -21.75 4.574 1 70.69 64 ASN B C 1
ATOM 2350 O O . ASN B 1 64 ? 0.853 -20.656 5.078 1 70.69 64 ASN B O 1
ATOM 2354 N N . THR B 1 65 ? 1.922 -22.594 4.953 1 74.12 65 THR B N 1
ATOM 2355 C CA . THR B 1 65 ? 2.684 -22.281 6.16 1 74.12 65 THR B CA 1
ATOM 2356 C C . THR B 1 65 ? 3.676 -21.141 5.891 1 74.12 65 THR B C 1
ATOM 2358 O O . THR B 1 65 ? 3.879 -20.281 6.738 1 74.12 65 THR B O 1
ATOM 2361 N N . SER B 1 66 ? 4.238 -21.203 4.738 1 75.19 66 SER B N 1
ATOM 2362 C CA . SER B 1 66 ? 5.184 -20.156 4.371 1 75.19 66 SER B CA 1
ATOM 2363 C C . SER B 1 66 ? 4.488 -18.797 4.25 1 75.19 66 SER B C 1
ATOM 2365 O O . SER B 1 66 ? 5.031 -17.781 4.676 1 75.19 66 SER B O 1
ATOM 2367 N N . ALA B 1 67 ? 3.309 -18.828 3.695 1 72.44 67 ALA B N 1
ATOM 2368 C CA . ALA B 1 67 ? 2.521 -17.609 3.559 1 72.44 67 ALA B CA 1
ATOM 2369 C C . ALA B 1 67 ? 2.156 -17.031 4.926 1 72.44 67 ALA B C 1
ATOM 2371 O O . ALA B 1 67 ? 2.201 -15.812 5.129 1 72.44 67 ALA B O 1
ATOM 2372 N N . MET B 1 68 ? 1.899 -17.922 5.785 1 76.69 68 MET B N 1
ATOM 2373 C CA . MET B 1 68 ? 1.546 -17.5 7.137 1 76.69 68 MET B CA 1
ATOM 2374 C C . MET B 1 68 ? 2.742 -16.875 7.84 1 76.69 68 MET B C 1
ATOM 2376 O O . MET B 1 68 ? 2.594 -15.875 8.555 1 76.69 68 MET B O 1
ATOM 2380 N N . LEU B 1 69 ? 3.822 -17.484 7.645 1 79.06 69 LEU B N 1
ATOM 2381 C CA . LEU B 1 69 ? 5.035 -16.969 8.266 1 79.06 69 LEU B CA 1
ATOM 2382 C C . LEU B 1 69 ? 5.344 -15.562 7.77 1 79.06 69 LEU B C 1
ATOM 2384 O O . LEU B 1 69 ? 5.664 -14.68 8.562 1 79.06 69 LEU B O 1
ATOM 2388 N N . VAL B 1 70 ? 5.254 -15.445 6.508 1 80.12 70 VAL B N 1
ATOM 2389 C CA . VAL B 1 70 ? 5.508 -14.133 5.914 1 80.12 70 VAL B CA 1
ATOM 2390 C C . VAL B 1 70 ? 4.488 -13.125 6.438 1 80.12 70 VAL B C 1
ATOM 2392 O O . VAL B 1 70 ? 4.836 -11.977 6.73 1 80.12 70 VAL B O 1
ATOM 2395 N N . GLY B 1 71 ? 3.271 -13.547 6.594 1 79.12 71 GLY B N 1
ATOM 2396 C CA . GLY B 1 71 ? 2.225 -12.695 7.129 1 79.12 71 GLY B CA 1
ATOM 2397 C C . GLY B 1 71 ? 2.504 -12.227 8.547 1 79.12 71 GLY B C 1
ATOM 2398 O O . GLY B 1 71 ? 2.354 -11.047 8.859 1 79.12 71 GLY B O 1
ATOM 2399 N N . VAL B 1 72 ? 2.922 -13.117 9.312 1 82.88 72 VAL B N 1
ATOM 2400 C CA . VAL B 1 72 ? 3.211 -12.82 10.711 1 82.88 72 VAL B CA 1
ATOM 2401 C C . VAL B 1 72 ? 4.367 -11.82 10.797 1 82.88 72 VAL B C 1
ATOM 2403 O O . VAL B 1 72 ? 4.316 -10.867 11.57 1 82.88 72 VAL B O 1
ATOM 2406 N N . VAL B 1 73 ? 5.34 -12.102 10.055 1 84.5 73 VAL B N 1
ATOM 2407 C CA . VAL B 1 73 ? 6.508 -11.234 10.055 1 84.5 73 VAL B CA 1
ATOM 2408 C C . VAL B 1 73 ? 6.113 -9.836 9.578 1 84.5 73 VAL B C 1
ATOM 2410 O O . VAL B 1 73 ? 6.602 -8.828 10.109 1 84.5 73 VAL B O 1
ATOM 2413 N N . GLN B 1 74 ? 5.289 -9.828 8.602 1 83.12 74 GLN B N 1
ATOM 2414 C CA . GLN B 1 74 ? 4.84 -8.547 8.062 1 83.12 74 GLN B CA 1
ATOM 2415 C C . GLN B 1 74 ? 4.082 -7.746 9.125 1 83.12 74 GLN B C 1
ATOM 2417 O O . GLN B 1 74 ? 4.23 -6.523 9.211 1 83.12 74 GLN B O 1
ATOM 2422 N N . VAL B 1 75 ? 3.289 -8.445 9.891 1 82.38 75 VAL B N 1
ATOM 2423 C CA . VAL B 1 75 ? 2.543 -7.789 10.961 1 82.38 75 VAL B CA 1
ATOM 2424 C C . VAL B 1 75 ? 3.51 -7.223 11.992 1 82.38 75 VAL B C 1
ATOM 2426 O O . VAL B 1 75 ? 3.398 -6.055 12.383 1 82.38 75 VAL B O 1
ATOM 2429 N N . LEU B 1 76 ? 4.43 -7.941 12.32 1 85.31 76 LEU B N 1
ATOM 2430 C CA . LEU B 1 76 ? 5.398 -7.516 13.32 1 85.31 76 LEU B CA 1
ATOM 2431 C C . LEU B 1 76 ? 6.242 -6.359 12.797 1 85.31 76 LEU B C 1
ATOM 2433 O O . LEU B 1 76 ? 6.5 -5.395 13.523 1 85.31 76 LEU B O 1
ATOM 2437 N N . ALA B 1 77 ? 6.625 -6.523 11.625 1 86.62 77 ALA B N 1
ATOM 2438 C CA . ALA B 1 77 ? 7.441 -5.473 11.016 1 86.62 77 ALA B CA 1
ATOM 2439 C C . ALA B 1 77 ? 6.656 -4.172 10.898 1 86.62 77 ALA B C 1
ATOM 2441 O O . ALA B 1 77 ? 7.207 -3.086 11.109 1 86.62 77 ALA B O 1
ATOM 2442 N N . SER B 1 78 ? 5.441 -4.281 10.539 1 83.94 78 SER B N 1
ATOM 2443 C CA . SER B 1 78 ? 4.594 -3.102 10.414 1 83.94 78 SER B CA 1
ATOM 2444 C C . SER B 1 78 ? 4.434 -2.387 11.75 1 83.94 78 SER B C 1
ATOM 2446 O O . SER B 1 78 ? 4.496 -1.158 11.812 1 83.94 78 SER B O 1
ATOM 2448 N N . VAL B 1 79 ? 4.23 -3.158 12.773 1 82.38 79 VAL B N 1
ATOM 2449 C CA . VAL B 1 79 ? 4.086 -2.6 14.109 1 82.38 79 VAL B CA 1
ATOM 2450 C C . VAL B 1 79 ? 5.379 -1.899 14.523 1 82.38 79 VAL B C 1
ATOM 2452 O O . VAL B 1 79 ? 5.352 -0.784 15.047 1 82.38 79 VAL B O 1
ATOM 2455 N N . THR B 1 80 ? 6.418 -2.527 14.273 1 82.38 80 THR B N 1
ATOM 2456 C CA . THR B 1 80 ? 7.715 -1.961 14.625 1 82.38 80 THR B CA 1
ATOM 2457 C C . THR B 1 80 ? 7.973 -0.675 13.844 1 82.38 80 THR B C 1
ATOM 2459 O O . THR B 1 80 ? 8.5 0.294 14.391 1 82.38 80 THR B O 1
ATOM 2462 N N . SER B 1 81 ? 7.609 -0.708 12.625 1 80.25 81 SER B N 1
ATOM 2463 C CA . SER B 1 81 ? 7.809 0.464 11.781 1 80.25 81 SER B CA 1
ATOM 2464 C C . SER B 1 81 ? 6.996 1.651 12.281 1 80.25 81 SER B C 1
ATOM 2466 O O . SER B 1 81 ? 7.484 2.783 12.305 1 80.25 81 SER B O 1
ATOM 2468 N N . ALA B 1 82 ? 5.801 1.397 12.688 1 75.81 82 ALA B N 1
ATOM 2469 C CA . ALA B 1 82 ? 4.934 2.453 13.203 1 75.81 82 ALA B CA 1
ATOM 2470 C C . ALA B 1 82 ? 5.551 3.131 14.422 1 75.81 82 ALA B C 1
ATOM 2472 O O . ALA B 1 82 ? 5.395 4.34 14.617 1 75.81 82 ALA B O 1
ATOM 2473 N N . LEU B 1 83 ? 6.238 2.361 15.164 1 76 83 LEU B N 1
ATOM 2474 C CA . LEU B 1 83 ? 6.852 2.881 16.375 1 76 83 LEU B CA 1
ATOM 2475 C C . LEU B 1 83 ? 8.148 3.617 16.062 1 76 83 LEU B C 1
ATOM 2477 O O . LEU B 1 83 ? 8.484 4.609 16.719 1 76 83 LEU B O 1
ATOM 2481 N N . LEU B 1 84 ? 8.797 3.203 15.07 1 77 84 LEU B N 1
ATOM 2482 C CA . LEU B 1 84 ? 10.102 3.77 14.734 1 77 84 LEU B CA 1
ATOM 2483 C C . LEU B 1 84 ? 9.945 5.09 13.984 1 77 84 LEU B C 1
ATOM 2485 O O . LEU B 1 84 ? 10.828 5.945 14.039 1 77 84 LEU B O 1
ATOM 2489 N N . VAL B 1 85 ? 8.844 5.25 13.32 1 73.62 85 VAL B N 1
ATOM 2490 C CA . VAL B 1 85 ? 8.641 6.422 12.477 1 73.62 85 VAL B CA 1
ATOM 2491 C C . VAL B 1 85 ? 8.594 7.68 13.336 1 73.62 85 VAL B C 1
ATOM 2493 O O . VAL B 1 85 ? 8.984 8.758 12.891 1 73.62 85 VAL B O 1
ATOM 2496 N N . ASP B 1 86 ? 8.172 7.539 14.594 1 71.5 86 ASP B N 1
ATOM 2497 C CA . ASP B 1 86 ? 8.07 8.688 15.484 1 71.5 86 ASP B CA 1
ATOM 2498 C C . ASP B 1 86 ? 9.43 9.062 16.062 1 71.5 86 ASP B C 1
ATOM 2500 O O . ASP B 1 86 ? 9.625 10.188 16.516 1 71.5 86 ASP B O 1
ATOM 2504 N N . HIS B 1 87 ? 10.32 8.117 15.891 1 76.81 87 HIS B N 1
ATOM 2505 C CA . HIS B 1 87 ? 11.57 8.367 16.594 1 76.81 87 HIS B CA 1
ATOM 2506 C C . HIS B 1 87 ? 12.727 8.562 15.609 1 76.81 87 HIS B C 1
ATOM 2508 O O . HIS B 1 87 ? 13.727 9.195 15.938 1 76.81 87 HIS B O 1
ATOM 2514 N N . THR B 1 88 ? 12.578 8 14.5 1 80.12 88 THR B N 1
ATOM 2515 C CA . THR B 1 88 ? 13.656 8.062 13.516 1 80.12 88 THR B CA 1
ATOM 2516 C C . THR B 1 88 ? 13.266 8.961 12.344 1 80.12 88 THR B C 1
ATOM 2518 O O . THR B 1 88 ? 12.086 9.086 12.016 1 80.12 88 THR B O 1
ATOM 2521 N N . GLY B 1 89 ? 14.242 9.641 11.836 1 83.06 89 GLY B N 1
ATOM 2522 C CA . GLY B 1 89 ? 14.016 10.516 10.695 1 83.06 89 GLY B CA 1
ATOM 2523 C C . GLY B 1 89 ? 13.453 9.789 9.492 1 83.06 89 GLY B C 1
ATOM 2524 O O . GLY B 1 89 ? 13.688 8.594 9.32 1 83.06 89 GLY B O 1
ATOM 2525 N N . ARG B 1 90 ? 12.711 10.539 8.695 1 86.44 90 ARG B N 1
ATOM 2526 C CA . ARG B 1 90 ? 12.086 9.977 7.504 1 86.44 90 ARG B CA 1
ATOM 2527 C C . ARG B 1 90 ? 13.133 9.602 6.461 1 86.44 90 ARG B C 1
ATOM 2529 O O . ARG B 1 90 ? 13.062 8.531 5.863 1 86.44 90 ARG B O 1
ATOM 2536 N N . LYS B 1 91 ? 14.086 10.43 6.387 1 90.5 91 LYS B N 1
ATOM 2537 C CA . LYS B 1 91 ? 15.109 10.219 5.371 1 90.5 91 LYS B CA 1
ATOM 2538 C C . LYS B 1 91 ? 15.922 8.961 5.66 1 90.5 91 LYS B C 1
ATOM 2540 O O . LYS B 1 91 ? 16.172 8.148 4.762 1 90.5 91 LYS B O 1
ATOM 2545 N N . VAL B 1 92 ? 16.312 8.812 6.805 1 91.25 92 VAL B N 1
ATOM 2546 C CA . VAL B 1 92 ? 17.141 7.684 7.211 1 91.25 92 VAL B CA 1
ATOM 2547 C C . VAL B 1 92 ? 16.359 6.383 7.039 1 91.25 92 VAL B C 1
ATOM 2549 O O . VAL B 1 92 ? 16.906 5.391 6.547 1 91.25 92 VAL B O 1
ATOM 2552 N N . LEU B 1 93 ? 15.18 6.371 7.422 1 91.75 93 LEU B N 1
ATOM 2553 C CA . LEU B 1 93 ? 14.352 5.172 7.312 1 91.75 93 LEU B CA 1
ATOM 2554 C C . LEU B 1 93 ? 14.133 4.793 5.855 1 91.75 93 LEU B C 1
ATOM 2556 O O . LEU B 1 93 ? 14.133 3.609 5.508 1 91.75 93 LEU B O 1
ATOM 2560 N N . LEU B 1 94 ? 13.953 5.801 4.992 1 93.94 94 LEU B N 1
ATOM 2561 C CA . LEU B 1 94 ? 13.75 5.535 3.572 1 93.94 94 LEU B CA 1
ATOM 2562 C C . LEU B 1 94 ? 15 4.93 2.947 1 93.94 94 LEU B C 1
ATOM 2564 O O . LEU B 1 94 ? 14.914 3.953 2.195 1 93.94 94 LEU B O 1
ATOM 2568 N N . VAL B 1 95 ? 16.109 5.508 3.277 1 95.31 95 VAL B N 1
ATOM 2569 C CA . VAL B 1 95 ? 17.375 5.039 2.709 1 95.31 95 VAL B CA 1
ATOM 2570 C C . VAL B 1 95 ? 17.672 3.623 3.197 1 95.31 95 VAL B C 1
ATOM 2572 O O . VAL B 1 95 ? 18.094 2.764 2.416 1 95.31 95 VAL B O 1
ATOM 2575 N N . LEU B 1 96 ? 17.438 3.408 4.434 1 93.81 96 LEU B N 1
ATOM 2576 C CA . LEU B 1 96 ? 17.672 2.084 5 1 93.81 96 LEU B CA 1
ATOM 2577 C C . LEU B 1 96 ? 16.719 1.06 4.383 1 93.81 96 LEU B C 1
ATOM 2579 O O . LEU B 1 96 ? 17.141 -0.053 4.051 1 93.81 96 LEU B O 1
ATOM 2583 N N . SER B 1 97 ? 15.477 1.4 4.297 1 94.88 97 SER B N 1
ATOM 2584 C CA . SER B 1 97 ? 14.469 0.529 3.701 1 94.88 97 SER B CA 1
ATOM 2585 C C . SER B 1 97 ? 14.836 0.154 2.27 1 94.88 97 SER B C 1
ATOM 2587 O O . SER B 1 97 ? 14.859 -1.026 1.916 1 94.88 97 SER B O 1
ATOM 2589 N N . ALA B 1 98 ? 15.172 1.149 1.495 1 96.06 98 ALA B N 1
ATOM 2590 C CA . ALA B 1 98 ? 15.508 0.921 0.091 1 96.06 98 ALA B CA 1
ATOM 2591 C C . ALA B 1 98 ? 16.766 0.081 -0.045 1 96.06 98 ALA B C 1
ATOM 2593 O O . ALA B 1 98 ? 16.859 -0.783 -0.921 1 96.06 98 ALA B O 1
ATOM 2594 N N . SER B 1 99 ? 17.75 0.354 0.779 1 96.69 99 SER B N 1
ATOM 2595 C CA . SER B 1 99 ? 19 -0.385 0.729 1 96.69 99 SER B CA 1
ATOM 2596 C C . SER B 1 99 ? 18.797 -1.855 1.077 1 96.69 99 SER B C 1
ATOM 2598 O O . SER B 1 99 ? 19.328 -2.74 0.403 1 96.69 99 SER B O 1
ATOM 2600 N N . VAL B 1 100 ? 18.094 -2.092 2.137 1 96.06 100 VAL B N 1
ATOM 2601 C CA . VAL B 1 100 ? 17.812 -3.461 2.562 1 96.06 100 VAL B CA 1
ATOM 2602 C C . VAL B 1 100 ? 17.031 -4.195 1.476 1 96.06 100 VAL B C 1
ATOM 2604 O O . VAL B 1 100 ? 17.328 -5.344 1.152 1 96.06 100 VAL B O 1
ATOM 2607 N N . MET B 1 101 ? 16.094 -3.57 0.916 1 96 101 MET B N 1
ATOM 2608 C CA . MET B 1 101 ? 15.289 -4.18 -0.136 1 96 101 MET B CA 1
ATOM 2609 C C . MET B 1 101 ? 16.125 -4.469 -1.373 1 96 101 MET B C 1
ATOM 2611 O O . MET B 1 101 ? 15.977 -5.516 -2.002 1 96 101 MET B O 1
ATOM 2615 N N . SER B 1 102 ? 16.953 -3.494 -1.678 1 96.56 102 SER B N 1
ATOM 2616 C CA . SER B 1 102 ? 17.828 -3.695 -2.83 1 96.56 102 SER B CA 1
ATOM 2617 C C . SER B 1 102 ? 18.734 -4.91 -2.635 1 96.56 102 SER B C 1
ATOM 2619 O O . SER B 1 102 ? 18.828 -5.762 -3.52 1 96.56 102 SER B O 1
ATOM 2621 N N . LEU B 1 103 ? 19.328 -4.953 -1.538 1 95.94 103 LEU B N 1
ATOM 2622 C CA . LEU B 1 103 ? 20.25 -6.047 -1.248 1 95.94 103 LEU B CA 1
ATOM 2623 C C . LEU B 1 103 ? 19.516 -7.391 -1.278 1 95.94 103 LEU B C 1
ATOM 2625 O O . LEU B 1 103 ? 20.031 -8.367 -1.83 1 95.94 103 LEU B O 1
ATOM 2629 N N . THR B 1 104 ? 18.391 -7.477 -0.665 1 95 104 THR B N 1
ATOM 2630 C CA . THR B 1 104 ? 17.625 -8.719 -0.609 1 95 104 THR B CA 1
ATOM 2631 C C . THR B 1 104 ? 17.188 -9.148 -2.006 1 95 104 THR B C 1
ATOM 2633 O O . THR B 1 104 ? 17.234 -10.336 -2.342 1 95 104 THR B O 1
ATOM 2636 N N . LEU B 1 105 ? 16.766 -8.195 -2.852 1 93.94 105 LEU B N 1
ATOM 2637 C CA . LEU B 1 105 ? 16.312 -8.516 -4.203 1 93.94 105 LEU B CA 1
ATOM 2638 C C . LEU B 1 105 ? 17.484 -8.961 -5.078 1 93.94 105 LEU B C 1
ATOM 2640 O O . LEU B 1 105 ? 17.312 -9.812 -5.957 1 93.94 105 LEU B O 1
ATOM 2644 N N . VAL B 1 10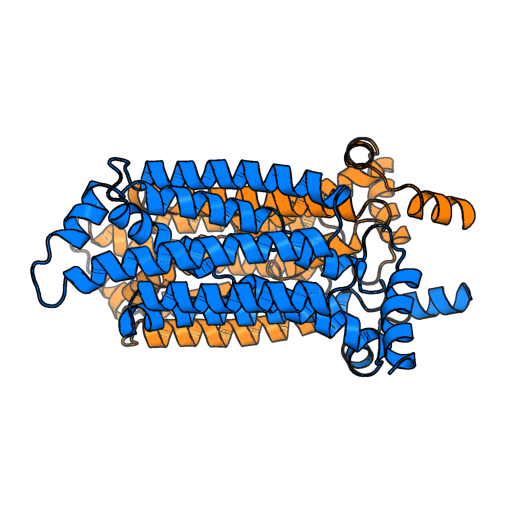6 ? 18.656 -8.422 -4.82 1 94.31 106 VAL B N 1
ATOM 2645 C CA . VAL B 1 106 ? 19.844 -8.852 -5.551 1 94.31 106 VAL B CA 1
ATOM 2646 C C . VAL B 1 106 ? 20.156 -10.312 -5.215 1 94.31 106 VAL B C 1
ATOM 2648 O O . VAL B 1 106 ? 20.453 -11.109 -6.109 1 94.31 106 VAL B O 1
ATOM 2651 N N . VAL B 1 107 ? 20.078 -10.609 -3.98 1 92.06 107 VAL B N 1
ATOM 2652 C CA . VAL B 1 107 ? 20.375 -11.969 -3.539 1 92.06 107 VAL B CA 1
ATOM 2653 C C . VAL B 1 107 ? 19.344 -12.938 -4.117 1 92.06 107 VAL B C 1
ATOM 2655 O O . VAL B 1 107 ? 19.703 -14.016 -4.59 1 92.06 107 VAL B O 1
ATOM 2658 N N . LEU B 1 108 ? 18.109 -12.617 -4.074 1 88 108 LEU B N 1
ATOM 2659 C CA . LEU B 1 108 ? 17.062 -13.469 -4.633 1 88 108 LEU B CA 1
ATOM 2660 C C . LEU B 1 108 ? 17.234 -13.625 -6.141 1 88 108 LEU B C 1
ATOM 2662 O O . LEU B 1 108 ? 17.016 -14.711 -6.684 1 88 108 LEU B O 1
ATOM 2666 N N . GLY B 1 109 ? 17.484 -12.445 -6.781 1 87.56 109 GLY B N 1
ATOM 2667 C CA . GLY B 1 109 ? 17.719 -12.516 -8.211 1 87.56 109 GLY B CA 1
ATOM 2668 C C . GLY B 1 109 ? 18.859 -13.453 -8.586 1 87.56 109 GLY B C 1
ATOM 2669 O O . GLY B 1 109 ? 18.734 -14.234 -9.531 1 87.56 109 GLY B O 1
ATOM 2670 N N . ILE B 1 110 ? 19.922 -13.398 -7.871 1 86.94 110 ILE B N 1
ATOM 2671 C CA . ILE B 1 110 ? 21.078 -14.258 -8.117 1 86.94 110 ILE B CA 1
ATOM 2672 C C . ILE B 1 110 ? 20.719 -15.703 -7.816 1 86.94 110 ILE B C 1
ATOM 2674 O O . ILE B 1 110 ? 21.125 -16.625 -8.531 1 86.94 110 ILE B O 1
ATOM 2678 N N . TYR B 1 111 ? 20 -15.891 -6.777 1 84.38 111 TYR B N 1
ATOM 2679 C CA . TYR B 1 111 ? 19.562 -17.234 -6.418 1 84.38 111 TYR B CA 1
ATOM 2680 C C . TYR B 1 111 ? 18.75 -17.859 -7.547 1 84.38 111 TYR B C 1
ATOM 2682 O O . TYR B 1 111 ? 18.984 -19 -7.922 1 84.38 111 TYR B O 1
ATOM 2690 N N . PHE B 1 112 ? 17.812 -17.219 -8.102 1 83.06 112 PHE B N 1
ATOM 2691 C CA . PHE B 1 112 ? 16.969 -17.734 -9.172 1 83.06 112 PHE B CA 1
ATOM 2692 C C . PHE B 1 112 ? 17.75 -17.906 -10.461 1 83.06 112 PHE B C 1
ATOM 2694 O O . PHE B 1 112 ? 17.484 -18.812 -11.25 1 83.06 112 PHE B O 1
ATOM 2701 N N . ALA B 1 113 ? 18.703 -17.047 -10.641 1 81.62 113 ALA B N 1
ATOM 2702 C CA . ALA B 1 113 ? 19.562 -17.188 -11.812 1 81.62 113 ALA B CA 1
ATOM 2703 C C . ALA B 1 113 ? 20.359 -18.484 -11.75 1 81.62 113 ALA B C 1
ATOM 2705 O O . ALA B 1 113 ? 20.594 -19.141 -12.773 1 81.62 113 ALA B O 1
ATOM 2706 N N . LEU B 1 114 ? 20.719 -18.797 -10.578 1 77.38 114 LEU B N 1
ATOM 2707 C CA . LEU B 1 114 ? 21.516 -20.016 -10.391 1 77.38 114 LEU B CA 1
ATOM 2708 C C . LEU B 1 114 ? 20.641 -21.25 -10.555 1 77.38 114 LEU B C 1
ATOM 2710 O O . LEU B 1 114 ? 21.109 -22.281 -11.062 1 77.38 114 LEU B O 1
ATOM 2714 N N . ILE B 1 115 ? 19.438 -21.141 -10.141 1 73.44 115 ILE B N 1
ATOM 2715 C CA . ILE B 1 115 ? 18.531 -22.266 -10.266 1 73.44 115 ILE B CA 1
ATOM 2716 C C . ILE B 1 115 ? 18.062 -22.406 -11.711 1 73.44 115 ILE B C 1
ATOM 2718 O O . ILE B 1 115 ? 17.969 -23.516 -12.242 1 73.44 115 ILE B O 1
ATOM 2722 N N . GLU B 1 116 ? 17.531 -21.266 -12.312 1 65.62 116 GLU B N 1
ATOM 2723 C CA . GLU B 1 116 ? 17.047 -21.25 -13.695 1 65.62 116 GLU B CA 1
ATOM 2724 C C . GLU B 1 116 ? 18.156 -21.609 -14.672 1 65.62 116 GLU B C 1
ATOM 2726 O O . GLU B 1 116 ? 17.906 -22.234 -15.711 1 65.62 116 GLU B O 1
ATOM 2731 N N . GLY B 1 117 ? 19.172 -20.969 -14.586 1 58.47 117 GLY B N 1
ATOM 2732 C CA . GLY B 1 117 ? 20.297 -21.328 -15.453 1 58.47 117 GLY B CA 1
ATOM 2733 C C . GLY B 1 117 ? 20.578 -22.812 -15.453 1 58.47 117 GLY B C 1
ATOM 2734 O O . GLY B 1 117 ? 21.141 -23.328 -16.422 1 58.47 117 GLY B O 1
ATOM 2735 N N . ASP B 1 118 ? 20.297 -23.453 -14.383 1 50.69 118 ASP B N 1
ATOM 2736 C CA . ASP B 1 118 ? 20.516 -24.891 -14.422 1 50.69 118 ASP B CA 1
ATOM 2737 C C . ASP B 1 118 ? 19.453 -25.594 -15.25 1 50.69 118 ASP B C 1
ATOM 2739 O O . ASP B 1 118 ? 19.656 -26.719 -15.711 1 50.69 118 ASP B O 1
ATOM 2743 N N . GLU B 1 119 ? 18.266 -25.203 -15.258 1 44.78 119 GLU B N 1
ATOM 2744 C CA . GLU B 1 119 ? 17.297 -25.969 -16.047 1 44.78 119 GLU B CA 1
ATOM 2745 C C . GLU B 1 119 ? 17.609 -25.875 -17.531 1 44.78 119 GLU B C 1
ATOM 2747 O O . GLU B 1 119 ? 17.047 -26.609 -18.344 1 44.78 119 GLU B O 1
ATOM 2752 N N . GLY B 1 120 ? 17.672 -24.766 -18.25 1 39.72 120 GLY B N 1
ATOM 2753 C CA . GLY B 1 120 ? 17.922 -24.891 -19.672 1 39.72 120 GLY B CA 1
ATOM 2754 C C . GLY B 1 120 ? 18.984 -25.922 -20 1 39.72 120 GLY B C 1
ATOM 2755 O O . GLY B 1 120 ? 18.812 -26.734 -20.922 1 39.72 120 GLY B O 1
ATOM 2756 N N . GLY B 1 121 ? 20.25 -25.781 -20.359 1 36.47 121 GLY B N 1
ATOM 2757 C CA . GLY B 1 121 ? 21.25 -26.734 -20.812 1 36.47 121 GLY B CA 1
ATOM 2758 C C . GLY B 1 121 ? 21.797 -27.609 -19.703 1 36.47 121 GLY B C 1
ATOM 2759 O O . GLY B 1 121 ? 21.219 -27.672 -18.609 1 36.47 121 GLY B O 1
ATOM 2760 N N . GLY B 1 122 ? 23.234 -27.453 -19.375 1 33.81 122 GLY B N 1
ATOM 2761 C CA . GLY B 1 122 ? 24.125 -28.375 -18.688 1 33.81 122 GLY B CA 1
ATOM 2762 C C . GLY B 1 122 ? 23.688 -28.688 -17.281 1 33.81 122 GLY B C 1
ATOM 2763 O O . GLY B 1 122 ? 23.031 -27.875 -16.625 1 33.81 122 GLY B O 1
ATOM 2764 N N . GLY B 1 123 ? 23.281 -29.922 -16.781 1 38.5 123 GLY B N 1
ATOM 2765 C CA . GLY B 1 123 ? 23.281 -30.812 -15.633 1 38.5 123 GLY B CA 1
ATOM 2766 C C . GLY B 1 123 ? 23.938 -30.219 -14.398 1 38.5 123 GLY B C 1
ATOM 2767 O O . GLY B 1 123 ? 24.453 -30.938 -13.547 1 38.5 123 GLY B O 1
ATOM 2768 N N . SER B 1 124 ? 24.375 -29 -14.43 1 43.19 124 SER B N 1
ATOM 2769 C CA . SER B 1 124 ? 25.469 -28.766 -13.492 1 43.19 124 SER B CA 1
ATOM 2770 C C . SER B 1 124 ? 24.984 -28.844 -12.047 1 43.19 124 SER B C 1
ATOM 2772 O O . SER B 1 124 ? 23.906 -28.344 -11.719 1 43.19 124 SER B O 1
ATOM 2774 N N . ARG B 1 125 ? 25.375 -29.75 -11.203 1 48.59 125 ARG B N 1
ATOM 2775 C CA . ARG B 1 125 ? 25.453 -30.125 -9.797 1 48.59 125 ARG B CA 1
ATOM 2776 C C . ARG B 1 125 ? 25.141 -28.938 -8.898 1 48.59 125 ARG B C 1
ATOM 2778 O O . ARG B 1 125 ? 24.953 -29.094 -7.688 1 48.59 125 ARG B O 1
ATOM 2785 N N . SER B 1 126 ? 25.078 -27.609 -9.422 1 51.25 126 SER B N 1
ATOM 2786 C CA . SER B 1 126 ? 25.094 -26.422 -8.586 1 51.25 126 SER B CA 1
ATOM 2787 C C . SER B 1 126 ? 23.688 -25.953 -8.242 1 51.25 126 SER B C 1
ATOM 2789 O O . SER B 1 126 ? 23.406 -25.578 -7.105 1 51.25 126 SER B O 1
ATOM 2791 N N . GLY B 1 127 ? 22.688 -26 -9.195 1 55.66 127 GLY B N 1
ATOM 2792 C CA . GLY B 1 127 ? 21.312 -25.625 -8.922 1 55.66 127 GLY B CA 1
ATOM 2793 C C . GLY B 1 127 ? 20.625 -26.547 -7.922 1 55.66 127 GLY B C 1
ATOM 2794 O O . GLY B 1 127 ? 19.891 -26.078 -7.043 1 55.66 127 GLY B O 1
ATOM 2795 N N . GLU B 1 128 ? 20.812 -27.797 -8.273 1 58.06 128 GLU B N 1
ATOM 2796 C CA . GLU B 1 128 ? 20.312 -28.797 -7.34 1 58.06 128 GLU B CA 1
ATOM 2797 C C . GLU B 1 128 ? 20.922 -28.625 -5.953 1 58.06 128 GLU B C 1
ATOM 2799 O O . GLU B 1 128 ? 20.219 -28.766 -4.941 1 58.06 128 GLU B O 1
ATOM 2804 N N . TRP B 1 129 ? 22.203 -28.391 -6.035 1 56.16 129 TRP B N 1
ATOM 2805 C CA . TRP B 1 129 ? 22.875 -28.141 -4.766 1 56.16 1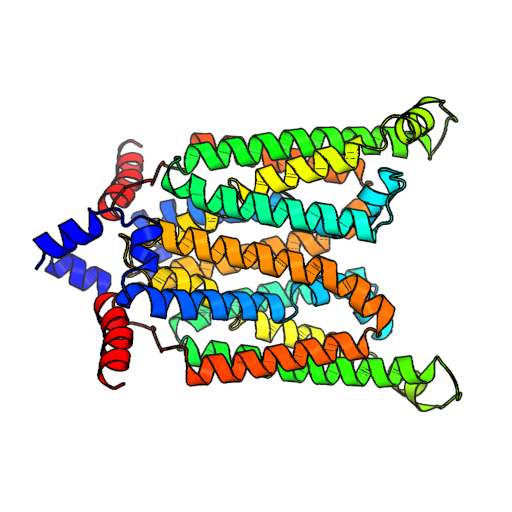29 TRP B CA 1
ATOM 2806 C C . TRP B 1 129 ? 22.281 -26.938 -4.059 1 56.16 129 TRP B C 1
ATOM 2808 O O . TRP B 1 129 ? 22.047 -26.969 -2.848 1 56.16 129 TRP B O 1
ATOM 2818 N N . VAL B 1 130 ? 22.031 -25.953 -4.82 1 57.75 130 VAL B N 1
ATOM 2819 C CA . VAL B 1 130 ? 21.5 -24.703 -4.262 1 57.75 130 VAL B CA 1
ATOM 2820 C C . VAL B 1 130 ? 20.094 -24.953 -3.719 1 57.75 130 VAL B C 1
ATOM 2822 O O . VAL B 1 130 ? 19.75 -24.484 -2.627 1 57.75 130 VAL B O 1
ATOM 2825 N N . GLU B 1 131 ? 19.391 -25.641 -4.508 1 60.38 131 GLU B N 1
ATOM 2826 C CA . GLU B 1 131 ? 18.031 -25.938 -4.07 1 60.38 131 GLU B CA 1
ATOM 2827 C C . GLU B 1 131 ? 18.031 -26.812 -2.816 1 60.38 131 GLU B C 1
ATOM 2829 O O . GLU B 1 131 ? 17.203 -26.641 -1.928 1 60.38 131 GLU B O 1
ATOM 2834 N N . GLU B 1 132 ? 19.016 -27.688 -2.854 1 61.22 132 GLU B N 1
ATOM 2835 C CA . GLU B 1 132 ? 19.078 -28.625 -1.746 1 61.22 132 GLU B CA 1
ATOM 2836 C C . GLU B 1 132 ? 19.672 -27.969 -0.499 1 61.22 132 GLU B C 1
ATOM 2838 O O . GLU B 1 132 ? 19.219 -28.234 0.618 1 61.22 132 GLU B O 1
ATOM 2843 N N . HIS B 1 133 ? 20.531 -27.109 -0.686 1 61.78 133 HIS B N 1
ATOM 2844 C CA . HIS B 1 133 ? 21.25 -26.609 0.482 1 61.78 133 HIS B CA 1
ATOM 2845 C C . HIS B 1 133 ? 20.812 -25.188 0.839 1 61.78 133 HIS B C 1
ATOM 2847 O O . HIS B 1 133 ? 20.953 -24.766 1.988 1 61.78 133 HIS B O 1
ATOM 2853 N N . LEU B 1 134 ? 20.281 -24.562 -0.042 1 65.44 134 LEU B N 1
ATOM 2854 C CA . LEU B 1 134 ? 19.984 -23.156 0.203 1 65.44 134 LEU B CA 1
ATOM 2855 C C . LEU B 1 134 ? 18.484 -22.891 0.04 1 65.44 134 LEU B C 1
ATOM 2857 O O . LEU B 1 134 ? 18.094 -21.781 -0.364 1 65.44 134 LEU B O 1
ATOM 2861 N N . SER B 1 135 ? 17.75 -23.828 0.339 1 68.12 135 SER B N 1
ATOM 2862 C CA . SER B 1 135 ? 16.312 -23.734 0.155 1 68.12 135 SER B CA 1
ATOM 2863 C C . SER B 1 135 ? 15.695 -22.734 1.126 1 68.12 135 SER B C 1
ATOM 2865 O O . SER B 1 135 ? 14.594 -22.219 0.889 1 68.12 135 SER B O 1
ATOM 2867 N N . TRP B 1 136 ? 16.516 -22.453 2.174 1 74.44 136 TRP B N 1
ATOM 2868 C CA . TRP B 1 136 ? 15.977 -21.547 3.188 1 74.44 136 TRP B CA 1
ATOM 2869 C C . TRP B 1 136 ? 16.25 -20.094 2.826 1 74.44 136 TRP B C 1
ATOM 2871 O O . TRP B 1 136 ? 15.648 -19.188 3.387 1 74.44 136 TRP B O 1
ATOM 2881 N N . LEU B 1 137 ? 17.094 -19.906 1.9 1 81.81 137 LEU B N 1
ATOM 2882 C CA . LEU B 1 137 ? 17.594 -18.562 1.597 1 81.81 137 LEU B CA 1
ATOM 2883 C C . LEU B 1 137 ? 16.484 -17.688 1.023 1 81.81 137 LEU B C 1
ATOM 2885 O O . LEU B 1 137 ? 16.281 -16.547 1.463 1 81.81 137 LEU B O 1
ATOM 2889 N N . PRO B 1 138 ? 15.727 -18.234 0.053 1 83.25 138 PRO B N 1
ATOM 2890 C CA . PRO B 1 138 ? 14.695 -17.375 -0.529 1 83.25 138 PRO B CA 1
ATOM 2891 C C . PRO B 1 138 ? 13.672 -16.906 0.499 1 83.25 138 PRO B C 1
ATOM 2893 O O . PRO B 1 138 ? 13.266 -15.742 0.487 1 83.25 138 PRO B O 1
ATOM 2896 N N . LEU B 1 139 ? 13.344 -17.797 1.43 1 83.69 139 LEU B N 1
ATOM 2897 C CA . LEU B 1 139 ? 12.352 -17.438 2.443 1 83.69 139 LEU B CA 1
ATOM 2898 C C . LEU B 1 139 ? 12.922 -16.422 3.418 1 83.69 139 LEU B C 1
ATOM 2900 O O . LEU B 1 139 ? 12.234 -15.453 3.781 1 83.69 139 LEU B O 1
ATOM 2904 N N . THR B 1 140 ? 14.086 -16.672 3.783 1 87.31 140 THR B N 1
ATOM 2905 C CA . THR B 1 140 ? 14.727 -15.766 4.73 1 87.31 140 THR B CA 1
ATOM 2906 C C . THR B 1 140 ? 14.883 -14.375 4.133 1 87.31 140 THR B C 1
ATOM 2908 O O . THR B 1 140 ? 14.594 -13.375 4.789 1 87.31 140 THR B O 1
ATOM 2911 N N . PHE B 1 141 ? 15.328 -14.328 2.963 1 90 141 PHE B N 1
ATOM 2912 C CA . PHE B 1 141 ? 15.562 -13.031 2.33 1 90 141 PHE B CA 1
ATOM 2913 C C . PHE B 1 141 ? 14.242 -12.359 1.968 1 90 141 PHE B C 1
ATOM 2915 O O . PHE B 1 141 ? 14.164 -11.133 1.915 1 90 141 PHE B O 1
ATOM 2922 N N . LEU B 1 142 ? 13.242 -13.195 1.705 1 88.38 142 LEU B N 1
ATOM 2923 C CA . LEU B 1 142 ? 11.898 -12.641 1.519 1 88.38 142 LEU B CA 1
ATOM 2924 C C . LEU B 1 142 ? 11.414 -11.953 2.789 1 88.38 142 LEU B C 1
ATOM 2926 O O . LEU B 1 142 ? 10.828 -10.875 2.727 1 88.38 142 LEU B O 1
ATOM 2930 N N . ILE B 1 143 ? 11.68 -12.578 3.902 1 88.75 143 ILE B N 1
ATOM 2931 C CA . ILE B 1 143 ? 11.289 -12.031 5.199 1 88.75 143 ILE B CA 1
ATOM 2932 C C . ILE B 1 143 ? 12.016 -10.719 5.453 1 88.75 143 ILE B C 1
ATOM 2934 O O . ILE B 1 143 ? 11.406 -9.734 5.871 1 88.75 143 ILE B O 1
ATOM 2938 N N . ILE B 1 144 ? 13.234 -10.703 5.129 1 93.12 144 ILE B N 1
ATOM 2939 C CA . ILE B 1 144 ? 14.031 -9.5 5.32 1 93.12 144 ILE B CA 1
ATOM 2940 C C . ILE B 1 144 ? 13.539 -8.398 4.383 1 93.12 144 ILE B C 1
ATOM 2942 O O . ILE B 1 144 ? 13.531 -7.219 4.746 1 93.12 144 ILE B O 1
ATOM 2946 N N . TYR B 1 145 ? 13.172 -8.789 3.25 1 93.62 145 TYR B N 1
ATOM 2947 C CA . TYR B 1 145 ? 12.625 -7.844 2.289 1 93.62 145 TYR B CA 1
ATOM 2948 C C . TYR B 1 145 ? 11.391 -7.152 2.852 1 93.62 145 TYR B C 1
ATOM 2950 O O . TYR B 1 145 ? 11.281 -5.926 2.807 1 93.62 145 TYR B O 1
ATOM 2958 N N . PHE B 1 146 ? 10.477 -7.91 3.4 1 89.69 146 PHE B N 1
ATOM 2959 C CA . PHE B 1 146 ? 9.227 -7.367 3.92 1 89.69 146 PHE B CA 1
ATOM 2960 C C . PHE B 1 146 ? 9.484 -6.492 5.145 1 89.69 146 PHE B C 1
ATOM 2962 O O . PHE B 1 146 ? 8.82 -5.477 5.34 1 89.69 146 PHE B O 1
ATOM 2969 N N . ILE B 1 147 ? 10.43 -6.91 5.891 1 90.69 147 ILE B N 1
ATOM 2970 C CA . ILE B 1 147 ? 10.805 -6.102 7.047 1 90.69 147 ILE B CA 1
ATOM 2971 C C . ILE B 1 147 ? 11.352 -4.754 6.578 1 90.69 147 ILE B C 1
ATOM 2973 O O . ILE B 1 147 ? 11 -3.709 7.129 1 90.69 147 ILE B O 1
ATOM 2977 N N . GLY B 1 148 ? 12.219 -4.855 5.609 1 92.62 148 GLY B N 1
ATOM 2978 C CA . GLY B 1 148 ? 12.758 -3.631 5.043 1 92.62 148 GLY B CA 1
ATOM 2979 C C . GLY B 1 148 ? 11.703 -2.727 4.445 1 92.62 148 GLY B C 1
ATOM 2980 O O . GLY B 1 148 ? 11.734 -1.51 4.641 1 92.62 148 GLY B O 1
ATOM 2981 N N . PHE B 1 149 ? 10.781 -3.256 3.836 1 91.88 149 PHE B N 1
ATOM 2982 C CA . PHE B 1 149 ? 9.703 -2.49 3.217 1 91.88 149 PHE B CA 1
ATOM 2983 C C . PHE B 1 149 ? 8.852 -1.797 4.273 1 91.88 149 PHE B C 1
ATOM 2985 O O . PHE B 1 149 ? 8.539 -0.611 4.148 1 91.88 149 PHE B O 1
ATOM 2992 N N . CYS B 1 150 ? 8.5 -2.51 5.348 1 87.5 150 CYS B N 1
ATOM 2993 C CA . CYS B 1 150 ? 7.625 -1.977 6.391 1 87.5 150 CYS B CA 1
ATOM 2994 C C . CYS B 1 150 ? 8.336 -0.889 7.188 1 87.5 150 CYS B C 1
ATOM 2996 O O . CYS B 1 150 ? 7.691 0.03 7.699 1 87.5 150 CYS B O 1
ATOM 2998 N N . LEU B 1 151 ? 9.594 -0.941 7.176 1 86.38 151 LEU B N 1
ATOM 2999 C CA . LEU B 1 151 ? 10.359 -0.003 7.992 1 86.38 151 LEU B CA 1
ATOM 3000 C C . LEU B 1 151 ? 10.398 1.376 7.34 1 86.38 151 LEU B C 1
ATOM 3002 O O . LEU B 1 151 ? 10.523 2.389 8.031 1 86.38 151 LEU B O 1
ATOM 3006 N N . GLY B 1 152 ? 10.234 1.387 6.035 1 89.62 152 GLY B N 1
ATOM 3007 C CA . GLY B 1 152 ? 10.406 2.676 5.383 1 89.62 152 GLY B CA 1
ATOM 3008 C C . GLY B 1 152 ? 9.375 2.936 4.297 1 89.62 152 GLY B C 1
ATOM 3009 O O . GLY B 1 152 ? 8.344 3.564 4.547 1 89.62 152 GLY B O 1
ATOM 3010 N N . PHE B 1 153 ? 9.547 2.309 3.244 1 90.81 153 PHE B N 1
ATOM 3011 C CA . PHE B 1 153 ? 8.766 2.609 2.049 1 90.81 153 PHE B CA 1
ATOM 3012 C C . PHE B 1 153 ? 7.305 2.217 2.24 1 90.81 153 PHE B C 1
ATOM 3014 O O . PHE B 1 153 ? 6.426 2.711 1.53 1 90.81 153 PHE B O 1
ATOM 3021 N N . GLY B 1 154 ? 7.059 1.441 3.207 1 86.38 154 GLY B N 1
ATOM 3022 C CA . GLY B 1 154 ? 5.684 1.044 3.449 1 86.38 154 GLY B CA 1
ATOM 3023 C C . GLY B 1 154 ? 4.867 2.117 4.145 1 86.38 154 GLY B C 1
ATOM 3024 O O . GLY B 1 154 ? 3.639 2.139 4.035 1 86.38 154 GLY B O 1
ATOM 3025 N N . THR B 1 155 ? 5.484 3.07 4.793 1 86.06 155 THR B N 1
ATOM 3026 C CA . THR B 1 155 ? 4.746 4.004 5.637 1 86.06 155 THR B CA 1
ATOM 3027 C C . THR B 1 155 ? 5.113 5.445 5.293 1 86.06 155 THR B C 1
ATOM 3029 O O . THR B 1 155 ? 4.242 6.316 5.227 1 86.06 155 THR B O 1
ATOM 3032 N N . ILE B 1 156 ? 6.336 5.641 4.93 1 88.06 156 ILE B N 1
ATOM 3033 C CA . ILE B 1 156 ? 6.898 6.984 4.895 1 88.06 156 ILE B CA 1
ATOM 3034 C C . ILE B 1 156 ? 6.289 7.773 3.738 1 88.06 156 ILE B C 1
ATOM 3036 O O . ILE B 1 156 ? 5.988 8.961 3.877 1 88.06 156 ILE B O 1
ATOM 3040 N N . PRO B 1 157 ? 6.051 7.148 2.621 1 90.38 157 PRO B N 1
ATOM 3041 C CA . PRO B 1 157 ? 5.477 7.93 1.521 1 90.38 157 PRO B CA 1
ATOM 3042 C C . PRO B 1 157 ? 4.113 8.523 1.865 1 90.38 157 PRO B C 1
ATOM 3044 O O . PRO B 1 157 ? 3.816 9.656 1.485 1 90.38 157 PRO B O 1
ATOM 3047 N N . TRP B 1 158 ? 3.426 7.863 2.59 1 86.44 158 TRP B N 1
ATOM 3048 C CA . TRP B 1 158 ? 2.107 8.344 2.984 1 86.44 158 TRP B CA 1
ATOM 3049 C C . TRP B 1 158 ? 2.221 9.445 4.031 1 86.44 158 TRP B C 1
ATOM 3051 O O . TRP B 1 158 ? 1.43 10.391 4.035 1 86.44 158 TRP B O 1
ATOM 3061 N N . LEU B 1 159 ? 3.168 9.336 4.863 1 84 159 LEU B N 1
ATOM 3062 C CA . LEU B 1 159 ? 3.414 10.375 5.855 1 84 159 LEU B CA 1
ATOM 3063 C C . LEU B 1 159 ? 3.881 11.664 5.191 1 84 159 LEU B C 1
ATOM 3065 O O . LEU B 1 159 ? 3.459 12.758 5.578 1 84 159 LEU B O 1
ATOM 3069 N N . LEU B 1 160 ? 4.73 11.445 4.203 1 87.44 160 LEU B N 1
ATOM 3070 C CA . LEU B 1 160 ? 5.227 12.617 3.488 1 87.44 160 LEU B CA 1
ATOM 3071 C C . LEU B 1 160 ? 4.086 13.352 2.791 1 87.44 160 LEU B C 1
ATOM 3073 O O . LEU B 1 160 ? 4.082 14.586 2.734 1 87.44 160 LEU B O 1
ATOM 3077 N N . MET B 1 161 ? 3.207 12.602 2.328 1 86.38 161 MET B N 1
ATOM 3078 C CA . MET B 1 161 ? 2.049 13.172 1.651 1 86.38 161 MET B CA 1
ATOM 3079 C C . MET B 1 161 ? 1.229 14.031 2.609 1 86.38 161 MET B C 1
ATOM 3081 O O . MET B 1 161 ? 0.69 15.07 2.217 1 86.38 161 MET B O 1
ATOM 3085 N N . SER B 1 162 ? 1.198 13.711 3.85 1 79.88 162 SER B N 1
ATOM 3086 C CA . SER B 1 162 ? 0.416 14.445 4.84 1 79.88 162 SER B CA 1
ATOM 3087 C C . SER B 1 162 ? 1.208 15.617 5.418 1 79.88 162 SER B C 1
ATOM 3089 O O . SER B 1 162 ? 0.627 16.609 5.867 1 79.88 162 SER B O 1
ATOM 3091 N N . GLU B 1 163 ? 2.471 15.633 5.34 1 79.44 163 GLU B N 1
ATOM 3092 C CA . GLU B 1 163 ? 3.326 16.609 6.004 1 79.44 163 GLU B CA 1
ATOM 3093 C C . GLU B 1 163 ? 3.748 17.719 5.039 1 79.44 163 GLU B C 1
ATOM 3095 O O . GLU B 1 163 ? 4.023 18.844 5.461 1 79.44 163 GLU B O 1
ATOM 3100 N N . LEU B 1 164 ? 3.822 17.422 3.828 1 83.62 164 LEU B N 1
ATOM 3101 C CA . LEU B 1 164 ? 4.492 18.328 2.908 1 83.62 164 LEU B CA 1
ATOM 3102 C C . LEU B 1 164 ? 3.502 19.344 2.332 1 83.62 164 LEU B C 1
ATOM 3104 O O . LEU B 1 164 ? 3.906 20.375 1.793 1 83.62 164 LEU B O 1
ATOM 3108 N N . PHE B 1 165 ? 2.283 19.094 2.521 1 81.38 165 PHE B N 1
ATOM 3109 C CA . PHE B 1 165 ? 1.312 19.969 1.873 1 81.38 165 PHE B CA 1
ATOM 3110 C C . PHE B 1 165 ? 0.512 20.75 2.908 1 81.38 165 PHE B C 1
ATOM 3112 O O . PHE B 1 165 ? 0.157 20.203 3.961 1 81.38 165 PHE B O 1
ATOM 3119 N N . SER B 1 166 ? 0.331 22.016 2.553 1 76.06 166 SER B N 1
ATOM 3120 C CA . SER B 1 166 ? -0.554 22.844 3.377 1 76.06 166 SER B CA 1
ATOM 3121 C C . SER B 1 166 ? -2.002 22.375 3.264 1 76.06 166 SER B C 1
ATOM 3123 O O . SER B 1 166 ? -2.393 21.781 2.252 1 76.06 166 SER B O 1
ATOM 3125 N N . PRO B 1 167 ? -2.705 22.609 4.32 1 71.62 167 PRO B N 1
ATOM 3126 C CA . PRO B 1 167 ? -4.105 22.172 4.301 1 71.62 167 PRO B CA 1
ATOM 3127 C C . PRO B 1 167 ? -4.867 22.703 3.09 1 71.62 167 PRO B C 1
ATOM 3129 O O . PRO B 1 167 ? -5.789 22.047 2.598 1 71.62 167 PRO B O 1
ATOM 3132 N N . ALA B 1 168 ? -4.449 23.812 2.562 1 71.44 168 ALA B N 1
ATOM 3133 C CA . ALA B 1 168 ? -5.16 24.469 1.463 1 71.44 168 ALA B CA 1
ATOM 3134 C C . ALA B 1 168 ? -4.98 23.688 0.161 1 71.44 168 ALA B C 1
ATOM 3136 O O . ALA B 1 168 ? -5.871 23.688 -0.695 1 71.44 168 ALA B O 1
ATOM 3137 N N . VAL B 1 169 ? -3.887 23.047 0.025 1 78.06 169 VAL B N 1
ATOM 3138 C CA . VAL B 1 169 ? -3.596 22.375 -1.243 1 78.06 169 VAL B CA 1
ATOM 3139 C C . VAL B 1 169 ? -3.484 20.875 -1.025 1 78.06 169 VAL B C 1
ATOM 3141 O O . VAL B 1 169 ? -3.217 20.125 -1.967 1 78.06 169 VAL B O 1
ATOM 3144 N N . ARG B 1 170 ? -3.74 20.438 0.088 1 77.88 170 ARG B N 1
ATOM 3145 C CA . ARG B 1 170 ? -3.51 19.047 0.471 1 77.88 170 ARG B CA 1
ATOM 3146 C C . ARG B 1 170 ? -4.449 18.109 -0.278 1 77.88 170 ARG B C 1
ATOM 3148 O O . ARG B 1 170 ? -4.035 17.031 -0.741 1 77.88 170 ARG B O 1
ATOM 3155 N N . ASP B 1 171 ? -5.637 18.516 -0.411 1 74.88 171 ASP B N 1
ATOM 3156 C CA . ASP B 1 171 ? -6.613 17.641 -1.056 1 74.88 171 ASP B CA 1
ATOM 3157 C C . ASP B 1 171 ? -6.246 17.391 -2.516 1 74.88 171 ASP B C 1
ATOM 3159 O O . ASP B 1 171 ? -6.223 16.25 -2.967 1 74.88 171 ASP B O 1
ATOM 3163 N N . ALA B 1 172 ? -5.941 18.438 -3.188 1 78.94 172 ALA B N 1
ATOM 3164 C CA . ALA B 1 172 ? -5.582 18.328 -4.602 1 78.94 172 ALA B CA 1
ATOM 3165 C C . ALA B 1 172 ? -4.27 17.578 -4.781 1 78.94 172 ALA B C 1
ATOM 3167 O O . ALA B 1 172 ? -4.152 16.734 -5.668 1 78.94 172 ALA B O 1
ATOM 3168 N N . ALA B 1 173 ? -3.328 17.922 -3.959 1 83.88 173 ALA B N 1
ATOM 3169 C CA . ALA B 1 173 ? -2.023 17.266 -4.039 1 83.88 173 ALA B CA 1
ATOM 3170 C C . ALA B 1 173 ? -2.131 15.781 -3.715 1 83.88 173 ALA B C 1
ATOM 3172 O O . ALA B 1 173 ? -1.546 14.945 -4.406 1 83.88 173 ALA B O 1
ATOM 3173 N N . SER B 1 174 ? -2.854 15.469 -2.719 1 84.06 174 SER B N 1
ATOM 3174 C CA . SER B 1 174 ? -3.029 14.07 -2.33 1 84.06 174 SER B CA 1
ATOM 3175 C C . SER B 1 174 ? -3.758 13.281 -3.412 1 84.06 174 SER B C 1
ATOM 3177 O O . SER B 1 174 ? -3.441 12.117 -3.658 1 84.06 174 SER B O 1
ATOM 3179 N N . GLY B 1 175 ? -4.781 13.977 -3.979 1 80.62 175 GLY B N 1
ATOM 3180 C CA . GLY B 1 175 ? -5.465 13.328 -5.086 1 80.62 175 GLY B CA 1
ATOM 3181 C C . GLY B 1 175 ? -4.531 12.945 -6.219 1 80.62 175 GLY B C 1
ATOM 3182 O O . GLY B 1 175 ? -4.605 11.828 -6.742 1 80.62 175 GLY B O 1
ATOM 3183 N N . LEU B 1 176 ? -3.652 13.781 -6.512 1 84.62 176 LEU B N 1
ATOM 3184 C CA . LEU B 1 176 ? -2.703 13.539 -7.594 1 84.62 176 LEU B CA 1
ATOM 3185 C C . LEU B 1 176 ? -1.708 12.453 -7.215 1 84.62 176 LEU B C 1
ATOM 3187 O O . LEU B 1 176 ? -1.38 11.594 -8.039 1 84.62 176 LEU B O 1
ATOM 3191 N N . VAL B 1 177 ? -1.219 12.539 -6.043 1 89.06 177 VAL B N 1
ATOM 3192 C CA . VAL B 1 177 ? -0.238 11.57 -5.562 1 89.06 177 VAL B CA 1
ATOM 3193 C C . VAL B 1 177 ? -0.852 10.172 -5.559 1 89.06 177 VAL B C 1
ATOM 3195 O O . VAL B 1 177 ? -0.221 9.203 -6.004 1 89.06 177 VAL B O 1
ATOM 3198 N N . ILE B 1 178 ? -2.045 10.078 -5.125 1 86.44 178 ILE B N 1
ATOM 3199 C CA . ILE B 1 178 ? -2.727 8.797 -5.039 1 86.44 178 ILE B CA 1
ATOM 3200 C C . ILE B 1 178 ? -3.016 8.273 -6.441 1 86.44 178 ILE B C 1
ATOM 3202 O O . ILE B 1 178 ? -2.895 7.07 -6.703 1 86.44 178 ILE B O 1
ATOM 3206 N N . MET B 1 179 ? -3.348 9.219 -7.27 1 85.75 179 MET B N 1
ATOM 3207 C CA . MET B 1 179 ? -3.559 8.844 -8.664 1 85.75 179 MET B CA 1
ATOM 3208 C C . MET B 1 179 ? -2.297 8.227 -9.258 1 85.75 179 MET B C 1
ATOM 3210 O O . MET B 1 179 ? -2.361 7.184 -9.914 1 85.75 179 MET B O 1
ATOM 3214 N N . VAL B 1 180 ? -1.243 8.859 -9.078 1 89.19 180 VAL B N 1
ATOM 3215 C CA . VAL B 1 180 ? 0.026 8.367 -9.602 1 89.19 180 VAL B CA 1
ATOM 3216 C C . VAL B 1 180 ? 0.354 7.016 -8.961 1 89.19 180 VAL B C 1
ATOM 3218 O O . VAL B 1 180 ? 0.861 6.113 -9.633 1 89.19 180 VAL B O 1
ATOM 3221 N N . ASN B 1 181 ? 0.088 6.926 -7.707 1 88 181 ASN B N 1
ATOM 3222 C CA . ASN B 1 181 ? 0.313 5.672 -6.996 1 88 181 ASN B CA 1
ATOM 3223 C C . ASN B 1 181 ? -0.399 4.508 -7.676 1 88 181 ASN B C 1
ATOM 3225 O O . ASN B 1 181 ? 0.211 3.469 -7.941 1 88 181 ASN B O 1
ATOM 3229 N N . TRP B 1 182 ? -1.605 4.688 -7.977 1 82.81 182 TRP B N 1
ATOM 3230 C CA . TRP B 1 182 ? -2.396 3.607 -8.555 1 82.81 182 TRP B CA 1
ATOM 3231 C C . TRP B 1 182 ? -2.004 3.361 -10.008 1 82.81 182 TRP B C 1
ATOM 3233 O O . TRP B 1 182 ? -1.98 2.217 -10.469 1 82.81 182 TRP B O 1
ATOM 3243 N N . ILE B 1 183 ? -1.709 4.398 -10.711 1 85.62 183 ILE B N 1
ATOM 3244 C CA . ILE B 1 183 ? -1.276 4.246 -12.094 1 85.62 183 ILE B CA 1
ATOM 3245 C C . ILE B 1 183 ? 0.001 3.41 -12.148 1 85.62 183 ILE B C 1
ATOM 3247 O O . ILE B 1 183 ? 0.11 2.477 -12.945 1 85.62 183 ILE B O 1
ATOM 3251 N N . VAL B 1 184 ? 0.916 3.734 -11.328 1 89.06 184 VAL B N 1
ATOM 3252 C CA . VAL B 1 184 ? 2.188 3.018 -11.289 1 89.06 184 VAL B CA 1
ATOM 3253 C C . VAL B 1 184 ? 1.969 1.607 -10.742 1 89.06 184 VAL B C 1
ATOM 3255 O O . VAL B 1 184 ? 2.561 0.646 -11.242 1 89.06 184 VAL B O 1
ATOM 3258 N N . SER B 1 185 ? 1.195 1.52 -9.695 1 85.31 185 SER B N 1
ATOM 3259 C CA . SER B 1 185 ? 0.892 0.217 -9.117 1 85.31 185 SER B CA 1
ATOM 3260 C C . SER B 1 185 ? 0.301 -0.731 -10.156 1 85.31 185 SER B C 1
ATOM 3262 O O . SER B 1 185 ? 0.729 -1.881 -10.266 1 85.31 185 SER B O 1
ATOM 3264 N N . PHE B 1 186 ? -0.64 -0.268 -10.914 1 80.31 186 PHE B N 1
ATOM 3265 C CA . PHE B 1 186 ? -1.268 -1.087 -11.938 1 80.31 186 PHE B CA 1
ATOM 3266 C C . PHE B 1 186 ? -0.29 -1.377 -13.07 1 80.31 186 PHE B C 1
ATOM 3268 O O . PHE B 1 186 ? -0.274 -2.482 -13.617 1 80.31 186 PHE B O 1
ATOM 3275 N N . GLY B 1 187 ? 0.45 -0.394 -13.398 1 83.56 187 GLY B N 1
ATOM 3276 C CA . GLY B 1 187 ? 1.471 -0.599 -14.414 1 83.56 187 GLY B CA 1
ATOM 3277 C C . GLY B 1 187 ? 2.443 -1.709 -14.07 1 83.56 187 GLY B C 1
ATOM 3278 O O . GLY B 1 187 ? 2.715 -2.586 -14.891 1 83.56 187 GLY B O 1
ATOM 3279 N N . ILE B 1 188 ? 2.869 -1.701 -12.891 1 83.62 188 ILE B N 1
ATOM 3280 C CA . ILE B 1 188 ? 3.838 -2.693 -12.445 1 83.62 188 ILE B CA 1
ATOM 3281 C C . ILE B 1 188 ? 3.17 -4.062 -12.352 1 83.62 188 ILE B C 1
ATOM 3283 O O . ILE B 1 188 ? 3.775 -5.082 -12.695 1 83.62 188 ILE B O 1
ATOM 3287 N N . THR B 1 189 ? 1.978 -4.117 -11.852 1 76.19 189 THR B N 1
ATOM 3288 C CA . THR B 1 189 ? 1.248 -5.367 -11.688 1 76.19 189 THR B CA 1
ATOM 3289 C C . THR B 1 189 ? 1.015 -6.039 -13.039 1 76.19 189 THR B C 1
ATOM 3291 O O . THR B 1 189 ? 1.148 -7.258 -13.164 1 76.19 189 THR B O 1
ATOM 3294 N N . 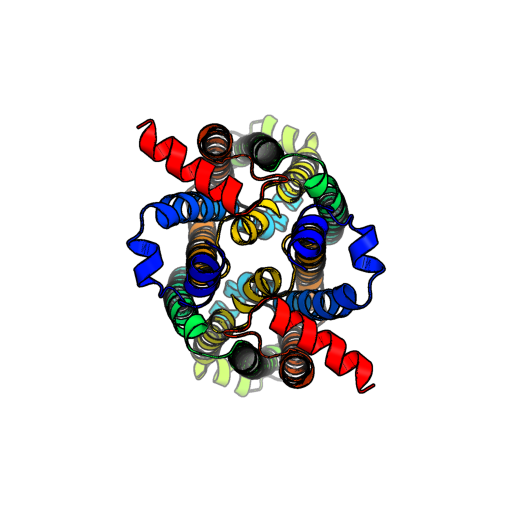PHE B 1 190 ? 0.741 -5.277 -14.102 1 76.25 190 PHE B N 1
ATOM 3295 C CA . PHE B 1 190 ? 0.38 -5.836 -15.398 1 76.25 190 PHE B CA 1
ATOM 3296 C C . PHE B 1 190 ? 1.624 -6.098 -16.234 1 76.25 190 PHE B C 1
ATOM 3298 O O . PHE B 1 190 ? 1.611 -6.961 -17.125 1 76.25 190 PHE B O 1
ATOM 3305 N N . VAL B 1 191 ? 2.627 -5.395 -15.93 1 76.94 191 VAL B N 1
ATOM 3306 C CA . VAL B 1 191 ? 3.836 -5.539 -16.734 1 76.94 191 VAL B CA 1
ATOM 3307 C C . VAL B 1 191 ? 4.723 -6.633 -16.141 1 76.94 191 VAL B C 1
ATOM 3309 O O . VAL B 1 191 ? 5.504 -7.262 -16.859 1 76.94 191 VAL B O 1
ATOM 3312 N N . PHE B 1 192 ? 4.59 -6.871 -14.977 1 76.88 192 PHE B N 1
ATOM 3313 C CA . PHE B 1 192 ? 5.508 -7.754 -14.273 1 76.88 192 PHE B CA 1
ATOM 3314 C C . PHE B 1 192 ? 5.355 -9.195 -14.758 1 76.88 192 PHE B C 1
ATOM 3316 O O . PHE B 1 192 ? 6.348 -9.875 -15.023 1 76.88 192 PHE B O 1
ATOM 3323 N N . GLN B 1 193 ? 4.141 -9.648 -14.844 1 72.12 193 GLN B N 1
ATOM 3324 C CA . GLN B 1 193 ? 3.938 -11.047 -15.188 1 72.12 193 GLN B CA 1
ATOM 3325 C C . GLN B 1 193 ? 4.453 -11.344 -16.594 1 72.12 193 GLN B C 1
ATOM 3327 O O . GLN B 1 193 ? 5.219 -12.289 -16.797 1 72.12 193 GLN B O 1
ATOM 3332 N N . PRO B 1 194 ? 4.008 -10.461 -17.562 1 72.69 194 PRO B N 1
ATOM 3333 C CA . PRO B 1 194 ? 4.559 -10.688 -18.906 1 72.69 194 PRO B CA 1
ATOM 3334 C C . PRO B 1 194 ? 6.082 -10.555 -18.938 1 72.69 194 PRO B C 1
ATOM 3336 O O . PRO B 1 194 ? 6.746 -11.266 -19.703 1 72.69 194 PRO B O 1
ATOM 3339 N N . LEU B 1 195 ? 6.609 -9.711 -18.188 1 79.31 195 LEU B N 1
ATOM 3340 C CA . LEU B 1 195 ? 8.055 -9.539 -18.125 1 79.31 195 LEU B CA 1
ATOM 3341 C C . LEU B 1 195 ? 8.727 -10.773 -17.531 1 79.31 195 LEU B C 1
ATOM 3343 O O . LEU B 1 195 ? 9.781 -11.195 -18 1 79.31 195 LEU B O 1
ATOM 3347 N N . GLN B 1 196 ? 8.164 -11.312 -16.578 1 79 196 GLN B N 1
ATOM 3348 C CA . GLN B 1 196 ? 8.695 -12.516 -15.945 1 79 196 GLN B CA 1
ATOM 3349 C C . GLN B 1 196 ? 8.633 -13.711 -16.891 1 79 196 GLN B C 1
ATOM 3351 O O . GLN B 1 196 ? 9.539 -14.555 -16.891 1 79 196 GLN B O 1
ATOM 3356 N N . ASP B 1 197 ? 7.605 -13.805 -17.641 1 74.81 197 ASP B N 1
ATOM 3357 C CA . ASP B 1 197 ? 7.438 -14.898 -18.594 1 74.81 197 ASP B CA 1
ATOM 3358 C C . ASP B 1 197 ? 8.445 -14.789 -19.734 1 74.81 197 ASP B C 1
ATOM 3360 O O . ASP B 1 197 ? 8.844 -15.797 -20.312 1 74.81 197 ASP B O 1
ATOM 3364 N N . SER B 1 198 ? 8.797 -13.562 -19.984 1 79.75 198 SER B N 1
ATOM 3365 C CA . SER B 1 198 ? 9.68 -13.344 -21.125 1 79.75 198 SER B CA 1
ATOM 3366 C C . SER B 1 198 ? 11.148 -13.484 -20.719 1 79.75 198 SER B C 1
ATOM 3368 O O . SER B 1 198 ? 11.922 -14.156 -21.391 1 79.75 198 SER B O 1
ATOM 3370 N N . VAL B 1 199 ? 11.547 -12.852 -19.562 1 80.56 199 VAL B N 1
ATOM 3371 C CA . VAL B 1 199 ? 12.969 -12.758 -19.25 1 80.56 199 VAL B CA 1
ATOM 3372 C C . VAL B 1 199 ? 13.289 -13.672 -18.062 1 80.56 199 VAL B C 1
ATOM 3374 O O . VAL B 1 199 ? 14.453 -13.984 -17.797 1 80.56 199 VAL B O 1
ATOM 3377 N N . GLY B 1 200 ? 12.328 -14.125 -17.422 1 77.69 200 GLY B N 1
ATOM 3378 C CA . GLY B 1 200 ? 12.555 -14.992 -16.281 1 77.69 200 GLY B CA 1
ATOM 3379 C C . GLY B 1 200 ? 12.469 -14.266 -14.953 1 77.69 200 GLY B C 1
ATOM 3380 O O . GLY B 1 200 ? 12.508 -13.039 -14.914 1 77.69 200 GLY B O 1
ATOM 3381 N N . ALA B 1 201 ? 12.406 -14.984 -13.914 1 77.81 201 ALA B N 1
ATOM 3382 C CA . ALA B 1 201 ? 12.25 -14.445 -12.562 1 77.81 201 ALA B CA 1
ATOM 3383 C C . ALA B 1 201 ? 13.523 -13.758 -12.094 1 77.81 201 ALA B C 1
ATOM 3385 O O . ALA B 1 201 ? 13.477 -12.727 -11.422 1 77.81 201 ALA B O 1
ATOM 3386 N N . SER B 1 202 ? 14.648 -14.289 -12.484 1 84.56 202 SER B N 1
ATOM 3387 C CA . SER B 1 202 ? 15.938 -13.758 -12.039 1 84.56 202 SER B CA 1
ATOM 3388 C C . SER B 1 202 ? 16.125 -12.32 -12.508 1 84.56 202 SER B C 1
ATOM 3390 O O . SER B 1 202 ? 16.469 -11.438 -11.711 1 84.56 202 SER B O 1
ATOM 3392 N N . TRP B 1 203 ? 15.875 -12.086 -13.719 1 86.69 203 TRP B N 1
ATOM 3393 C CA . TRP B 1 203 ? 16.094 -10.758 -14.281 1 86.69 203 TRP B CA 1
ATOM 3394 C C . TRP B 1 203 ? 15.086 -9.758 -13.711 1 86.69 203 TRP B C 1
ATOM 3396 O O . TRP B 1 203 ? 15.422 -8.586 -13.508 1 86.69 203 TRP B O 1
ATOM 3406 N N . VAL B 1 204 ? 13.906 -10.188 -13.461 1 85.62 204 VAL B N 1
ATOM 3407 C CA . VAL B 1 204 ? 12.875 -9.312 -12.914 1 85.62 204 VAL B CA 1
ATOM 3408 C C . VAL B 1 204 ? 13.289 -8.836 -11.523 1 85.62 204 VAL B C 1
ATOM 3410 O O . VAL B 1 204 ? 13.172 -7.652 -11.203 1 85.62 204 VAL B O 1
ATOM 3413 N N . PHE B 1 205 ? 13.828 -9.742 -10.742 1 89.69 205 PHE B N 1
ATOM 3414 C CA . PHE B 1 205 ? 14.242 -9.383 -9.391 1 89.69 205 PHE B CA 1
ATOM 3415 C C . PHE B 1 205 ? 15.438 -8.445 -9.414 1 89.69 205 PHE B C 1
ATOM 3417 O O . PHE B 1 205 ? 15.539 -7.535 -8.594 1 89.69 205 PHE B O 1
ATOM 3424 N N . LEU B 1 206 ? 16.219 -8.617 -10.383 1 92.12 206 LEU B N 1
ATOM 3425 C CA . LEU B 1 206 ? 17.375 -7.75 -10.5 1 92.12 206 LEU B CA 1
ATOM 3426 C C . LEU B 1 206 ? 16.969 -6.352 -10.953 1 92.12 206 LEU B C 1
ATOM 3428 O O . LEU B 1 206 ? 17.562 -5.359 -10.516 1 92.12 206 LEU B O 1
ATOM 3432 N N . ILE B 1 207 ? 16.078 -6.293 -11.797 1 92.94 207 ILE B N 1
ATOM 3433 C CA . ILE B 1 207 ? 15.562 -5.004 -12.242 1 92.94 207 ILE B CA 1
ATOM 3434 C C . ILE B 1 207 ? 14.922 -4.266 -11.07 1 92.94 207 ILE B C 1
ATOM 3436 O O . ILE B 1 207 ? 15.156 -3.068 -10.883 1 92.94 207 ILE B O 1
ATOM 3440 N N . LEU B 1 208 ? 14.195 -4.996 -10.32 1 93.12 208 LEU B N 1
ATOM 3441 C CA . LEU B 1 208 ? 13.57 -4.406 -9.141 1 93.12 208 LEU B CA 1
ATOM 3442 C C . LEU B 1 208 ? 14.625 -3.934 -8.148 1 93.12 208 LEU B C 1
ATOM 3444 O O . LEU B 1 208 ? 14.461 -2.893 -7.504 1 93.12 208 LEU B O 1
ATOM 3448 N N . ALA B 1 209 ? 15.633 -4.742 -8.07 1 95.5 209 ALA B N 1
ATOM 3449 C CA . ALA B 1 209 ? 16.734 -4.352 -7.199 1 95.5 209 ALA B CA 1
ATOM 3450 C C . ALA B 1 209 ? 17.344 -3.029 -7.652 1 95.5 209 ALA B C 1
ATOM 3452 O O . ALA B 1 209 ? 17.719 -2.195 -6.824 1 95.5 209 ALA B O 1
ATOM 3453 N N . GLY B 1 210 ? 17.5 -2.928 -8.914 1 96.06 210 GLY B N 1
ATOM 3454 C CA . GLY B 1 210 ? 18 -1.682 -9.461 1 96.06 210 GLY B CA 1
ATOM 3455 C C . GLY B 1 210 ? 17.141 -0.481 -9.125 1 96.06 210 GLY B C 1
ATOM 3456 O O . GLY B 1 210 ? 17.656 0.589 -8.797 1 96.06 210 GLY B O 1
ATOM 3457 N N . PHE B 1 211 ? 15.875 -0.625 -9.203 1 95.38 211 PHE B N 1
ATOM 3458 C CA . PHE B 1 211 ? 14.953 0.449 -8.852 1 95.38 211 PHE B CA 1
ATOM 3459 C C . PHE B 1 211 ? 15.062 0.795 -7.375 1 95.38 211 PHE B C 1
ATOM 3461 O O . PHE B 1 211 ? 14.953 1.963 -6.996 1 95.38 211 PHE B O 1
ATOM 3468 N N . CYS B 1 212 ? 15.242 -0.238 -6.578 1 96.19 212 CYS B N 1
ATOM 3469 C CA . CYS B 1 212 ? 15.391 0.004 -5.145 1 96.19 212 CYS B CA 1
ATOM 3470 C C . CYS B 1 212 ? 16.672 0.788 -4.859 1 96.19 212 CYS B C 1
ATOM 3472 O O . CYS B 1 212 ? 16.688 1.646 -3.977 1 96.19 212 CYS B O 1
ATOM 3474 N N . LEU B 1 213 ? 17.688 0.448 -5.625 1 96.5 213 LEU B N 1
ATOM 3475 C CA . LEU B 1 213 ? 18.922 1.188 -5.465 1 96.5 213 LEU B CA 1
ATOM 3476 C C . LEU B 1 213 ? 18.75 2.65 -5.863 1 96.5 213 LEU B C 1
ATOM 3478 O O . LEU B 1 213 ? 19.234 3.549 -5.18 1 96.5 213 LEU B O 1
ATOM 3482 N N . LEU B 1 214 ? 18.094 2.822 -6.914 1 96.62 214 LEU B N 1
ATOM 3483 C CA . LEU B 1 214 ? 17.812 4.184 -7.352 1 96.62 214 LEU B CA 1
ATOM 3484 C C . LEU B 1 214 ? 16.969 4.918 -6.312 1 96.62 214 LEU B C 1
ATOM 3486 O O . LEU B 1 214 ? 17.141 6.121 -6.105 1 96.62 214 LEU B O 1
ATOM 3490 N N . ALA B 1 215 ? 16.062 4.234 -5.77 1 95.88 215 ALA B N 1
ATOM 3491 C CA . ALA B 1 215 ? 15.219 4.812 -4.727 1 95.88 215 ALA B CA 1
ATOM 3492 C C . ALA B 1 215 ? 16.047 5.23 -3.52 1 95.88 215 ALA B C 1
ATOM 3494 O O . ALA B 1 215 ? 15.781 6.266 -2.9 1 95.88 215 ALA B O 1
ATOM 3495 N N . ALA B 1 216 ? 17.031 4.41 -3.207 1 96.12 216 ALA B N 1
ATOM 3496 C CA . ALA B 1 216 ? 17.922 4.734 -2.092 1 96.12 216 ALA B CA 1
ATOM 3497 C C . ALA B 1 216 ? 18.719 6.008 -2.373 1 96.12 216 ALA B C 1
ATOM 3499 O O . ALA B 1 216 ? 18.828 6.879 -1.509 1 96.12 216 ALA B O 1
ATOM 3500 N N . ILE B 1 217 ? 19.188 6.066 -3.518 1 96.12 217 ILE B N 1
ATOM 3501 C CA . ILE B 1 217 ? 19.984 7.223 -3.914 1 96.12 217 ILE B CA 1
ATOM 3502 C C . ILE B 1 217 ? 19.109 8.469 -3.945 1 96.12 217 ILE B C 1
ATOM 3504 O O . ILE B 1 217 ? 19.5 9.523 -3.443 1 96.12 217 ILE B O 1
ATOM 3508 N N . PHE B 1 218 ? 18 8.375 -4.527 1 95.12 218 PHE B N 1
ATOM 3509 C CA . PHE B 1 218 ? 17.062 9.484 -4.605 1 95.12 218 PHE B CA 1
ATOM 3510 C C . PHE B 1 218 ? 16.656 9.961 -3.211 1 95.12 218 PHE B C 1
ATOM 3512 O O . PHE B 1 218 ? 16.609 11.164 -2.949 1 95.12 218 PHE B O 1
ATOM 3519 N N . SER B 1 219 ? 16.328 9.016 -2.365 1 94 219 SER B N 1
ATOM 3520 C CA . SER B 1 219 ? 15.922 9.359 -1.009 1 94 219 SER B CA 1
ATOM 3521 C C . SER B 1 219 ? 17.047 10.039 -0.244 1 94 219 SER B C 1
ATOM 3523 O O . SER B 1 219 ? 16.797 10.961 0.545 1 94 219 SER B O 1
ATOM 3525 N N . ALA B 1 220 ? 18.266 9.695 -0.476 1 93 220 ALA B N 1
ATOM 3526 C CA . ALA B 1 220 ? 19.406 10.266 0.228 1 93 220 ALA B CA 1
ATOM 3527 C C . ALA B 1 220 ? 19.719 11.672 -0.273 1 93 220 ALA B C 1
ATOM 3529 O O . ALA B 1 220 ? 20.156 12.531 0.498 1 93 220 ALA B O 1
ATOM 3530 N N . LEU B 1 221 ? 19.359 11.906 -1.467 1 91.38 221 LEU B N 1
ATOM 3531 C CA . LEU B 1 221 ? 19.812 13.156 -2.061 1 91.38 221 LEU B CA 1
ATOM 3532 C C . LEU B 1 221 ? 18.672 14.172 -2.121 1 91.38 221 LEU B C 1
ATOM 3534 O O . LEU B 1 221 ? 18.922 15.383 -2.029 1 91.38 221 LEU B O 1
ATOM 3538 N N . VAL B 1 222 ? 17.5 13.789 -2.295 1 89 222 VAL B N 1
ATOM 3539 C CA . VAL B 1 222 ? 16.453 14.734 -2.666 1 89 222 VAL B CA 1
ATOM 3540 C C . VAL B 1 222 ? 15.438 14.867 -1.524 1 89 222 VAL B C 1
ATOM 3542 O O . VAL B 1 222 ? 14.898 15.945 -1.285 1 89 222 VAL B O 1
ATOM 3545 N N . VAL B 1 223 ? 15.172 13.875 -0.787 1 88.75 223 VAL B N 1
ATOM 3546 C CA . VAL B 1 223 ? 14.125 13.898 0.225 1 88.75 223 VAL B CA 1
ATOM 3547 C C . VAL B 1 223 ? 14.609 14.656 1.459 1 88.75 223 VAL B C 1
ATOM 3549 O O . VAL B 1 223 ? 15.664 14.336 2.012 1 88.75 223 VAL B O 1
ATOM 3552 N N . PRO B 1 224 ? 13.938 15.68 1.807 1 83.5 224 PRO B N 1
ATOM 3553 C CA . PRO B 1 224 ? 14.305 16.422 3.016 1 83.5 224 PRO B CA 1
ATOM 3554 C C . PRO B 1 224 ? 13.859 15.719 4.297 1 83.5 224 PRO B C 1
ATOM 3556 O O . PRO B 1 224 ? 12.984 14.852 4.258 1 83.5 224 PRO B O 1
ATOM 3559 N N . GLU B 1 225 ? 14.547 16.062 5.297 1 80.75 225 GLU B N 1
ATOM 3560 C CA . GLU B 1 225 ? 14.133 15.562 6.605 1 80.75 225 GLU B CA 1
ATOM 3561 C C . GLU B 1 225 ? 12.984 16.391 7.172 1 80.75 225 GLU B C 1
ATOM 3563 O O . GLU B 1 225 ? 13.125 17.594 7.395 1 80.75 225 GLU B O 1
ATOM 3568 N N . THR B 1 226 ? 11.797 15.812 7.352 1 76.75 226 THR B N 1
ATOM 3569 C CA . THR B 1 226 ? 10.609 16.547 7.758 1 76.75 226 THR B CA 1
ATOM 3570 C C . THR B 1 226 ? 10.227 16.219 9.195 1 76.75 226 THR B C 1
ATOM 3572 O O . THR B 1 226 ? 9.281 16.797 9.742 1 76.75 226 THR B O 1
ATOM 3575 N N . LYS B 1 227 ? 11.016 15.422 9.781 1 76.06 227 LYS B N 1
ATOM 3576 C CA . LYS B 1 227 ? 10.641 15.023 11.141 1 76.06 227 LYS B CA 1
ATOM 3577 C C . LYS B 1 227 ? 10.625 16.234 12.078 1 76.06 227 LYS B C 1
ATOM 3579 O O . LYS B 1 227 ? 11.609 16.969 12.156 1 76.06 227 LYS B O 1
ATOM 3584 N N . GLY B 1 228 ? 9.477 16.406 12.742 1 68.44 228 GLY B N 1
ATOM 3585 C CA . GLY B 1 228 ? 9.398 17.422 13.781 1 68.44 228 GLY B CA 1
ATOM 3586 C C . GLY B 1 228 ? 9.273 18.828 13.234 1 68.44 228 GLY B C 1
ATOM 3587 O O . GLY B 1 228 ? 9.344 19.797 13.984 1 68.44 228 GLY B O 1
ATOM 3588 N N . LEU B 1 229 ? 9.164 18.891 11.922 1 72 229 LEU B N 1
ATOM 3589 C CA . LEU B 1 229 ? 9.086 20.219 11.336 1 72 229 LEU B CA 1
ATOM 3590 C C . LEU B 1 229 ? 7.637 20.641 11.133 1 72 229 LEU B C 1
ATOM 3592 O O . LEU B 1 229 ? 6.77 19.812 10.891 1 72 229 LEU B O 1
ATOM 3596 N N . THR B 1 230 ? 7.496 21.938 11.383 1 67.69 230 THR B N 1
ATOM 3597 C CA . THR B 1 230 ? 6.195 22.516 11.07 1 67.69 230 THR B CA 1
ATOM 3598 C C . THR B 1 230 ? 6.051 22.734 9.57 1 67.69 230 THR B C 1
ATOM 3600 O O . THR B 1 230 ? 7.027 22.656 8.828 1 67.69 230 THR B O 1
ATOM 3603 N N . LEU B 1 231 ? 4.852 22.938 9.18 1 68.06 231 LEU B N 1
ATOM 3604 C CA . LEU B 1 231 ? 4.582 23.141 7.758 1 68.06 231 LEU B CA 1
ATOM 3605 C C . LEU B 1 231 ? 5.387 24.328 7.227 1 68.06 231 LEU B C 1
ATOM 3607 O O . LEU B 1 231 ? 5.875 24.297 6.094 1 68.06 231 LEU B O 1
ATOM 3611 N N . GLN B 1 232 ? 5.496 25.281 8.07 1 68.81 232 GLN B N 1
ATOM 3612 C CA . GLN B 1 232 ? 6.238 26.469 7.66 1 68.81 232 GLN B CA 1
ATOM 3613 C C . GLN B 1 232 ? 7.715 26.156 7.465 1 68.81 232 GLN B C 1
ATOM 3615 O O . GLN B 1 232 ? 8.336 26.625 6.508 1 68.81 232 GLN B O 1
ATOM 3620 N N . GLN B 1 233 ? 8.195 25.391 8.359 1 73.31 233 GLN B N 1
ATOM 3621 C CA . GLN B 1 233 ? 9.602 25.016 8.273 1 73.31 233 GLN B CA 1
ATOM 3622 C C . GLN B 1 233 ? 9.859 24.125 7.059 1 73.31 233 GLN B C 1
ATOM 3624 O O . GLN B 1 233 ? 10.906 24.234 6.41 1 73.31 233 GLN B O 1
ATOM 3629 N N . VAL B 1 234 ? 8.906 23.312 6.777 1 72.06 234 VAL B N 1
ATOM 3630 C CA . VAL B 1 234 ? 9.016 22.422 5.629 1 72.06 234 VAL B CA 1
ATOM 3631 C C . VAL B 1 234 ? 8.992 23.234 4.34 1 72.06 234 VAL B C 1
ATOM 3633 O O . VAL B 1 234 ? 9.773 22.984 3.42 1 72.06 234 VAL B O 1
ATOM 3636 N N . SER B 1 235 ? 8.094 24.172 4.266 1 70.62 235 SER B N 1
ATOM 3637 C CA . SER B 1 235 ? 8.016 25.047 3.098 1 70.62 235 SER B CA 1
ATOM 3638 C C . SER B 1 235 ? 9.305 25.828 2.898 1 70.62 235 SER B C 1
ATOM 3640 O O . SER B 1 235 ? 9.734 26.047 1.765 1 70.62 235 SER B O 1
ATOM 3642 N N . ALA B 1 236 ? 9.922 26.219 3.992 1 73.25 236 ALA B N 1
ATOM 3643 C CA . ALA B 1 236 ? 11.172 26.969 3.941 1 73.25 236 ALA B CA 1
ATOM 3644 C C . ALA B 1 236 ? 12.305 26.125 3.385 1 73.25 236 ALA B C 1
ATOM 3646 O O . ALA B 1 236 ? 13.227 26.641 2.752 1 73.25 236 ALA B O 1
ATOM 3647 N N . LEU B 1 237 ? 12.195 24.844 3.631 1 72.44 237 LEU B N 1
ATOM 3648 C CA . LEU B 1 237 ? 13.203 23.922 3.117 1 72.44 237 LEU B CA 1
ATOM 3649 C C . LEU B 1 237 ? 13.172 23.891 1.592 1 72.44 237 LEU B C 1
ATOM 3651 O O . LEU B 1 237 ? 14.219 23.734 0.951 1 72.44 237 LEU B O 1
ATOM 3655 N N . PHE B 1 238 ? 12.039 24.047 1.006 1 74.69 238 PHE B N 1
ATOM 3656 C CA . PHE B 1 238 ? 11.898 23.953 -0.442 1 74.69 238 PHE B CA 1
ATOM 3657 C C . PHE B 1 238 ? 12.156 25.297 -1.107 1 74.69 238 PHE B C 1
ATOM 3659 O O . PHE B 1 238 ? 12.539 25.344 -2.279 1 74.69 238 PHE B O 1
ATOM 3666 N N . THR B 1 239 ? 11.836 26.297 -0.452 1 66.5 239 THR B N 1
ATOM 3667 C CA . THR B 1 239 ? 12.109 27.625 -0.985 1 66.5 239 THR B CA 1
ATOM 3668 C C . THR B 1 239 ? 13.594 27.953 -0.877 1 66.5 239 THR B C 1
ATOM 3670 O O . THR B 1 239 ? 14.148 28.609 -1.755 1 66.5 239 THR B O 1
ATOM 3673 N N . ALA B 1 240 ? 14.117 27.688 0.225 1 59.28 240 ALA B N 1
ATOM 3674 C CA . ALA B 1 240 ? 15.531 27.969 0.413 1 59.28 240 ALA B CA 1
ATOM 3675 C C . ALA B 1 240 ? 16.375 27.25 -0.634 1 59.28 240 ALA B C 1
ATOM 3677 O O . ALA B 1 240 ? 17.391 27.797 -1.094 1 59.28 240 ALA B O 1
ATOM 3678 N N . THR B 1 241 ? 15.953 26.078 -0.886 1 53.84 241 THR B N 1
ATOM 3679 C CA . THR B 1 241 ? 16.719 25.359 -1.89 1 53.84 241 THR B CA 1
ATOM 3680 C C . THR B 1 241 ? 16.562 26 -3.266 1 53.84 241 THR B C 1
ATOM 3682 O O . THR B 1 241 ? 17.469 25.938 -4.094 1 53.84 241 THR B O 1
ATOM 3685 N N . SER B 1 242 ? 15.398 26.547 -3.525 1 51.62 242 SER B N 1
ATOM 3686 C CA . SER B 1 242 ? 15.203 27.25 -4.793 1 51.62 242 SER B CA 1
ATOM 3687 C C . SER B 1 242 ? 16.047 28.516 -4.859 1 51.62 242 SER B C 1
ATOM 3689 O O . SER B 1 242 ? 16.453 28.953 -5.941 1 51.62 242 SER B O 1
ATOM 3691 N N . SER B 1 243 ? 16.172 29.156 -3.67 1 45.06 243 SER B N 1
ATOM 3692 C CA . SER B 1 243 ? 16.969 30.375 -3.691 1 45.06 243 SER B CA 1
ATOM 3693 C C . SER B 1 243 ? 18.453 30.062 -3.842 1 45.06 243 SER B C 1
ATOM 3695 O O . SER B 1 243 ? 19.219 30.906 -4.312 1 45.06 243 SER B O 1
ATOM 3697 N N . GLU B 1 244 ? 18.844 29.047 -3.27 1 40.16 244 GLU B N 1
ATOM 3698 C CA . GLU B 1 244 ? 20.281 28.797 -3.416 1 40.16 244 GLU B CA 1
ATOM 3699 C C . GLU B 1 244 ? 20.609 28.203 -4.789 1 40.16 244 GLU B C 1
ATOM 3701 O O . GLU B 1 244 ? 21.766 28.094 -5.16 1 40.16 244 GLU B O 1
ATOM 3706 N N . ALA B 1 245 ? 19.5 27.906 -5.418 1 39.28 245 ALA B N 1
ATOM 3707 C CA . ALA B 1 245 ? 19.875 27.656 -6.805 1 39.28 245 ALA B CA 1
ATOM 3708 C C . ALA B 1 245 ? 19.734 28.906 -7.656 1 39.28 245 ALA B C 1
ATOM 3710 O O . ALA B 1 245 ? 18.844 29.719 -7.422 1 39.28 245 ALA B O 1
#

Radius of gyration: 23.44 Å; Cα contacts (8 Å, |Δi|>4): 673; chains: 2; bounding box: 52×70×52 Å

Secondary structure (DSSP, 8-state):
-HHHHHHHHHS---HHHHHH-HHHHHHHHHHHHHHHHHHHTTHHHHHHTHHHHHHHTT-SS-HHHHHHHHHHHHHHHHHHHHHHTTTS-HHHHHHHHHHHHHHHHHHHHHHHHHHHHHHHS---HHHHHHHHH-TTHHHHHHHHHHHHHHHTTTTHHHHHHHHSS-HHHHHHHHHHHHHHHHHHHHHHHHHHHHHHHHH-HHHHHHHHHHHHHHHHHHHHHT----TT--HHHHHHHHHHHHHH-/-HHHHHHHHHS---HHHHHH-HHHHHHHHHHHHHHHHHHHTTHHHHHHTHHHHHHHTT-SS-HHHHHHHHHHHHHHHHHHHHHHTTTS-HHHHHHHHHHHHHHHHHHHHHHHHHHHHHHHS---HHHHHHHHH-THHHHHHHHHHHHHHHHTTTTHHHHHHHHSS-HHHHHHHHHHHHHHHHHHHHHHHHHHHHHHHHH-HHHHHHHHHHHHHHHHHHHHHT----TT--HHHHHHHHHHHHHH-

pLDDT: mean 77.09, std 15.47, range [31.06, 96.69]

Foldseek 3Di:
DVVVLVVLLVQQDALVNLVPDLLNVLLLVLLLVLLLLLLLLCPQVCVVCLVVLLVLLVPPDDSVVLVVVLVVLLVVLLVVLVVCPQPDWQLVLQLQLLLLSLVLLLVVLVLQCQQVVCPPDDPDPRNVVCSVPVSCSSSVSSSSNSSSSSNHSVPSSVVSLVQQDDSSHSVSSVVVSVVSSVVSNVVCNVVLVVVCVVPNDSVSSNVSSVSSNVSSVCSNPRPDTRRPHHNVRSSCVSVVVVVVD/DVVVLVVLLVQQDALVNLVPDLLNVLLLVLLLVLLLLLLLLCPLVCVVCLVVLLVLLVPPDDSVVLVVVLVVLLVVLLVVLVVCPQPDWQLVLQLQLLLLSLVLLLVVLVLQCQLVVCPPDDPDPRNVVCSVPVSCSSSVSSSSNSSSSSNHSVPSSVVSLVQQDDSSHSVSSVVVSVVSNVVSNVVCNVVLVVVCVVPNPSVSSNVSSVSSVVSSVCSNPRPDTRRPHHNVRSSCVSVVVVVVD

Solvent-accessible surface area (backbone atoms only — not comparable to full-atom values): 23989 Å² total; per-residue (Å²): 109,66,64,55,48,50,46,48,52,59,44,67,39,49,62,61,50,44,72,65,37,68,81,44,38,54,50,45,49,52,42,40,50,47,34,48,41,41,46,48,48,34,60,62,58,51,65,71,36,43,63,59,44,42,57,57,9,53,47,89,54,50,69,66,55,50,42,48,51,50,38,51,48,41,38,52,25,22,52,51,17,32,59,40,59,78,75,43,52,54,32,60,31,35,26,50,12,23,44,44,30,16,53,32,26,40,51,47,12,52,52,39,39,48,40,51,60,30,66,72,67,71,82,55,71,57,22,61,44,39,40,70,72,43,14,60,50,47,53,52,38,48,47,50,26,46,37,18,33,28,47,9,54,62,43,48,47,61,51,46,55,48,56,65,40,53,82,21,38,30,63,40,51,46,25,49,41,46,25,50,36,50,39,49,40,41,48,50,58,57,47,46,56,60,45,29,73,71,68,30,64,22,55,49,30,38,50,26,16,50,44,14,45,49,39,19,52,46,30,67,71,66,49,69,75,55,68,92,51,50,62,65,56,51,52,46,57,58,46,50,55,53,64,76,90,108,67,64,56,49,50,44,48,53,60,44,68,39,50,62,62,50,44,72,64,38,66,80,44,38,55,51,48,49,52,42,39,49,45,33,47,39,41,46,46,48,33,61,62,58,50,64,72,35,43,66,58,44,41,57,58,9,55,45,89,53,50,70,64,55,51,43,48,51,49,39,51,51,42,39,52,25,21,53,51,19,34,60,41,57,80,73,42,51,55,31,59,33,36,27,50,12,22,45,44,30,15,54,32,26,41,52,48,13,50,51,39,41,48,41,53,61,28,64,73,65,68,84,56,72,57,22,61,42,38,40,68,71,43,15,60,47,48,54,52,37,48,47,49,27,45,36,19,34,28,47,8,56,62,44,48,46,61,50,45,56,49,56,64,41,54,83,22,38,28,64,41,51,47,26,49,42,44,25,50,37,49,40,48,40,41,48,50,57,57,46,44,57,59,46,31,73,71,67,29,64,23,54,50,29,38,52,26,15,49,44,14,45,50,39,19,52,46,30,68,72,68,50,68,75,56,68,94,51,49,62,67,57,50,51,46,57,59,47,50,54,54,64,76,90

Nearest PDB structures (foldseek):
  6rw3-assembly3_C  TM=8.622E-01  e=3.843E-06  Plasmodium falciparum
  7sp5-assembly1_A  TM=7.596E-01  e=1.071E-04  Serendipita indica
  8c02-assembly1_A  TM=5.308E-01  e=6.806E-01  Homo sapiens
  6w4s-assembly1_F  TM=5.491E-01  e=9.660E-01  Homo sapiens
  6wbv-assembly1_A  TM=5.960E-01  e=1.371E+00  Homo sapiens

Sequence (490 aa):
MQQEWEEVVRNKASLRDLLVKPQHLRPLFVTVCVMVFMQTSGIMPVLGNLSVIFKAAGSSLSPNTSAMLVGVVQVLASVTSALLVDHTGRKVLLVLSASVMSLTLVVLGIYFALIEGDEGGGGSRSGEWVEEHLSWLPLTFLIIYFIGFCLGFGTIPWLLMSELFSPAVRDAASGLVIMVNWIVSFGITFVFQPLQDSVGASWVFLILAGFCLLAAIFSALVVPETKGLTLQQVSALFTATSSEAMQQEWEEVVRNKASLRDLLVKPQHLRPLFVTVCVMVFMQTSGIMPVLGNLSVIFKAAGSSLSPNTSAMLVGVVQVLASVTSALLVDHTGRKVLLVLSASVMSLTLVVLGIYFALIEGDEGGGGSRSGEWVEEHLSWLPLTFLIIYFIGFCLGFGTIPWLLMSELFSPAVRDAASGLVIMVNWIVSFGITFVFQPLQDSVGASWVFLILAGFCLLAAIFSALVVPETKGLTLQQVSALFTATSSEA

InterPro domains:
  IPR005828 Major facilitator, sugar transporter-like [PF00083] (6-238)
  IPR020846 Major facilitator superfamily domain [PS50850] (1-227)
  IPR036259 MFS transporter superfamily [G3DSA:1.20.1250.20] (1-242)
  IPR036259 MFS transporter superfamily [SSF103473] (5-233)
  IPR050549 Major Facilitator Superfamily Trehalose Transporter [PTHR48021] (10-234)

Organism: Petrolisthes cinctipes (NCBI:txid88211)